Protein AF-A0AAD5UF67-F1 (afdb_monomer)

InterPro domains:
  IPR004888 Glycoside hydrolase family 63 [PTHR10412] (5-374)
  IPR012341 Six-hairpin glycosidase-like superfamily [G3DSA:1.50.10.10] (273-378)
  IPR031335 Glycosyl hydrolase family 63, C-terminal [PF03200] (246-375)
  IPR031631 Glycosyl hydrolase family 63, N-terminal [PF16923] (6-196)
  IPR038518 Glycosyl hydrolase family 63, N-terminal domain superfamily [G3DSA:2.70.98.110] (2-272)

pLDDT: mean 88.48, std 13.33, range [36.81, 98.5]

Foldseek 3Di:
DQKFFQLQWLGWIWGQDPFIKIKFKKKWALQDPPDQRLVPIGTTDAPDPQWPDKFFLFAQLPFWTWMWTRGNPLQKIWIKTKGFADDPQRTKIKIKIWIAGNDPVDWRKMKMKMKIFRQDQFKFKDFPDDDQFKTWIWIAGPNRGIKIKIKGWPPFDAPDPRFKDKAFDADHHPCVVCVSVVLSVQLVVQLVVPPDPPDGSNNSRDGDHPVDDRGRMMMMIGTGIPRTMMMMMMGSDPDPCPCRDDPSVVVVSVVVVVVRLVLLCVLPVCVVVPDDPVVSSVVSRVLSRQSSQWDKDKDWDKDFPPPPPPPPVPDPPDDDDDDDPDPPPPTDIDTDDMDMATAGFPDSHPTSDDDDVVRVVSLVVSCSSDVVSNVVRD

Structure (mmCIF, N/CA/C/O backbone):
data_AF-A0AAD5UF67-F1
#
_entry.id   AF-A0AAD5UF67-F1
#
loop_
_atom_site.group_PDB
_atom_site.id
_atom_site.type_symbol
_atom_site.label_atom_id
_atom_site.label_alt_id
_atom_site.label_comp_id
_atom_site.label_asym_id
_atom_site.label_entity_id
_atom_site.label_seq_id
_atom_site.pdbx_PDB_ins_code
_atom_site.Cartn_x
_atom_site.Cartn_y
_atom_site.Cartn_z
_atom_site.occupancy
_atom_site.B_iso_or_equiv
_atom_site.auth_seq_id
_atom_site.auth_comp_id
_atom_site.auth_asym_id
_atom_site.auth_atom_id
_atom_site.pdbx_PDB_model_num
ATOM 1 N N . MET A 1 1 ? -16.682 2.268 -3.602 1.00 69.38 1 MET A N 1
ATOM 2 C CA . MET A 1 1 ? -15.458 1.427 -3.584 1.00 69.38 1 MET A CA 1
ATOM 3 C C . MET A 1 1 ? -14.674 1.547 -4.894 1.00 69.38 1 MET A C 1
ATOM 5 O O . MET A 1 1 ? -14.621 0.599 -5.667 1.00 69.38 1 MET A O 1
ATOM 9 N N . PHE A 1 2 ? -14.092 2.717 -5.179 1.00 82.44 2 PHE A N 1
ATOM 10 C CA . PHE A 1 2 ? -13.266 2.902 -6.382 1.00 82.44 2 PHE A CA 1
ATOM 11 C C . PHE A 1 2 ? -11.832 2.395 -6.172 1.00 82.44 2 PHE A C 1
ATOM 13 O O . PHE A 1 2 ? -11.324 1.639 -6.994 1.00 82.44 2 PHE A O 1
ATOM 20 N N . TRP A 1 3 ? -11.229 2.742 -5.033 1.00 87.00 3 TRP A N 1
ATOM 21 C CA . TRP A 1 3 ? -9.949 2.202 -4.575 1.00 87.00 3 TRP A CA 1
ATOM 22 C C . TRP A 1 3 ? -10.143 0.966 -3.705 1.00 87.00 3 TRP A C 1
ATOM 24 O O . TRP A 1 3 ? -10.964 0.982 -2.776 1.00 87.00 3 TRP A O 1
ATOM 34 N N . VAL A 1 4 ? -9.352 -0.064 -3.977 1.00 89.44 4 VAL A N 1
ATOM 35 C CA . VAL A 1 4 ? -9.380 -1.365 -3.300 1.00 89.44 4 VAL A CA 1
ATOM 36 C C . VAL A 1 4 ? -7.961 -1.847 -3.013 1.00 89.44 4 VAL A C 1
ATOM 38 O O . VAL A 1 4 ? -7.016 -1.444 -3.694 1.00 89.44 4 VAL A O 1
ATOM 41 N N . ASN A 1 5 ? -7.807 -2.697 -2.002 1.00 91.44 5 ASN A N 1
ATOM 42 C CA . ASN A 1 5 ? -6.508 -3.249 -1.637 1.00 91.44 5 ASN A CA 1
ATOM 43 C C . ASN A 1 5 ? -6.022 -4.265 -2.677 1.00 91.44 5 ASN A C 1
ATOM 45 O O . ASN A 1 5 ? -6.792 -4.834 -3.456 1.00 91.44 5 ASN A O 1
ATOM 49 N N . ARG A 1 6 ? -4.711 -4.498 -2.669 1.00 95.75 6 ARG A N 1
ATOM 50 C CA . ARG A 1 6 ? -4.048 -5.580 -3.397 1.00 95.75 6 ARG A CA 1
ATOM 51 C C . ARG A 1 6 ? -3.632 -6.637 -2.375 1.00 95.75 6 ARG A C 1
ATOM 53 O O . ARG A 1 6 ? -2.570 -6.492 -1.773 1.00 95.75 6 ARG A O 1
ATOM 60 N N . PRO A 1 7 ? -4.463 -7.661 -2.121 1.00 95.38 7 PRO A N 1
ATOM 61 C CA . PRO A 1 7 ? -4.297 -8.521 -0.950 1.00 95.38 7 PRO A CA 1
ATOM 62 C C . PRO A 1 7 ? -3.016 -9.363 -0.977 1.00 95.38 7 PRO A C 1
ATOM 64 O O . PRO A 1 7 ? -2.533 -9.752 0.082 1.00 95.38 7 PRO A O 1
ATOM 67 N N . ASN A 1 8 ? -2.439 -9.591 -2.161 1.00 95.62 8 ASN A N 1
ATOM 68 C CA . ASN A 1 8 ? -1.154 -10.268 -2.331 1.00 95.62 8 ASN A CA 1
ATOM 69 C C . ASN A 1 8 ? 0.057 -9.442 -1.855 1.00 95.62 8 ASN A C 1
ATOM 71 O O . ASN A 1 8 ? 1.152 -9.986 -1.783 1.00 95.62 8 ASN A O 1
ATOM 75 N N . LEU A 1 9 ? -0.101 -8.141 -1.588 1.00 97.06 9 LEU A N 1
ATOM 76 C CA . LEU A 1 9 ? 0.973 -7.256 -1.127 1.00 97.06 9 LEU A CA 1
ATOM 77 C C . LEU A 1 9 ? 0.837 -6.954 0.363 1.00 97.06 9 LEU A C 1
ATOM 79 O O . LEU A 1 9 ? -0.281 -6.893 0.881 1.00 97.06 9 LEU A O 1
ATOM 83 N N . TYR A 1 10 ? 1.954 -6.668 1.042 1.00 96.94 10 TYR A N 1
ATOM 84 C CA . TYR A 1 10 ? 1.917 -6.177 2.427 1.00 96.94 10 TYR A CA 1
ATOM 85 C C . TYR A 1 10 ? 1.107 -4.884 2.536 1.00 96.94 10 TYR A C 1
ATOM 87 O O . TYR A 1 10 ? 0.219 -4.776 3.382 1.00 96.94 10 TYR A O 1
ATOM 95 N N . PHE A 1 11 ? 1.350 -3.938 1.630 1.00 97.75 11 PHE A N 1
ATOM 96 C CA . PHE A 1 11 ? 0.489 -2.782 1.425 1.00 97.75 11 PHE A CA 1
ATOM 97 C C . PHE A 1 11 ? 0.498 -2.370 -0.048 1.00 97.75 11 PHE A C 1
ATOM 99 O O . PHE A 1 11 ? 1.547 -2.279 -0.688 1.00 97.75 11 PHE A O 1
ATOM 106 N N . GLY A 1 12 ? -0.686 -2.107 -0.588 1.00 96.62 12 GLY A N 1
ATOM 107 C CA . GLY A 1 12 ? -0.863 -1.627 -1.948 1.00 96.62 12 GLY A CA 1
ATOM 108 C C . GLY A 1 12 ? -2.335 -1.479 -2.285 1.00 96.62 12 GLY A C 1
ATOM 109 O O . GLY A 1 12 ? -3.184 -2.217 -1.782 1.00 96.62 12 GLY A O 1
ATOM 110 N N . THR A 1 13 ? -2.632 -0.521 -3.151 1.00 95.00 13 THR A N 1
ATOM 111 C CA . THR A 1 13 ? -3.993 -0.228 -3.596 1.00 95.00 13 THR A CA 1
ATOM 112 C C . THR A 1 13 ? -4.055 -0.227 -5.113 1.00 95.00 13 THR A C 1
ATOM 114 O O . THR A 1 13 ? -3.041 -0.086 -5.801 1.00 95.00 13 THR A O 1
ATOM 117 N N . ARG A 1 14 ? -5.257 -0.427 -5.641 1.00 93.94 14 ARG A N 1
ATOM 118 C CA . ARG A 1 14 ? -5.555 -0.289 -7.060 1.00 93.94 14 ARG A CA 1
ATOM 119 C C . ARG A 1 14 ? -6.930 0.312 -7.282 1.00 93.94 14 ARG A C 1
ATOM 121 O O . ARG A 1 14 ? -7.751 0.352 -6.363 1.00 93.94 14 ARG A O 1
ATOM 128 N N . THR A 1 15 ? -7.193 0.738 -8.507 1.00 91.50 15 THR A N 1
ATOM 129 C CA . THR A 1 15 ? -8.526 1.167 -8.925 1.00 91.50 15 THR A CA 1
ATOM 130 C C . THR A 1 15 ? -9.313 -0.056 -9.393 1.00 91.50 15 THR A C 1
ATOM 132 O O . THR A 1 15 ? -8.758 -1.055 -9.866 1.00 91.50 15 THR A O 1
ATOM 135 N N . ARG A 1 16 ? -10.635 -0.025 -9.216 1.00 88.94 16 ARG A N 1
ATOM 136 C CA . ARG A 1 16 ? -11.533 -1.131 -9.575 1.00 88.94 16 ARG A CA 1
ATOM 137 C C . ARG A 1 16 ? -11.878 -1.117 -11.070 1.00 88.94 16 ARG A C 1
ATOM 139 O O . ARG A 1 16 ? -13.049 -1.043 -11.444 1.00 88.94 16 ARG A O 1
ATOM 146 N N . ALA A 1 17 ? -10.848 -1.136 -11.912 1.00 89.25 17 ALA A N 1
ATOM 147 C CA . ALA A 1 17 ? -10.937 -1.064 -13.367 1.00 89.25 17 ALA A CA 1
ATOM 148 C C . ALA A 1 17 ? -9.905 -1.996 -14.048 1.00 89.25 17 ALA A C 1
ATOM 150 O O . ALA A 1 17 ? -8.896 -2.335 -13.423 1.00 89.25 17 ALA A O 1
ATOM 151 N N . PRO A 1 18 ? -10.176 -2.472 -15.286 1.00 89.44 18 PRO A N 1
ATOM 152 C CA . PRO A 1 18 ? -9.230 -3.239 -16.105 1.00 89.44 18 PRO A CA 1
ATOM 153 C C . PRO A 1 18 ? -7.866 -2.575 -16.238 1.00 89.44 18 PRO A C 1
ATOM 155 O O . PRO A 1 18 ? -6.882 -3.102 -15.732 1.00 89.44 18 PRO A O 1
ATOM 158 N N . GLU A 1 19 ? -7.853 -1.396 -16.854 1.00 91.31 19 GLU A N 1
ATOM 159 C CA . GLU A 1 19 ? -6.730 -0.477 -16.807 1.00 91.31 19 GLU A CA 1
ATOM 160 C C . GLU A 1 19 ? -6.782 0.227 -15.461 1.00 91.31 19 GLU A C 1
ATOM 162 O O . GLU A 1 19 ? -7.834 0.723 -15.041 1.00 91.31 19 GLU A O 1
ATOM 167 N N . THR A 1 20 ? -5.672 0.184 -14.740 1.00 92.50 20 THR A N 1
ATOM 168 C CA . THR A 1 20 ? -5.662 0.560 -13.333 1.00 92.50 20 THR A CA 1
ATOM 169 C C . THR A 1 20 ? -4.424 1.352 -12.989 1.00 92.50 20 THR A C 1
ATOM 171 O O . THR A 1 20 ? -3.346 1.139 -13.532 1.00 92.50 20 THR A O 1
ATOM 174 N N . LEU A 1 21 ? -4.562 2.192 -11.973 1.00 94.44 21 LEU A N 1
ATOM 175 C CA . LEU A 1 21 ? -3.407 2.665 -11.237 1.00 94.44 21 LEU A CA 1
ATOM 176 C C . LEU A 1 21 ? -3.050 1.619 -10.182 1.00 94.44 21 LEU A C 1
ATOM 178 O O . LEU A 1 21 ? -3.932 1.178 -9.442 1.00 94.44 21 LEU A O 1
ATOM 182 N N . LEU A 1 22 ? -1.792 1.203 -10.129 1.00 96.19 22 LEU A N 1
ATOM 183 C CA . LEU A 1 22 ? -1.242 0.300 -9.130 1.00 96.19 22 LEU A CA 1
ATOM 184 C C . LEU A 1 22 ? -0.308 1.069 -8.207 1.00 96.19 22 LEU A C 1
ATOM 186 O O . LEU A 1 22 ? 0.650 1.692 -8.655 1.00 96.19 22 LEU A O 1
ATOM 190 N N . ASN A 1 23 ? -0.560 0.939 -6.911 1.00 96.00 23 ASN A N 1
ATOM 191 C CA . ASN A 1 23 ? 0.316 1.433 -5.863 1.00 96.00 23 ASN A CA 1
ATOM 192 C C . ASN A 1 23 ? 0.868 0.258 -5.068 1.00 96.00 23 ASN A C 1
ATOM 194 O O . ASN A 1 23 ? 0.221 -0.798 -4.961 1.00 96.00 23 ASN A O 1
ATOM 198 N N . GLY A 1 24 ? 2.024 0.447 -4.450 1.00 97.88 24 GLY A N 1
ATOM 199 C CA . GLY A 1 24 ? 2.508 -0.510 -3.472 1.00 97.88 24 GLY A CA 1
ATOM 200 C C . GLY A 1 24 ? 3.719 -0.037 -2.699 1.00 97.88 24 GLY A C 1
ATOM 201 O O . GLY A 1 24 ? 4.442 0.867 -3.112 1.00 97.88 24 GLY A O 1
ATOM 202 N N . LEU A 1 25 ? 3.904 -0.702 -1.567 1.00 98.38 25 LEU A N 1
ATOM 203 C CA . LEU A 1 25 ? 5.012 -0.509 -0.655 1.00 98.38 25 LEU A CA 1
ATOM 204 C C . LEU A 1 25 ? 6.013 -1.655 -0.798 1.00 98.38 25 LEU A C 1
ATOM 206 O O . LEU A 1 25 ? 5.625 -2.820 -0.913 1.00 98.38 25 LEU A O 1
ATOM 210 N N . MET A 1 26 ? 7.293 -1.314 -0.741 1.00 97.94 26 MET A N 1
ATOM 211 C CA . MET A 1 26 ? 8.407 -2.237 -0.604 1.00 97.94 26 MET A CA 1
ATOM 212 C C . MET A 1 26 ? 9.383 -1.733 0.454 1.00 97.94 26 MET A C 1
ATOM 214 O O . MET A 1 26 ? 9.476 -0.528 0.685 1.00 97.94 26 MET A O 1
ATOM 218 N N . TRP A 1 27 ? 10.114 -2.640 1.097 1.00 96.31 27 TRP A N 1
ATOM 219 C CA . TRP A 1 27 ? 11.236 -2.253 1.952 1.00 96.31 27 TRP A CA 1
ATOM 220 C C . TRP A 1 27 ? 12.290 -3.349 2.077 1.00 96.31 27 TRP A C 1
ATOM 222 O O . TRP A 1 27 ? 12.011 -4.529 1.855 1.00 96.31 27 TRP A O 1
ATOM 232 N N . PHE A 1 28 ? 13.503 -2.946 2.440 1.00 93.62 28 PHE A N 1
ATOM 233 C CA . PHE A 1 28 ? 14.597 -3.833 2.840 1.00 93.62 28 PHE A CA 1
ATOM 234 C C . PHE A 1 28 ? 15.606 -3.069 3.708 1.00 93.62 28 PHE A C 1
ATOM 236 O O . PHE A 1 28 ? 15.639 -1.841 3.682 1.00 93.62 28 PHE A O 1
ATOM 243 N N . GLY A 1 29 ? 16.422 -3.778 4.487 1.00 90.69 29 GLY A N 1
ATOM 244 C CA . GLY A 1 29 ? 17.469 -3.175 5.318 1.00 90.69 29 GLY A CA 1
ATOM 245 C C . GLY A 1 29 ? 18.678 -2.715 4.505 1.00 90.69 29 GLY A C 1
ATOM 246 O O . GLY A 1 29 ? 19.078 -3.389 3.558 1.00 90.69 29 GLY A O 1
ATOM 247 N N . VAL A 1 30 ? 19.283 -1.590 4.897 1.00 88.06 30 VAL A N 1
ATOM 248 C CA . VAL A 1 30 ? 20.428 -0.992 4.178 1.00 88.06 30 VAL A CA 1
ATOM 249 C C . VAL A 1 30 ? 21.756 -1.096 4.922 1.00 88.06 30 VAL A C 1
ATOM 251 O O . VAL A 1 30 ? 22.764 -0.631 4.411 1.00 88.06 30 VAL A O 1
ATOM 254 N N . ASN A 1 31 ? 21.786 -1.720 6.098 1.00 80.25 31 ASN A N 1
ATOM 255 C CA . ASN A 1 31 ? 22.991 -1.826 6.928 1.00 80.25 31 ASN A CA 1
ATOM 256 C C . ASN A 1 31 ? 23.969 -2.922 6.490 1.00 80.25 31 ASN A C 1
ATOM 258 O O . ASN A 1 31 ? 25.171 -2.823 6.734 1.00 80.25 31 ASN A O 1
ATOM 262 N N . GLU A 1 32 ? 23.465 -3.981 5.861 1.00 68.44 32 GLU A N 1
ATOM 263 C CA . GLU A 1 32 ? 24.250 -5.166 5.532 1.00 68.44 32 GLU A CA 1
ATOM 264 C C . GLU A 1 32 ? 24.549 -5.199 4.030 1.00 68.44 32 GLU A C 1
ATOM 266 O O . GLU A 1 32 ? 23.652 -5.341 3.206 1.00 68.44 32 GLU A O 1
ATOM 271 N N . ILE A 1 33 ? 25.831 -5.089 3.660 1.00 64.25 33 ILE A N 1
ATOM 272 C CA . ILE A 1 33 ? 26.299 -5.323 2.277 1.00 64.25 33 ILE A CA 1
ATOM 273 C C . ILE A 1 33 ? 26.360 -6.843 1.973 1.00 64.25 33 ILE A C 1
ATOM 275 O O . ILE A 1 33 ? 26.415 -7.258 0.815 1.00 64.25 33 ILE A O 1
ATOM 279 N N . GLY A 1 34 ? 26.338 -7.690 3.014 1.00 60.47 34 GLY A N 1
ATOM 280 C CA . GLY A 1 34 ? 26.391 -9.155 2.924 1.00 60.47 34 GLY A CA 1
ATOM 281 C C . GLY A 1 34 ? 25.117 -9.810 2.369 1.00 60.47 34 GLY A C 1
ATOM 282 O O . GLY A 1 34 ? 24.036 -9.237 2.434 1.00 60.47 34 GLY A O 1
ATOM 283 N N . GLU A 1 35 ? 25.287 -11.005 1.781 1.00 54.03 35 GLU A N 1
ATOM 284 C CA . GLU A 1 35 ? 24.262 -11.880 1.169 1.00 54.03 35 GLU A CA 1
ATOM 285 C C . GLU A 1 35 ? 23.096 -11.166 0.472 1.00 54.03 35 GLU A C 1
ATOM 287 O O . GLU A 1 35 ? 21.930 -11.477 0.702 1.00 54.03 35 GLU A O 1
ATOM 292 N N . ARG A 1 36 ? 23.418 -10.240 -0.441 1.00 65.31 36 ARG A N 1
ATOM 293 C CA . ARG A 1 36 ? 22.454 -9.740 -1.427 1.00 65.31 36 ARG A CA 1
ATOM 294 C C . ARG A 1 36 ? 21.192 -9.181 -0.749 1.00 65.31 36 ARG A C 1
ATOM 296 O O . ARG A 1 36 ? 20.092 -9.665 -0.986 1.00 65.31 36 ARG A O 1
ATOM 303 N N . ALA A 1 37 ? 21.327 -8.151 0.094 1.00 66.00 37 ALA A N 1
ATOM 304 C CA . ALA A 1 37 ? 20.206 -7.533 0.824 1.00 66.00 37 ALA A CA 1
ATOM 305 C C . ALA A 1 37 ? 18.967 -7.228 -0.055 1.00 66.00 37 ALA A C 1
ATOM 307 O O . ALA A 1 37 ? 17.833 -7.360 0.407 1.00 66.00 37 ALA A O 1
ATOM 308 N N . TRP A 1 38 ? 19.182 -6.923 -1.341 1.00 70.69 38 TRP A N 1
ATOM 309 C CA . TRP A 1 38 ? 18.150 -6.736 -2.371 1.00 70.69 38 TRP A CA 1
ATOM 310 C C . TRP A 1 38 ? 17.331 -7.997 -2.724 1.00 70.69 38 TRP A C 1
ATOM 312 O O . TRP A 1 38 ? 16.243 -7.880 -3.279 1.00 70.69 38 TRP A O 1
ATOM 322 N N . GLU A 1 39 ? 17.791 -9.209 -2.414 1.00 77.94 39 GLU A N 1
ATOM 323 C CA . GLU A 1 39 ? 17.013 -10.448 -2.593 1.00 77.94 39 GLU A CA 1
ATOM 324 C C . GLU A 1 39 ? 15.880 -10.569 -1.573 1.00 77.94 39 GLU A C 1
ATOM 326 O O . GLU A 1 39 ? 14.854 -11.191 -1.844 1.00 77.94 39 GLU A O 1
ATOM 331 N N . ASN A 1 40 ? 16.028 -9.918 -0.420 1.00 84.94 40 ASN A N 1
ATOM 332 C CA . ASN A 1 40 ? 15.086 -10.002 0.692 1.00 84.94 40 ASN A CA 1
ATOM 333 C C . ASN A 1 40 ? 14.105 -8.815 0.723 1.00 84.94 40 ASN A C 1
ATOM 335 O O . ASN A 1 40 ? 13.499 -8.525 1.753 1.00 84.94 40 ASN A O 1
ATOM 339 N N . VAL A 1 41 ? 13.915 -8.141 -0.420 1.00 92.44 41 VAL A N 1
ATOM 340 C CA . VAL A 1 41 ? 12.938 -7.053 -0.565 1.00 92.44 41 VAL A CA 1
ATOM 341 C C . VAL A 1 41 ? 11.532 -7.560 -0.266 1.00 92.44 41 VAL A C 1
ATOM 343 O O . VAL A 1 41 ? 10.994 -8.436 -0.958 1.00 92.44 41 VAL A O 1
ATOM 346 N N . ARG A 1 42 ? 10.920 -6.953 0.750 1.00 95.31 42 ARG A N 1
ATOM 347 C CA . ARG A 1 42 ? 9.525 -7.162 1.126 1.00 95.31 42 ARG A CA 1
ATOM 348 C C . ARG A 1 42 ? 8.630 -6.460 0.124 1.00 95.31 42 ARG A C 1
ATOM 350 O O . ARG A 1 42 ? 8.837 -5.287 -0.163 1.00 95.31 42 ARG A O 1
ATOM 357 N N . HIS A 1 43 ? 7.643 -7.173 -0.413 1.00 96.50 43 HIS A N 1
ATOM 358 C CA . HIS A 1 43 ? 6.669 -6.626 -1.364 1.00 96.50 43 HIS A CA 1
ATOM 359 C C . HIS A 1 43 ? 5.375 -7.433 -1.315 1.00 96.50 43 HIS A C 1
ATOM 361 O O . HIS A 1 43 ? 4.355 -6.949 -0.816 1.00 96.50 43 HIS A O 1
ATOM 367 N N . THR A 1 44 ? 5.444 -8.680 -1.783 1.00 95.19 44 THR A N 1
ATOM 368 C CA . THR A 1 44 ? 4.385 -9.679 -1.677 1.00 95.19 44 THR A CA 1
ATOM 369 C C . THR A 1 44 ? 4.347 -10.266 -0.275 1.00 95.19 44 THR A C 1
ATOM 371 O O . THR A 1 44 ? 5.372 -10.367 0.399 1.00 95.19 44 THR A O 1
ATOM 374 N N . CYS A 1 45 ? 3.149 -10.619 0.181 1.00 93.12 45 CYS A N 1
ATOM 375 C CA . CYS A 1 45 ? 2.975 -11.365 1.415 1.00 93.12 45 CYS A CA 1
ATOM 376 C C . CYS A 1 45 ? 3.535 -12.777 1.226 1.00 93.12 45 CYS A C 1
ATOM 378 O O . CYS A 1 45 ? 2.926 -13.576 0.530 1.00 93.12 45 CYS A O 1
ATOM 380 N N . GLU A 1 46 ? 4.649 -13.089 1.879 1.00 87.56 46 GLU A N 1
ATOM 381 C CA . GLU A 1 46 ? 5.251 -14.426 1.862 1.00 87.56 46 GLU A CA 1
ATOM 382 C C . GLU A 1 46 ? 5.230 -15.038 3.267 1.00 87.56 46 GLU A C 1
ATOM 384 O O . GLU A 1 46 ? 5.168 -14.319 4.275 1.00 87.56 46 GLU A O 1
ATOM 389 N N . GLN A 1 47 ? 5.288 -16.370 3.349 1.00 82.25 47 GLN A N 1
ATOM 390 C CA . GLN A 1 47 ? 5.538 -17.051 4.617 1.00 82.25 47 GLN A CA 1
ATOM 391 C C . GLN A 1 47 ? 7.036 -16.975 4.926 1.00 82.25 47 GLN A C 1
ATOM 393 O O . GLN A 1 47 ? 7.824 -17.785 4.447 1.00 82.25 47 GLN A O 1
ATOM 398 N N . ASP A 1 48 ? 7.419 -15.984 5.723 1.00 82.88 48 ASP A N 1
ATOM 399 C CA . ASP A 1 48 ? 8.797 -15.786 6.156 1.00 82.88 48 ASP A CA 1
ATOM 400 C C . ASP A 1 48 ? 8.864 -15.769 7.687 1.00 82.88 48 ASP A C 1
ATOM 402 O O . ASP A 1 48 ? 8.220 -14.947 8.339 1.00 82.88 48 ASP A O 1
ATOM 406 N N . GLU A 1 49 ? 9.662 -16.674 8.257 1.00 79.56 49 GLU A N 1
ATOM 407 C CA . GLU A 1 49 ? 9.864 -16.814 9.706 1.00 79.56 49 GLU A CA 1
ATOM 408 C C . GLU A 1 49 ? 10.510 -15.575 10.350 1.00 79.56 49 GLU A C 1
ATOM 410 O O . GLU A 1 49 ? 10.407 -15.362 11.558 1.00 79.56 49 GLU A O 1
ATOM 415 N N . THR A 1 50 ? 11.168 -14.730 9.555 1.00 85.25 50 THR A N 1
ATOM 416 C CA . THR A 1 50 ? 11.791 -13.487 10.024 1.00 85.25 50 THR A CA 1
ATOM 417 C C . THR A 1 50 ? 10.784 -12.350 10.239 1.00 85.25 50 THR A C 1
ATOM 419 O O . THR A 1 50 ? 11.106 -11.370 10.917 1.00 85.25 50 THR A O 1
ATOM 422 N N . LEU A 1 51 ? 9.546 -12.485 9.750 1.00 89.12 51 LEU A N 1
ATOM 423 C CA . LEU A 1 51 ? 8.433 -11.607 10.106 1.00 89.12 51 LEU A CA 1
ATOM 424 C C . LEU A 1 51 ? 7.705 -12.158 11.338 1.00 89.12 51 LEU A C 1
ATOM 426 O O . LEU A 1 51 ? 6.996 -13.157 11.265 1.00 89.12 51 LEU A O 1
ATOM 430 N N . SER A 1 52 ? 7.800 -11.442 12.463 1.00 88.38 52 SER A N 1
ATOM 431 C CA . SER A 1 52 ? 7.045 -11.743 13.697 1.00 88.38 52 SER A CA 1
ATOM 432 C C . SER A 1 52 ? 5.527 -11.725 13.488 1.00 88.38 52 SER A C 1
ATOM 434 O O . SER A 1 52 ? 4.777 -12.277 14.292 1.00 88.38 52 SER A O 1
ATOM 436 N N . GLY A 1 53 ? 5.060 -11.039 12.446 1.00 88.94 53 GLY A N 1
ATOM 437 C CA . GLY A 1 53 ? 3.663 -11.029 12.041 1.00 88.94 53 GLY A CA 1
ATOM 438 C C . GLY A 1 53 ? 3.275 -9.739 11.339 1.00 88.94 53 GLY A C 1
ATOM 439 O O . GLY A 1 53 ? 3.905 -8.693 11.510 1.00 88.94 53 GLY A O 1
ATOM 440 N N . TYR A 1 54 ? 2.203 -9.819 10.562 1.00 94.44 54 TYR A N 1
ATOM 441 C CA . TYR A 1 54 ? 1.536 -8.668 9.978 1.00 94.44 54 TYR A CA 1
ATOM 442 C C . TYR A 1 54 ? 0.030 -8.867 10.051 1.00 94.44 54 TYR A C 1
ATOM 444 O O . TYR A 1 54 ? -0.470 -9.972 9.841 1.00 94.44 54 TYR A O 1
ATOM 452 N N . ALA A 1 55 ? -0.694 -7.803 10.369 1.00 95.12 55 ALA A N 1
ATOM 453 C CA . ALA A 1 55 ? -2.140 -7.862 10.487 1.00 95.12 55 ALA A CA 1
ATOM 454 C C . ALA A 1 55 ? -2.753 -6.492 10.238 1.00 95.12 55 ALA A C 1
ATOM 456 O O . ALA A 1 55 ? -2.222 -5.473 10.678 1.00 95.12 55 ALA A O 1
ATOM 457 N N . TRP A 1 56 ? -3.923 -6.483 9.609 1.00 97.44 56 TRP A N 1
ATOM 458 C CA . TRP A 1 56 ? -4.840 -5.359 9.727 1.00 97.44 56 TRP A CA 1
ATOM 459 C C . TRP A 1 56 ? -5.462 -5.389 11.123 1.00 97.44 56 TRP A C 1
ATOM 461 O O . TRP A 1 56 ? -6.366 -6.176 11.392 1.00 97.44 56 TRP A O 1
ATOM 471 N N . ASN A 1 57 ? -4.959 -4.548 12.026 1.00 97.25 57 ASN A N 1
ATOM 472 C CA . ASN A 1 57 ? -5.506 -4.395 13.374 1.00 97.25 57 ASN A CA 1
ATOM 473 C C . ASN A 1 57 ? -6.930 -3.834 13.331 1.00 97.25 57 ASN A C 1
ATOM 475 O O . ASN A 1 57 ? -7.783 -4.240 14.117 1.00 97.25 57 ASN A O 1
ATOM 479 N N . LYS A 1 58 ? -7.176 -2.912 12.396 1.00 98.00 58 LYS A N 1
ATOM 480 C CA . LYS A 1 58 ? -8.488 -2.333 12.111 1.00 98.00 58 LYS A CA 1
ATOM 481 C C . LYS A 1 58 ? -8.593 -2.113 10.608 1.00 98.00 58 LYS A C 1
ATOM 483 O O . LYS A 1 58 ? -7.673 -1.569 10.008 1.00 98.00 58 LYS A O 1
ATOM 488 N N . HIS A 1 59 ? -9.683 -2.530 9.982 1.00 96.88 59 HIS A N 1
ATOM 489 C CA . HIS A 1 59 ? -9.954 -2.224 8.577 1.00 96.88 59 HIS A CA 1
ATOM 490 C C . HIS A 1 59 ? -11.444 -2.401 8.322 1.00 96.88 59 HIS A C 1
ATOM 492 O O . HIS A 1 59 ? -12.007 -3.418 8.717 1.00 96.88 59 HIS A O 1
ATOM 498 N N . ASN A 1 60 ? -12.086 -1.441 7.658 1.00 94.00 60 ASN A N 1
ATOM 499 C CA . ASN A 1 60 ? -13.537 -1.488 7.435 1.00 94.00 60 ASN A CA 1
ATOM 500 C C . ASN A 1 60 ? -13.939 -1.857 6.001 1.00 94.00 60 ASN A C 1
ATOM 502 O O . ASN A 1 60 ? -15.118 -1.862 5.666 1.00 94.00 60 ASN A O 1
ATOM 506 N N . GLY A 1 61 ? -12.964 -2.133 5.132 1.00 91.19 61 GLY A N 1
ATOM 507 C CA . GLY A 1 61 ? -13.199 -2.496 3.730 1.00 91.19 61 GLY A CA 1
ATOM 508 C C . GLY A 1 61 ? -13.571 -1.308 2.838 1.00 91.19 61 GLY A C 1
ATOM 509 O O . GLY A 1 61 ? -13.574 -1.438 1.614 1.00 91.19 61 GLY A O 1
ATOM 510 N N . LEU A 1 62 ? -13.841 -0.137 3.424 1.00 89.88 62 LEU A N 1
ATOM 511 C CA . LEU A 1 62 ? -14.437 0.994 2.727 1.00 89.88 62 LEU A CA 1
ATOM 512 C C . LEU A 1 62 ? -13.569 2.225 2.678 1.00 89.88 62 LEU A C 1
ATOM 514 O O . LEU A 1 62 ? -13.374 2.697 1.567 1.00 89.88 62 LEU A O 1
ATOM 518 N N . ASP A 1 63 ? -13.104 2.758 3.803 1.00 91.94 63 ASP A N 1
ATOM 519 C CA . ASP A 1 63 ? -12.485 4.086 3.887 1.00 91.94 63 ASP A CA 1
ATOM 520 C C . ASP A 1 63 ? -11.407 4.228 4.976 1.00 91.94 63 ASP A C 1
ATOM 522 O O . ASP A 1 63 ? -10.750 5.264 5.005 1.00 91.94 63 ASP A O 1
ATOM 526 N N . TYR A 1 64 ? -11.161 3.197 5.795 1.00 95.62 64 TYR A N 1
ATOM 527 C CA . TYR A 1 64 ? -10.150 3.210 6.855 1.00 95.62 64 TYR A CA 1
ATOM 528 C C . TYR A 1 64 ? -9.443 1.861 7.014 1.00 95.62 64 TYR A C 1
ATOM 530 O O . TYR A 1 64 ? -10.072 0.797 6.958 1.00 95.62 64 TYR A O 1
ATOM 538 N N . GLY A 1 65 ? -8.135 1.919 7.270 1.00 97.06 65 GLY A N 1
ATOM 539 C CA . GLY A 1 65 ? -7.303 0.772 7.605 1.00 97.06 65 GLY A CA 1
ATOM 540 C C . GLY A 1 65 ? -6.089 1.152 8.450 1.00 97.06 65 GLY A C 1
ATOM 541 O O . GLY A 1 65 ? -5.435 2.152 8.187 1.00 97.06 65 GLY A O 1
ATOM 542 N N . SER A 1 66 ? -5.756 0.319 9.429 1.00 98.12 66 SER A N 1
ATOM 543 C CA . SER A 1 66 ? -4.553 0.397 10.254 1.00 98.12 66 SER A CA 1
ATOM 544 C C . SER A 1 66 ? -3.952 -1.000 10.364 1.00 98.12 66 SER A C 1
ATOM 546 O O . SER A 1 66 ? -4.609 -1.944 10.815 1.00 98.12 66 SER A O 1
ATOM 548 N N . GLN A 1 67 ? -2.718 -1.142 9.892 1.00 97.62 67 GLN A N 1
ATOM 549 C CA . GLN A 1 67 ? -1.976 -2.400 9.875 1.00 97.62 67 GLN A CA 1
ATOM 550 C C . GLN A 1 67 ? -0.610 -2.207 10.515 1.00 97.62 67 GLN A C 1
ATOM 552 O O . GLN A 1 67 ? 0.026 -1.173 10.328 1.00 97.62 67 GLN A O 1
ATOM 557 N N . ILE A 1 68 ? -0.154 -3.231 11.231 1.00 97.69 68 ILE A N 1
ATOM 558 C CA . ILE A 1 68 ? 1.191 -3.307 11.799 1.00 97.69 68 ILE A CA 1
ATOM 559 C C . ILE A 1 68 ? 1.900 -4.513 11.187 1.00 97.69 68 ILE A C 1
ATOM 561 O O . ILE A 1 68 ? 1.335 -5.605 11.130 1.00 97.69 68 ILE A O 1
ATOM 565 N N . ILE A 1 69 ? 3.141 -4.309 10.752 1.00 97.44 69 ILE A N 1
ATOM 566 C CA . ILE A 1 69 ? 4.042 -5.308 10.176 1.00 97.44 69 ILE A CA 1
ATOM 567 C C . ILE A 1 69 ? 5.315 -5.306 11.021 1.00 97.44 69 ILE A C 1
ATOM 569 O O . ILE A 1 69 ? 5.980 -4.280 11.123 1.00 97.44 69 ILE A O 1
ATOM 573 N N . LYS A 1 70 ? 5.660 -6.433 11.644 1.00 96.94 70 LYS A N 1
ATOM 574 C CA . LYS A 1 70 ? 6.860 -6.566 12.483 1.00 96.94 70 LYS A CA 1
ATOM 575 C C . LYS A 1 70 ? 7.907 -7.402 11.758 1.00 96.94 70 LYS A C 1
ATOM 577 O O . LYS A 1 70 ? 7.753 -8.620 11.660 1.00 96.94 70 LYS A O 1
ATOM 582 N N . ASP A 1 71 ? 8.959 -6.756 11.271 1.00 95.50 71 ASP A N 1
ATOM 583 C CA . ASP A 1 71 ? 10.049 -7.397 10.536 1.00 95.50 71 ASP A CA 1
ATOM 584 C C . ASP A 1 71 ? 11.296 -7.482 11.425 1.00 95.50 71 ASP A C 1
ATOM 586 O O . ASP A 1 71 ? 12.028 -6.504 11.602 1.00 95.50 71 ASP A O 1
ATOM 590 N N . ASN A 1 72 ? 11.533 -8.658 12.017 1.00 94.12 72 ASN A N 1
ATOM 591 C CA . ASN A 1 72 ? 12.655 -8.854 12.938 1.00 94.12 72 ASN A CA 1
ATOM 592 C C . ASN A 1 72 ? 13.995 -8.766 12.214 1.00 94.12 72 ASN A C 1
ATOM 594 O O . ASN A 1 72 ? 14.987 -8.381 12.829 1.00 94.12 72 ASN A O 1
ATOM 598 N N . ARG A 1 73 ? 14.030 -9.118 10.920 1.00 91.69 73 ARG A N 1
ATOM 599 C CA . ARG A 1 73 ? 15.259 -9.100 10.120 1.00 91.69 73 ARG A CA 1
ATOM 600 C C . ARG A 1 73 ? 15.866 -7.707 10.066 1.00 91.69 73 ARG A C 1
ATOM 602 O O . ARG A 1 73 ? 17.077 -7.561 10.162 1.00 91.69 73 ARG A O 1
ATOM 609 N N . TYR A 1 74 ? 15.011 -6.704 9.911 1.00 92.00 74 TYR A N 1
ATOM 610 C CA . TYR A 1 74 ? 15.416 -5.308 9.766 1.00 92.00 74 TYR A CA 1
ATOM 611 C C . TYR A 1 74 ? 15.170 -4.481 11.026 1.00 92.00 74 TYR A C 1
ATOM 613 O O . TYR A 1 74 ? 15.290 -3.262 10.981 1.00 92.00 74 TYR A O 1
ATOM 621 N N . ASN A 1 75 ? 14.841 -5.141 12.143 1.00 95.31 75 ASN A N 1
ATOM 622 C CA . ASN A 1 75 ? 14.592 -4.506 13.432 1.00 95.31 75 ASN A CA 1
ATOM 623 C C . ASN A 1 75 ? 13.515 -3.400 13.385 1.00 95.31 75 ASN A C 1
ATOM 625 O O . ASN A 1 75 ? 13.603 -2.431 14.131 1.00 95.31 75 ASN A O 1
ATOM 629 N N . VAL A 1 76 ? 12.484 -3.536 12.541 1.00 96.62 76 VAL A N 1
ATOM 630 C CA . VAL A 1 76 ? 11.494 -2.468 12.320 1.00 96.62 76 VAL A CA 1
ATOM 631 C C . VAL A 1 76 ? 10.052 -2.963 12.446 1.00 96.62 76 VAL A C 1
ATOM 633 O O . VAL A 1 76 ? 9.668 -4.009 11.917 1.00 96.62 76 VAL A O 1
ATOM 636 N N . ALA A 1 77 ? 9.228 -2.186 13.146 1.00 97.88 77 ALA A N 1
ATOM 637 C CA . ALA A 1 77 ? 7.776 -2.271 13.119 1.00 97.88 77 ALA A CA 1
ATOM 638 C C . ALA A 1 77 ? 7.230 -1.174 12.199 1.00 97.88 77 ALA A C 1
ATOM 640 O O . ALA A 1 77 ? 7.321 0.010 12.516 1.00 97.88 77 ALA A O 1
ATOM 641 N N . ILE A 1 78 ? 6.650 -1.567 11.066 1.00 98.44 78 ILE A N 1
ATOM 642 C CA . ILE A 1 78 ? 6.031 -0.654 10.105 1.00 98.44 78 ILE A CA 1
ATOM 643 C C . ILE A 1 78 ? 4.526 -0.619 10.360 1.00 98.44 78 ILE A C 1
ATOM 645 O O . ILE A 1 78 ? 3.837 -1.635 10.245 1.00 98.44 78 ILE A O 1
ATOM 649 N N . LYS A 1 79 ? 4.004 0.562 10.679 1.00 98.50 79 LYS A N 1
ATOM 650 C CA . LYS A 1 79 ? 2.574 0.843 10.783 1.00 98.50 79 LYS A CA 1
ATOM 651 C C . LYS A 1 79 ? 2.104 1.552 9.513 1.00 98.50 79 LYS A C 1
ATOM 653 O O . LYS A 1 79 ? 2.641 2.599 9.163 1.00 98.50 79 LYS A O 1
ATOM 658 N N . THR A 1 80 ? 1.099 0.999 8.835 1.00 98.31 80 THR A N 1
ATOM 659 C CA . THR A 1 80 ? 0.442 1.632 7.679 1.00 98.31 80 THR A CA 1
ATOM 660 C C . THR A 1 80 ? -0.970 2.054 8.055 1.00 98.31 80 THR A C 1
ATOM 662 O O . THR A 1 80 ? -1.811 1.199 8.343 1.00 98.31 80 THR A O 1
ATOM 665 N N . GLU A 1 81 ? -1.240 3.354 8.015 1.00 98.12 81 GLU A N 1
ATOM 666 C CA . GLU A 1 81 ? -2.543 3.939 8.329 1.00 98.12 81 GLU A CA 1
ATOM 667 C C . GLU A 1 81 ? -3.114 4.617 7.093 1.00 98.12 81 GLU A C 1
ATOM 669 O O . GLU A 1 81 ? -2.525 5.556 6.568 1.00 98.12 81 GLU A O 1
ATOM 674 N N . PHE A 1 82 ? -4.246 4.123 6.612 1.00 95.62 82 PHE A N 1
ATOM 675 C CA . PHE A 1 82 ? -4.827 4.462 5.325 1.00 95.62 82 PHE A CA 1
ATOM 676 C C . PHE A 1 82 ? -6.238 5.012 5.495 1.00 95.62 82 PHE A C 1
ATOM 678 O O . PHE A 1 82 ? -7.058 4.410 6.191 1.00 95.62 82 PHE A O 1
ATOM 685 N N . ILE A 1 83 ? -6.530 6.116 4.807 1.00 95.38 83 ILE A N 1
ATOM 686 C CA . ILE A 1 83 ? -7.873 6.692 4.721 1.00 95.38 83 ILE A CA 1
ATOM 687 C C . ILE A 1 83 ? -8.258 7.019 3.286 1.00 95.38 83 ILE A C 1
ATOM 689 O O . ILE A 1 83 ? -7.417 7.400 2.470 1.00 95.38 83 ILE A O 1
ATOM 693 N N . LYS A 1 84 ? -9.557 6.942 3.000 1.00 92.19 84 LYS A N 1
ATOM 694 C CA . LYS A 1 84 ? -10.153 7.447 1.760 1.00 92.19 84 LYS A CA 1
ATOM 695 C C . LYS A 1 84 ? -11.194 8.497 2.092 1.00 92.19 84 LYS A C 1
ATOM 697 O O . LYS A 1 84 ? -12.107 8.249 2.869 1.00 92.19 84 LYS A O 1
ATOM 702 N N . VAL A 1 85 ? -11.079 9.659 1.466 1.00 87.44 85 VAL A N 1
ATOM 703 C CA . VAL A 1 85 ? -12.011 10.769 1.644 1.00 87.44 85 VAL A CA 1
ATOM 704 C C . VAL A 1 85 ? -12.838 10.908 0.378 1.00 87.44 85 VAL A C 1
ATOM 706 O O . VAL A 1 85 ? -12.301 11.103 -0.713 1.00 87.44 85 VAL A O 1
ATOM 709 N N . ALA A 1 86 ? -14.157 10.778 0.523 1.00 78.44 86 ALA A N 1
ATOM 710 C CA . ALA A 1 86 ? -15.089 10.866 -0.594 1.00 78.44 86 ALA A CA 1
ATOM 711 C C . ALA A 1 86 ? -14.903 12.170 -1.390 1.00 78.44 86 ALA A C 1
ATOM 713 O O . ALA A 1 86 ? -14.674 13.238 -0.825 1.00 78.44 86 ALA A O 1
ATOM 714 N N . GLY A 1 87 ? -15.015 12.064 -2.713 1.00 65.44 87 GLY A N 1
ATOM 715 C CA . GLY A 1 87 ? -14.708 13.150 -3.632 1.00 65.44 87 GLY A CA 1
ATOM 716 C C . GLY A 1 87 ? -15.142 12.856 -5.062 1.00 65.44 87 GLY A C 1
ATOM 717 O O . GLY A 1 87 ? -15.360 11.697 -5.431 1.00 65.44 87 GLY A O 1
ATOM 718 N N . ALA A 1 88 ? -15.252 13.903 -5.882 1.00 55.03 88 ALA A N 1
ATOM 719 C CA . ALA A 1 88 ? -15.457 13.743 -7.320 1.00 55.03 88 ALA A CA 1
ATOM 720 C C . ALA A 1 88 ? -14.236 13.048 -7.955 1.00 55.03 88 ALA A C 1
ATOM 722 O O . ALA A 1 88 ? -13.109 13.418 -7.658 1.00 55.03 88 ALA A O 1
ATOM 723 N N . GLY A 1 89 ? -14.450 12.061 -8.836 1.00 54.88 89 GLY A N 1
ATOM 724 C CA . GLY A 1 89 ? -13.358 11.422 -9.594 1.00 54.88 89 GLY A CA 1
ATOM 725 C C . GLY A 1 89 ? -12.729 10.161 -8.986 1.00 54.88 89 GLY A C 1
ATOM 726 O O . GLY A 1 89 ? -11.761 9.664 -9.546 1.00 54.88 89 GLY A O 1
ATOM 727 N N . GLY A 1 90 ? -13.285 9.593 -7.910 1.00 63.41 90 GLY A N 1
ATOM 728 C CA . GLY A 1 90 ? -12.817 8.303 -7.373 1.00 63.41 90 GLY A CA 1
ATOM 729 C C . GLY A 1 90 ? -12.450 8.293 -5.890 1.00 63.41 90 GLY A C 1
ATOM 730 O O . GLY A 1 90 ? -12.068 7.237 -5.393 1.00 63.41 90 GLY A O 1
ATOM 731 N N . ALA A 1 91 ? -12.662 9.408 -5.183 1.00 81.12 91 ALA A N 1
ATOM 732 C CA . ALA A 1 91 ? -12.240 9.658 -3.802 1.00 81.12 91 ALA A CA 1
ATOM 733 C C . ALA A 1 91 ? -10.718 9.812 -3.665 1.00 81.12 91 ALA A C 1
ATOM 735 O O . ALA A 1 91 ? -9.941 9.017 -4.193 1.00 81.12 91 ALA A O 1
ATOM 736 N N . ASP A 1 92 ? -10.309 10.843 -2.937 1.00 91.75 92 ASP A N 1
ATOM 737 C CA . ASP A 1 92 ? -8.911 11.072 -2.589 1.00 91.75 92 ASP A CA 1
ATOM 738 C C . ASP A 1 92 ? -8.508 10.080 -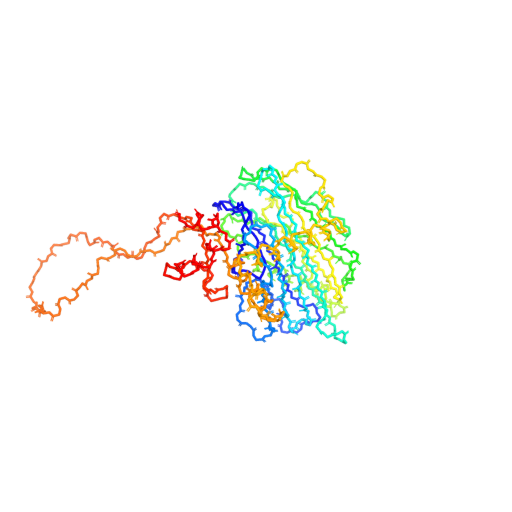1.496 1.00 91.75 92 ASP A C 1
ATOM 740 O O . ASP A 1 92 ? -9.356 9.569 -0.754 1.00 91.75 92 ASP A O 1
ATOM 744 N N . TRP A 1 93 ? -7.219 9.800 -1.366 1.00 94.12 93 TRP A N 1
ATOM 745 C CA . TRP A 1 93 ? -6.736 8.935 -0.297 1.00 94.12 93 TRP A CA 1
ATOM 746 C C . TRP A 1 93 ? -5.376 9.358 0.216 1.00 94.12 93 TRP A C 1
ATOM 748 O O . TRP A 1 93 ? -4.595 9.988 -0.492 1.00 94.12 93 TRP A O 1
ATOM 758 N N . ALA A 1 94 ? -5.105 8.985 1.460 1.00 96.44 94 ALA A N 1
ATOM 759 C CA . ALA A 1 94 ? -3.834 9.226 2.114 1.00 96.44 94 ALA A CA 1
ATOM 760 C C . ALA A 1 94 ? -3.389 7.979 2.872 1.00 96.44 94 ALA A C 1
ATOM 762 O O . ALA A 1 94 ? -4.218 7.235 3.402 1.00 96.44 94 ALA A O 1
ATOM 763 N N . VAL A 1 95 ? -2.080 7.758 2.924 1.00 97.69 95 VAL A N 1
ATOM 764 C CA . VAL A 1 95 ? -1.458 6.762 3.790 1.00 97.69 95 VAL A CA 1
ATOM 765 C C . VAL A 1 95 ? -0.303 7.390 4.557 1.00 97.69 95 VAL A C 1
ATOM 767 O O . VAL A 1 95 ? 0.564 8.039 3.973 1.00 97.69 95 VAL A O 1
ATOM 770 N N . ARG A 1 96 ? -0.282 7.163 5.868 1.00 98.31 96 ARG A N 1
ATOM 771 C CA . ARG A 1 96 ? 0.872 7.416 6.729 1.00 98.31 96 ARG A CA 1
ATOM 772 C C . ARG A 1 96 ? 1.594 6.102 6.980 1.00 98.31 96 ARG A C 1
ATOM 774 O O . ARG A 1 96 ? 0.968 5.105 7.343 1.00 98.31 96 ARG A O 1
ATOM 781 N N . ILE A 1 97 ? 2.904 6.117 6.782 1.00 98.50 97 ILE A N 1
ATOM 782 C CA . ILE A 1 97 ? 3.794 4.997 7.052 1.00 98.50 97 ILE A CA 1
ATOM 783 C C . ILE A 1 97 ? 4.733 5.422 8.170 1.00 98.50 97 ILE A C 1
ATOM 785 O O . ILE A 1 97 ? 5.563 6.309 7.982 1.00 98.50 97 ILE A O 1
ATOM 789 N N . THR A 1 98 ? 4.588 4.787 9.326 1.00 98.50 98 THR A N 1
ATOM 790 C CA . THR A 1 98 ? 5.430 5.025 10.500 1.00 98.50 98 THR A CA 1
ATOM 791 C C . THR A 1 98 ? 6.311 3.809 10.724 1.00 98.50 98 THR A C 1
ATOM 793 O O . THR A 1 98 ? 5.804 2.688 10.738 1.00 98.50 98 THR A O 1
ATOM 796 N N . GLY A 1 99 ? 7.612 4.013 10.895 1.00 98.06 99 GLY A N 1
ATOM 797 C CA . GLY A 1 99 ? 8.548 2.964 11.284 1.00 98.06 99 GLY A CA 1
ATOM 798 C C . GLY A 1 99 ? 9.088 3.223 12.676 1.00 98.06 99 GLY A C 1
ATOM 799 O O . GLY A 1 99 ? 9.566 4.319 12.942 1.00 98.06 99 GLY A O 1
ATOM 800 N N . GLU A 1 100 ? 9.039 2.215 13.537 1.00 97.69 100 GLU A N 1
ATOM 801 C CA . GLU A 1 100 ? 9.611 2.241 14.886 1.00 97.69 100 GLU A CA 1
ATOM 802 C C . GLU A 1 100 ? 10.598 1.077 15.040 1.00 97.69 100 GLU A C 1
ATOM 804 O O . GLU A 1 100 ? 10.312 -0.019 14.540 1.00 97.69 100 GLU A O 1
ATOM 809 N N . PRO A 1 101 ? 11.743 1.257 15.720 1.00 97.31 101 PRO A N 1
ATOM 810 C CA . PRO A 1 101 ? 12.655 0.150 15.974 1.00 97.31 101 PRO A CA 1
ATOM 811 C C . PRO A 1 101 ? 12.002 -0.883 16.909 1.00 97.31 101 PRO A C 1
ATOM 813 O O . PRO A 1 101 ? 11.371 -0.526 17.905 1.00 97.31 101 PRO A O 1
ATOM 816 N N . LEU A 1 102 ? 12.159 -2.177 16.613 1.00 96.19 102 LEU A N 1
ATOM 817 C CA . LEU A 1 102 ? 11.707 -3.257 17.508 1.00 96.19 102 LEU A CA 1
ATOM 818 C C . LEU A 1 102 ? 12.574 -3.333 18.774 1.00 96.19 102 LEU A C 1
ATOM 820 O O . LEU A 1 102 ? 12.073 -3.618 19.861 1.00 96.19 102 LEU A O 1
ATOM 824 N N . ASP A 1 103 ? 13.869 -3.072 18.615 1.00 95.31 103 ASP A N 1
ATOM 825 C CA . ASP A 1 103 ? 14.886 -3.004 19.657 1.00 95.31 103 ASP A CA 1
ATOM 826 C C . ASP A 1 103 ? 15.677 -1.702 19.473 1.00 95.31 103 ASP A C 1
ATOM 828 O O . ASP A 1 103 ? 16.408 -1.549 18.493 1.00 95.31 103 ASP A O 1
ATOM 832 N N . ALA A 1 104 ? 15.502 -0.750 20.393 1.00 93.38 104 ALA A N 1
ATOM 833 C CA . ALA A 1 104 ? 16.074 0.596 20.291 1.00 93.38 104 ALA A CA 1
ATOM 834 C C . ALA A 1 104 ? 17.615 0.621 20.327 1.00 93.38 104 ALA A C 1
ATOM 836 O O . ALA A 1 104 ? 18.218 1.611 19.922 1.00 93.38 104 ALA A O 1
ATOM 837 N N . GLU A 1 105 ? 18.253 -0.460 20.784 1.00 92.25 105 GLU A N 1
ATOM 838 C CA . GLU A 1 105 ? 19.714 -0.571 20.873 1.00 92.25 105 GLU A CA 1
ATOM 839 C C . GLU A 1 105 ? 20.358 -1.080 19.571 1.00 92.25 105 GLU A C 1
ATOM 841 O O . GLU A 1 105 ? 21.584 -1.112 19.443 1.00 92.25 105 GLU A O 1
ATOM 846 N N . LYS A 1 106 ? 19.553 -1.505 18.589 1.00 91.44 106 LYS A N 1
ATOM 847 C CA . LYS A 1 106 ? 20.025 -2.022 17.298 1.00 91.44 106 LYS A CA 1
ATOM 848 C C . LYS A 1 106 ? 19.714 -1.040 16.178 1.00 91.44 106 LYS A C 1
ATOM 850 O O . LYS A 1 106 ? 18.657 -0.415 16.160 1.00 91.44 106 LYS A O 1
ATOM 855 N N . SER A 1 107 ? 20.613 -0.951 15.198 1.00 89.00 107 SER A N 1
ATOM 856 C CA . SER A 1 107 ? 20.356 -0.136 14.007 1.00 89.00 107 SER A CA 1
ATOM 857 C C . SER A 1 107 ? 19.126 -0.656 13.253 1.00 89.00 107 SER A C 1
ATOM 859 O O . SER A 1 107 ? 18.926 -1.865 13.119 1.00 89.00 107 SER A O 1
ATOM 861 N N . SER A 1 108 ? 18.304 0.275 12.776 1.00 93.25 108 SER A N 1
ATOM 862 C CA . SER A 1 108 ? 17.057 0.026 12.054 1.00 93.25 108 SER A CA 1
ATOM 863 C C . SER A 1 108 ? 16.994 0.952 10.839 1.00 93.25 108 SER A C 1
ATOM 865 O O . SER A 1 108 ? 16.089 1.784 10.714 1.00 93.25 108 SER A O 1
ATOM 867 N N . ASP A 1 109 ? 17.985 0.811 9.958 1.00 93.25 109 ASP A N 1
ATOM 868 C CA . ASP A 1 109 ? 18.060 1.571 8.715 1.00 93.25 109 ASP A CA 1
ATOM 869 C C . ASP A 1 109 ? 17.466 0.747 7.575 1.00 93.25 109 ASP A C 1
ATOM 871 O O . ASP A 1 109 ? 17.895 -0.383 7.298 1.00 93.25 109 ASP A O 1
ATOM 875 N N . ILE A 1 110 ? 16.489 1.328 6.885 1.00 94.06 110 ILE A N 1
ATOM 876 C CA . ILE A 1 110 ? 15.787 0.690 5.775 1.00 94.06 110 ILE A CA 1
ATOM 877 C C . ILE A 1 110 ? 15.749 1.583 4.539 1.00 94.06 110 ILE A C 1
ATOM 879 O O . ILE A 1 110 ? 15.763 2.810 4.615 1.00 94.06 110 ILE A O 1
ATOM 883 N N . SER A 1 111 ? 15.625 0.945 3.383 1.00 94.69 111 SER A N 1
ATOM 884 C CA . SER A 1 111 ? 15.164 1.577 2.160 1.00 94.69 111 SER A CA 1
ATOM 885 C C . SER A 1 111 ? 13.661 1.352 2.051 1.00 94.69 111 SER A C 1
ATOM 887 O O . SER A 1 111 ? 13.223 0.222 1.840 1.00 94.69 111 SER A O 1
ATOM 889 N N . LEU A 1 112 ? 12.871 2.407 2.235 1.00 97.06 112 LEU A N 1
ATOM 890 C CA . LEU A 1 112 ? 11.422 2.395 2.060 1.00 97.06 112 LEU A CA 1
ATOM 891 C C . LEU A 1 112 ? 11.102 2.835 0.632 1.00 97.06 112 LEU A C 1
ATOM 893 O O . LEU A 1 112 ? 11.469 3.931 0.218 1.00 97.06 112 LEU A O 1
ATOM 897 N N . ILE A 1 113 ? 10.413 1.994 -0.126 1.00 97.88 113 ILE A N 1
ATOM 898 C CA . ILE A 1 113 ? 10.127 2.237 -1.537 1.00 97.88 113 ILE A CA 1
ATOM 899 C C . ILE A 1 113 ? 8.620 2.255 -1.752 1.00 97.88 113 ILE A C 1
ATOM 901 O O . ILE A 1 113 ? 7.928 1.281 -1.462 1.00 97.88 113 ILE A O 1
ATOM 905 N N . TYR A 1 114 ? 8.112 3.342 -2.317 1.00 98.44 114 TYR A N 1
ATOM 906 C CA . TYR A 1 114 ? 6.722 3.465 -2.727 1.00 98.44 114 TYR A CA 1
ATOM 907 C C . TYR A 1 114 ? 6.654 3.691 -4.232 1.00 98.44 114 TYR A C 1
ATOM 909 O O . TYR A 1 114 ? 7.398 4.502 -4.779 1.00 98.44 114 TYR A O 1
ATOM 917 N N . TYR A 1 115 ? 5.768 2.979 -4.921 1.00 98.25 115 TYR A N 1
ATOM 918 C CA . TYR A 1 115 ? 5.624 3.121 -6.368 1.00 98.25 115 TYR A CA 1
ATOM 919 C C . TYR A 1 115 ? 4.188 3.405 -6.783 1.00 98.25 115 TYR A C 1
ATOM 921 O O . TYR A 1 115 ? 3.231 3.022 -6.108 1.00 98.25 115 TYR A O 1
ATOM 929 N N . LEU A 1 116 ? 4.087 4.055 -7.936 1.00 97.25 116 LEU A N 1
ATOM 930 C CA . LEU A 1 116 ? 2.867 4.438 -8.624 1.00 97.25 116 LEU A CA 1
ATOM 931 C C . LEU A 1 116 ? 3.015 4.024 -10.089 1.00 97.25 116 LEU A C 1
ATOM 933 O O . LEU A 1 116 ? 3.914 4.519 -10.769 1.00 97.25 116 LEU A O 1
ATOM 937 N N . GLY A 1 117 ? 2.159 3.130 -10.579 1.00 97.00 117 GLY A N 1
ATOM 938 C CA . GLY A 1 117 ? 2.218 2.640 -11.955 1.00 97.00 117 GLY A CA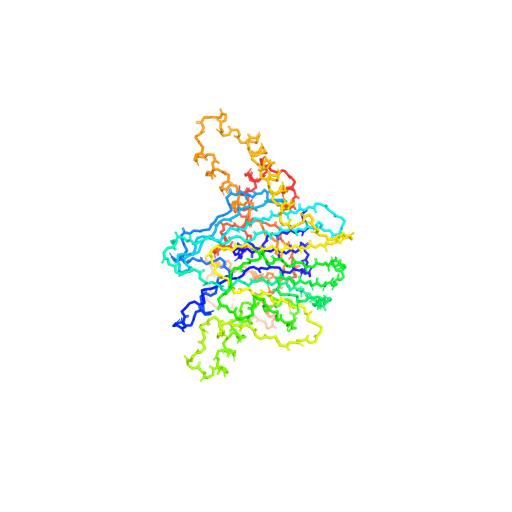 1
ATOM 939 C C . GLY A 1 117 ? 0.861 2.629 -12.647 1.00 97.00 117 GLY A C 1
ATOM 940 O O . GLY A 1 117 ? -0.091 2.053 -12.128 1.00 97.00 117 GLY A O 1
ATOM 941 N N . LEU A 1 118 ? 0.769 3.248 -13.821 1.00 96.31 118 LEU A N 1
ATOM 942 C CA . LEU A 1 118 ? -0.375 3.154 -14.725 1.00 96.31 118 LEU A CA 1
ATOM 943 C C . LEU A 1 118 ? -0.260 1.844 -15.516 1.00 96.31 118 LEU A C 1
ATOM 945 O O . LEU A 1 118 ? 0.532 1.730 -16.453 1.00 96.31 118 LEU A O 1
ATOM 949 N N . ASP A 1 119 ? -1.047 0.853 -15.107 1.00 93.81 119 ASP A N 1
ATOM 950 C CA . ASP A 1 119 ? -1.105 -0.487 -15.692 1.00 93.81 119 ASP A CA 1
ATOM 951 C C . ASP A 1 119 ? -2.198 -0.538 -16.766 1.00 93.81 119 ASP A C 1
ATOM 953 O O . ASP A 1 119 ? -3.254 -1.156 -16.624 1.00 93.81 119 ASP A O 1
ATOM 957 N N . GLY A 1 120 ? -1.959 0.225 -17.824 1.00 88.75 120 GLY A N 1
ATOM 958 C CA . GLY A 1 120 ? -2.793 0.348 -19.011 1.00 88.75 120 GLY A CA 1
ATOM 959 C C . GLY A 1 120 ? -1.936 0.819 -20.182 1.00 88.75 120 GLY A C 1
ATOM 960 O O . GLY A 1 120 ? -0.750 1.106 -20.016 1.00 88.75 120 GLY A O 1
ATOM 961 N N . ASN A 1 121 ? -2.528 0.891 -21.372 1.00 82.88 121 ASN A N 1
ATOM 962 C CA . ASN A 1 121 ? -1.811 1.347 -22.569 1.00 82.88 121 ASN A CA 1
ATOM 963 C C . ASN A 1 121 ? -1.873 2.870 -22.763 1.00 82.88 121 ASN A C 1
ATOM 965 O O . ASN A 1 121 ? -1.205 3.403 -23.648 1.00 82.88 121 ASN A O 1
ATOM 969 N N . ASP A 1 122 ? -2.672 3.553 -21.945 1.00 85.25 122 ASP A N 1
ATOM 970 C CA . ASP A 1 122 ? -2.908 4.990 -21.988 1.00 85.25 122 ASP A CA 1
ATOM 971 C C . ASP A 1 122 ? -2.492 5.662 -20.669 1.00 85.25 122 ASP A C 1
ATOM 973 O O . ASP A 1 122 ? -2.555 5.065 -19.589 1.00 85.25 122 ASP A O 1
ATOM 977 N N . GLY A 1 123 ? -2.092 6.926 -20.780 1.00 89.50 123 GLY A N 1
ATOM 978 C CA . GLY A 1 123 ? -1.690 7.780 -19.672 1.00 89.50 123 GLY A CA 1
ATOM 979 C C . GLY A 1 123 ? -0.183 7.924 -19.462 1.00 89.50 123 GLY A C 1
ATOM 980 O O . GLY A 1 123 ? 0.650 7.168 -19.975 1.00 89.50 123 GLY A O 1
ATOM 981 N N . GLU A 1 124 ? 0.164 8.938 -18.678 1.00 93.56 124 GLU A N 1
ATOM 982 C CA . GLU A 1 124 ? 1.538 9.275 -18.325 1.00 93.56 124 GLU A CA 1
ATOM 983 C C . GLU A 1 124 ? 1.643 9.791 -16.891 1.00 93.56 124 GLU A C 1
ATOM 985 O O . GLU A 1 124 ? 0.698 10.337 -16.317 1.00 93.56 124 GLU A O 1
ATOM 990 N N . LEU A 1 125 ? 2.833 9.625 -16.321 1.00 96.75 125 LEU A N 1
ATOM 991 C CA . LEU A 1 125 ? 3.224 10.205 -15.050 1.00 96.75 125 LEU A CA 1
ATOM 992 C C . LEU A 1 125 ? 4.326 11.236 -15.284 1.00 96.75 125 LEU A C 1
ATOM 994 O O . LEU A 1 125 ? 5.244 11.040 -16.078 1.00 96.75 125 LEU A O 1
ATOM 998 N N . ARG A 1 126 ? 4.276 12.337 -14.541 1.00 96.50 126 ARG A N 1
ATOM 999 C CA . ARG A 1 126 ? 5.268 13.406 -14.616 1.00 96.50 126 ARG A CA 1
ATOM 1000 C C . ARG A 1 126 ? 5.650 13.883 -13.228 1.00 96.50 126 ARG A C 1
ATOM 1002 O O . ARG A 1 126 ? 4.811 14.378 -12.482 1.00 96.50 126 ARG A O 1
ATOM 1009 N N . VAL A 1 127 ? 6.939 13.821 -12.913 1.00 97.00 127 VAL A N 1
ATOM 1010 C CA . VAL A 1 127 ? 7.490 14.486 -11.726 1.00 97.00 127 VAL A CA 1
ATOM 1011 C C . VAL A 1 127 ? 7.415 15.998 -11.959 1.00 97.00 127 VAL A C 1
ATOM 1013 O O . VAL A 1 127 ? 8.026 16.527 -12.887 1.00 97.00 127 VAL A O 1
ATOM 1016 N N . ALA A 1 128 ? 6.595 16.691 -11.175 1.00 96.12 128 ALA A N 1
ATOM 1017 C CA . ALA A 1 128 ? 6.410 18.136 -11.251 1.00 96.12 128 ALA A CA 1
ATOM 1018 C C . ALA A 1 128 ? 7.328 18.897 -10.289 1.00 96.12 128 ALA A C 1
ATOM 1020 O O . ALA A 1 128 ? 7.768 19.988 -10.641 1.00 96.12 128 ALA A O 1
ATOM 1021 N N . SER A 1 129 ? 7.627 18.327 -9.120 1.00 95.81 129 SER A N 1
ATOM 1022 C CA . SER A 1 129 ? 8.704 18.782 -8.236 1.00 95.81 129 SER A CA 1
ATOM 1023 C C . SER A 1 129 ? 9.328 17.595 -7.504 1.00 95.81 129 SER A C 1
ATOM 1025 O O . SER A 1 129 ? 8.666 16.581 -7.268 1.00 95.81 129 SER A O 1
ATOM 1027 N N . ASN A 1 130 ? 10.615 17.724 -7.199 1.00 93.94 130 ASN A N 1
ATOM 1028 C CA . ASN A 1 130 ? 11.396 16.788 -6.400 1.00 93.94 130 ASN A CA 1
ATOM 1029 C C . ASN A 1 130 ? 12.289 17.632 -5.488 1.00 93.94 130 ASN A C 1
ATOM 1031 O O . ASN A 1 130 ? 13.415 17.977 -5.851 1.00 93.94 130 ASN A O 1
ATOM 1035 N N . ASP A 1 131 ? 11.701 18.069 -4.384 1.00 90.88 131 ASP A N 1
ATOM 1036 C CA . ASP A 1 131 ? 12.348 18.877 -3.359 1.00 90.88 131 ASP A CA 1
ATOM 1037 C C . ASP A 1 131 ? 12.981 17.949 -2.307 1.00 90.88 131 ASP A C 1
ATOM 1039 O O . ASP A 1 131 ? 12.759 16.741 -2.317 1.00 90.88 131 ASP A O 1
ATOM 1043 N N . GLU A 1 132 ? 13.769 18.501 -1.385 1.00 86.44 132 GLU A N 1
ATOM 1044 C CA . GLU A 1 132 ? 14.567 17.704 -0.440 1.00 86.44 132 GLU A CA 1
ATOM 1045 C C . GLU A 1 132 ? 13.728 16.732 0.415 1.00 86.44 132 GLU A C 1
ATOM 1047 O O . GLU A 1 132 ? 14.136 15.590 0.615 1.00 86.44 132 GLU A O 1
ATOM 1052 N N . ASP A 1 133 ? 12.546 17.175 0.855 1.00 90.44 133 ASP A N 1
ATOM 1053 C CA . ASP A 1 133 ? 11.644 16.427 1.741 1.00 90.44 133 ASP A CA 1
ATOM 1054 C C . ASP A 1 133 ? 10.264 16.156 1.098 1.00 90.44 133 ASP A C 1
ATOM 1056 O O . ASP A 1 133 ? 9.332 15.697 1.761 1.00 90.44 133 ASP A O 1
ATOM 1060 N N . SER A 1 134 ? 10.077 16.469 -0.192 1.00 94.50 134 SER A N 1
ATOM 1061 C CA . SER A 1 134 ? 8.770 16.298 -0.838 1.00 94.50 134 SER A CA 1
ATOM 1062 C C . SER A 1 134 ? 8.850 16.035 -2.334 1.00 94.50 134 SER A C 1
ATOM 1064 O O . SER A 1 134 ? 9.645 16.644 -3.046 1.00 94.50 134 SER A O 1
ATOM 1066 N N . VAL A 1 135 ? 7.953 15.185 -2.834 1.00 96.81 135 VAL A N 1
ATOM 1067 C CA . VAL A 1 135 ? 7.833 14.881 -4.265 1.00 96.81 135 VAL A CA 1
ATOM 1068 C C . VAL A 1 135 ? 6.403 15.121 -4.713 1.00 96.81 135 VAL A C 1
ATOM 1070 O O . VAL A 1 135 ? 5.449 14.667 -4.080 1.00 96.81 135 VAL A O 1
ATOM 1073 N N . LYS A 1 136 ? 6.246 15.801 -5.848 1.00 97.31 136 LYS A N 1
ATOM 1074 C CA . LYS A 1 136 ? 4.957 15.979 -6.512 1.00 97.31 136 LYS A CA 1
ATOM 1075 C C . LYS A 1 136 ? 4.977 15.301 -7.865 1.00 97.31 136 LYS A C 1
ATOM 1077 O O . LYS A 1 136 ? 5.720 15.699 -8.759 1.00 97.31 136 LYS A O 1
ATOM 1082 N N . ILE A 1 137 ? 4.094 14.331 -8.040 1.00 97.75 137 ILE A N 1
ATOM 1083 C CA . ILE A 1 137 ? 3.861 13.628 -9.297 1.00 97.75 137 ILE A CA 1
ATOM 1084 C C . ILE A 1 137 ? 2.477 14.018 -9.810 1.00 97.75 137 ILE A C 1
ATOM 1086 O O . ILE A 1 137 ? 1.506 14.066 -9.058 1.00 97.75 137 ILE A O 1
ATOM 1090 N N . LEU A 1 138 ? 2.381 14.326 -11.094 1.00 96.50 138 LEU A N 1
ATOM 1091 C CA . LEU A 1 138 ? 1.118 14.503 -11.796 1.00 96.50 138 LEU A CA 1
ATOM 1092 C C . LEU A 1 138 ? 0.893 13.287 -12.675 1.00 96.50 138 LEU A C 1
ATOM 1094 O O . LEU A 1 138 ? 1.833 12.818 -13.313 1.00 96.50 138 LEU A O 1
ATOM 1098 N N . GLY A 1 139 ? -0.333 12.793 -12.702 1.00 95.00 139 GLY A N 1
ATOM 1099 C CA . GLY A 1 139 ? -0.728 11.738 -13.615 1.00 95.00 139 GLY A CA 1
ATOM 1100 C C . GLY A 1 139 ? -1.950 12.153 -14.408 1.00 95.00 139 GLY A C 1
ATOM 1101 O O . GLY A 1 139 ? -2.816 12.863 -13.894 1.00 95.00 139 GLY A O 1
ATOM 1102 N N . ASP A 1 140 ? -2.010 11.693 -15.647 1.00 91.69 140 ASP A N 1
ATOM 1103 C CA . ASP A 1 140 ? -3.212 11.731 -16.467 1.00 91.69 140 ASP A CA 1
ATOM 1104 C C . ASP A 1 140 ? -3.408 10.351 -17.086 1.00 91.69 140 ASP A C 1
ATOM 1106 O O . ASP A 1 140 ? -2.458 9.730 -17.560 1.00 91.69 140 ASP A O 1
ATOM 1110 N N . ALA A 1 141 ? -4.634 9.849 -17.015 1.00 89.12 141 ALA A N 1
ATOM 1111 C CA . ALA A 1 141 ? -5.049 8.631 -17.691 1.00 89.12 141 ALA A CA 1
ATOM 1112 C C . ALA A 1 141 ? -6.545 8.718 -17.975 1.00 89.12 141 ALA A C 1
ATOM 1114 O O . ALA A 1 141 ? -7.303 9.167 -17.114 1.00 89.12 141 ALA A O 1
ATOM 1115 N N . SER A 1 142 ? -7.014 8.245 -19.129 1.00 86.69 142 SER A N 1
ATOM 1116 C CA . SER A 1 142 ? -8.432 8.356 -19.516 1.00 86.69 142 SER A CA 1
ATOM 1117 C C . SER A 1 142 ? -9.425 7.828 -18.466 1.00 86.69 142 SER A C 1
ATOM 1119 O O . SER A 1 142 ? -10.497 8.411 -18.280 1.00 86.69 142 SER A O 1
ATOM 1121 N N . TYR A 1 143 ? -9.063 6.774 -17.728 1.00 82.06 143 TYR A N 1
ATOM 1122 C CA . TYR A 1 143 ? -9.901 6.151 -16.697 1.00 82.06 143 TYR A CA 1
ATOM 1123 C C . TYR A 1 143 ? -9.833 6.825 -15.313 1.00 82.06 143 TYR A C 1
ATOM 1125 O O . TYR A 1 143 ? -10.724 6.595 -14.492 1.00 82.06 143 TYR A O 1
ATOM 1133 N N . LEU A 1 144 ? -8.817 7.656 -15.043 1.00 82.69 144 LEU A N 1
ATOM 1134 C CA . LEU A 1 144 ? -8.649 8.389 -13.775 1.00 82.69 144 LEU A CA 1
ATOM 1135 C C . LEU A 1 144 ? -8.757 9.911 -13.913 1.00 82.69 144 LEU A C 1
ATOM 1137 O O . LEU A 1 144 ? -8.930 10.601 -12.910 1.00 82.69 144 LEU A O 1
ATOM 1141 N N . LYS A 1 145 ? -8.701 10.423 -15.147 1.00 87.44 145 LYS A N 1
ATOM 1142 C CA . LYS A 1 145 ? -8.450 11.830 -15.480 1.00 87.44 145 LYS A CA 1
ATOM 1143 C C . LYS A 1 145 ? -7.140 12.314 -14.839 1.00 87.44 145 LYS A C 1
ATOM 1145 O O . LYS A 1 145 ? -6.277 11.515 -14.481 1.00 87.44 145 LYS A O 1
ATOM 1150 N N . ASN A 1 146 ? -7.001 13.628 -14.704 1.00 91.44 146 ASN A N 1
ATOM 1151 C CA . ASN A 1 146 ? -5.876 14.250 -14.021 1.00 91.44 146 ASN A CA 1
ATOM 1152 C C . ASN A 1 146 ? -5.918 13.974 -12.514 1.00 91.44 146 ASN A C 1
ATOM 1154 O O . ASN A 1 146 ? -6.942 14.196 -11.866 1.00 91.44 146 ASN A O 1
ATOM 1158 N N . PHE A 1 147 ? -4.778 13.593 -11.946 1.00 92.94 147 PHE A N 1
ATOM 1159 C CA . PHE A 1 147 ? -4.592 13.445 -10.508 1.00 92.94 147 PHE A CA 1
ATOM 1160 C C . PHE A 1 147 ? -3.201 13.919 -10.070 1.00 92.94 147 PHE A C 1
ATOM 1162 O O . PHE A 1 147 ? -2.273 14.074 -10.868 1.00 92.94 147 PHE A O 1
ATOM 1169 N N . LYS A 1 148 ? -3.061 14.174 -8.769 1.00 95.12 148 LYS A N 1
ATOM 1170 C CA . LYS A 1 148 ? -1.811 14.581 -8.118 1.00 95.12 148 LYS A CA 1
ATOM 1171 C C . LYS A 1 148 ? -1.443 13.505 -7.105 1.00 95.12 148 LYS A C 1
ATOM 1173 O O . LYS A 1 148 ? -2.292 13.091 -6.324 1.00 95.12 148 LYS A O 1
ATOM 1178 N N . PHE A 1 149 ? -0.191 13.085 -7.092 1.00 96.69 149 PHE A N 1
ATOM 1179 C CA . PHE A 1 149 ? 0.375 12.249 -6.047 1.00 96.69 149 PHE A CA 1
ATOM 1180 C C . PHE A 1 149 ? 1.446 13.049 -5.312 1.00 96.69 149 PHE A C 1
ATOM 1182 O O . PHE A 1 149 ? 2.365 13.591 -5.929 1.00 96.69 149 PHE A O 1
ATOM 1189 N N . LEU A 1 150 ? 1.269 13.186 -4.006 1.00 97.12 150 LEU A N 1
ATOM 1190 C CA . LEU A 1 150 ? 2.074 14.025 -3.134 1.00 97.12 150 LEU A CA 1
ATOM 1191 C C . LEU A 1 150 ? 2.777 13.142 -2.106 1.00 97.12 150 LEU A C 1
ATOM 1193 O O . LEU A 1 150 ? 2.136 12.307 -1.469 1.00 97.12 150 LEU A O 1
ATOM 1197 N N . VAL A 1 151 ? 4.078 13.354 -1.948 1.00 97.25 151 VAL A N 1
ATOM 1198 C CA . VAL A 1 151 ? 4.939 12.672 -0.979 1.00 97.25 151 VAL A CA 1
ATOM 1199 C C . VAL A 1 151 ? 5.481 13.705 -0.008 1.00 97.25 151 VAL A C 1
ATOM 1201 O O . VAL A 1 151 ? 5.973 14.745 -0.445 1.00 97.25 151 VAL A O 1
ATOM 1204 N N . ASN A 1 152 ? 5.405 13.408 1.286 1.00 95.94 152 ASN A N 1
ATOM 1205 C CA . ASN A 1 152 ? 5.934 14.242 2.355 1.00 95.94 152 ASN A CA 1
ATOM 1206 C C . ASN A 1 152 ? 6.780 13.393 3.308 1.00 95.94 152 ASN A C 1
ATOM 1208 O O . ASN A 1 152 ? 6.273 12.492 3.983 1.00 95.94 152 ASN A O 1
ATOM 1212 N N . ASP A 1 153 ? 8.067 13.701 3.360 1.00 92.62 153 ASP A N 1
ATOM 1213 C CA . ASP A 1 153 ? 9.046 13.100 4.253 1.00 92.62 153 ASP A CA 1
ATOM 1214 C C . ASP A 1 153 ? 9.158 13.978 5.513 1.00 92.62 153 ASP A C 1
ATOM 1216 O O . ASP A 1 153 ? 9.643 15.107 5.450 1.00 92.62 153 ASP A O 1
ATOM 1220 N N . ARG A 1 154 ? 8.620 13.539 6.664 1.00 84.06 154 ARG A N 1
ATOM 1221 C CA . ARG A 1 154 ? 8.456 14.406 7.852 1.00 84.06 154 ARG A CA 1
ATOM 1222 C C . ARG A 1 154 ? 9.768 14.654 8.613 1.00 84.06 154 ARG A C 1
ATOM 1224 O O . ARG A 1 154 ? 9.881 14.256 9.769 1.00 84.06 154 ARG A O 1
ATOM 1231 N N . ALA A 1 155 ? 10.713 15.376 8.009 1.00 82.38 155 ALA A N 1
ATOM 1232 C CA . ALA A 1 155 ? 12.003 15.737 8.610 1.00 82.38 155 ALA A CA 1
ATOM 1233 C C . ALA A 1 155 ? 12.692 14.531 9.285 1.00 82.38 155 ALA A C 1
ATOM 1235 O O . ALA A 1 155 ? 13.145 14.617 10.429 1.00 82.38 155 ALA A O 1
ATOM 1236 N N . ASN A 1 156 ? 12.704 13.390 8.588 1.00 92.31 156 ASN A N 1
ATOM 1237 C CA . ASN A 1 156 ? 13.246 12.141 9.106 1.00 92.31 156 ASN A CA 1
ATOM 1238 C C . ASN A 1 156 ? 14.784 12.155 9.148 1.00 92.31 156 ASN A C 1
ATOM 1240 O O . ASN A 1 156 ? 15.457 13.047 8.624 1.00 92.31 156 ASN A O 1
ATOM 1244 N N . THR A 1 157 ? 15.349 11.134 9.795 1.00 90.44 157 THR A N 1
ATOM 1245 C CA . THR A 1 157 ? 16.795 10.880 9.775 1.00 90.44 157 THR A CA 1
ATOM 1246 C C . THR A 1 157 ? 17.136 9.965 8.601 1.00 90.44 157 THR A C 1
ATOM 1248 O O . THR A 1 157 ? 16.494 8.930 8.416 1.00 90.44 157 THR A O 1
ATOM 1251 N N . HIS A 1 158 ? 18.163 10.332 7.831 1.00 89.75 158 HIS A N 1
ATOM 1252 C CA . HIS A 1 158 ? 18.575 9.617 6.622 1.00 89.75 158 HIS A CA 1
ATOM 1253 C C . HIS A 1 158 ? 20.032 9.137 6.738 1.00 89.75 158 HIS A C 1
ATOM 1255 O O . HIS A 1 158 ? 20.911 9.957 7.021 1.00 89.75 158 HIS A O 1
ATOM 1261 N N . PRO A 1 159 ? 20.323 7.845 6.487 1.00 85.44 159 PRO A N 1
ATOM 1262 C CA . PRO A 1 159 ? 21.683 7.305 6.499 1.00 85.44 159 PRO A CA 1
ATOM 1263 C C . PRO A 1 159 ? 22.460 7.582 5.194 1.00 85.44 159 PRO A C 1
ATOM 1265 O O . PRO A 1 159 ? 23.642 7.244 5.095 1.00 85.44 159 PRO A O 1
ATOM 1268 N N . SER A 1 160 ? 21.818 8.181 4.183 1.00 81.75 160 SER A N 1
ATOM 1269 C CA . SER A 1 160 ? 22.413 8.571 2.896 1.00 81.75 160 SER A CA 1
ATOM 1270 C C . SER A 1 160 ? 22.382 10.082 2.671 1.00 81.75 160 SER A C 1
ATOM 1272 O O . SER A 1 160 ? 21.597 10.812 3.271 1.00 81.75 160 SER A O 1
ATOM 1274 N N . SER A 1 161 ? 23.227 10.545 1.751 1.00 77.56 161 SER A N 1
ATOM 1275 C CA . SER A 1 161 ? 23.324 11.949 1.340 1.00 77.56 161 SER A CA 1
ATOM 1276 C C . SER A 1 161 ? 22.080 12.453 0.600 1.00 77.56 161 SER A C 1
ATOM 1278 O O . SER A 1 161 ? 21.668 13.595 0.791 1.00 77.56 161 SER A O 1
ATOM 1280 N N . ALA A 1 162 ? 21.466 11.605 -0.228 1.00 76.31 162 ALA A N 1
ATOM 1281 C CA . ALA A 1 162 ? 20.180 11.874 -0.861 1.00 76.31 162 ALA A CA 1
ATOM 1282 C C . ALA A 1 162 ? 19.054 11.274 -0.011 1.00 76.31 162 ALA A C 1
ATOM 1284 O O . ALA A 1 162 ? 19.024 10.056 0.179 1.00 76.31 162 ALA A O 1
ATOM 1285 N N . LYS A 1 163 ? 18.139 12.121 0.479 1.00 85.81 163 LYS A N 1
ATOM 1286 C CA . LYS A 1 163 ? 16.986 11.698 1.291 1.00 85.81 163 LYS A CA 1
ATOM 1287 C C . LYS A 1 163 ? 15.968 10.905 0.474 1.00 85.81 163 LYS A C 1
ATOM 1289 O O . LYS A 1 163 ? 15.559 9.816 0.877 1.00 85.81 163 LYS A O 1
ATOM 1294 N N . ILE A 1 164 ? 15.625 11.440 -0.701 1.00 92.69 164 ILE A N 1
ATOM 1295 C CA . ILE A 1 164 ? 14.633 10.886 -1.622 1.00 92.69 164 ILE A C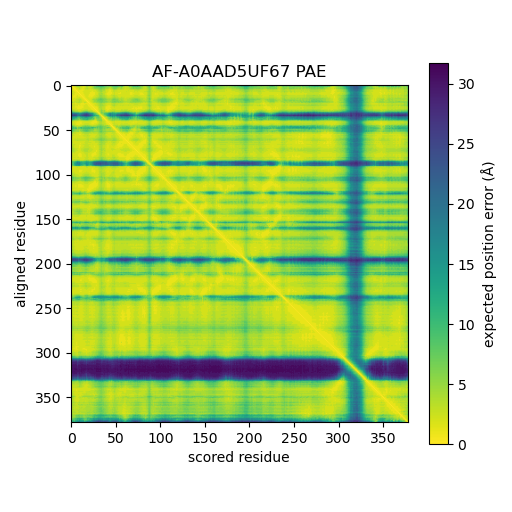A 1
ATOM 1296 C C . ILE A 1 164 ? 15.270 10.677 -2.997 1.00 92.69 164 ILE A C 1
ATOM 1298 O O . ILE A 1 164 ? 15.849 11.596 -3.578 1.00 92.69 164 ILE A O 1
ATOM 1302 N N . ASN A 1 165 ? 15.141 9.467 -3.538 1.00 94.50 165 ASN A N 1
ATOM 1303 C CA . ASN A 1 165 ? 15.511 9.143 -4.914 1.00 94.50 165 ASN A CA 1
ATOM 1304 C C . ASN A 1 165 ? 14.245 8.808 -5.705 1.00 94.50 165 ASN A C 1
ATOM 1306 O O . ASN A 1 165 ? 13.383 8.069 -5.231 1.00 94.50 165 ASN A O 1
ATOM 1310 N N . VAL A 1 166 ? 14.131 9.344 -6.918 1.00 96.44 166 VAL A N 1
ATOM 1311 C CA . VAL A 1 166 ? 12.990 9.102 -7.807 1.00 96.44 166 VAL A CA 1
ATOM 1312 C C . VAL A 1 166 ? 13.507 8.445 -9.075 1.00 96.44 166 VAL A C 1
ATOM 1314 O O . VAL A 1 166 ? 14.435 8.959 -9.687 1.00 96.44 166 VAL A O 1
ATOM 1317 N N . ALA A 1 167 ? 12.903 7.328 -9.471 1.00 96.88 167 ALA A N 1
ATOM 1318 C CA . ALA A 1 167 ? 13.240 6.629 -10.704 1.00 96.88 167 ALA A CA 1
ATOM 1319 C C . ALA A 1 167 ? 12.013 6.499 -11.608 1.00 96.88 167 ALA A C 1
ATOM 1321 O O . ALA A 1 167 ? 10.938 6.068 -11.174 1.00 96.88 167 ALA A O 1
ATOM 1322 N N . ARG A 1 168 ? 12.187 6.876 -12.876 1.00 97.44 168 ARG A N 1
ATOM 1323 C CA . ARG A 1 168 ? 11.144 6.918 -13.904 1.00 97.44 168 ARG A CA 1
ATOM 1324 C C . ARG A 1 168 ? 11.339 5.782 -14.900 1.00 97.44 168 ARG A C 1
ATOM 1326 O O . ARG A 1 168 ? 12.375 5.690 -15.555 1.00 97.44 168 ARG A O 1
ATOM 1333 N N . TYR A 1 169 ? 10.310 4.955 -15.056 1.00 96.50 169 TYR A N 1
ATOM 1334 C CA . TYR A 1 169 ? 10.322 3.799 -15.947 1.00 96.50 169 TYR A CA 1
ATOM 1335 C C . TYR A 1 169 ? 9.179 3.855 -16.959 1.00 96.50 169 TYR A C 1
ATOM 1337 O O . TYR A 1 169 ? 8.086 4.361 -16.681 1.00 96.50 169 TYR A O 1
ATOM 1345 N N . LYS A 1 170 ? 9.434 3.263 -18.127 1.00 95.38 170 LYS A N 1
ATOM 1346 C CA . LYS A 1 170 ? 8.412 2.908 -19.108 1.00 95.38 170 LYS A CA 1
ATOM 1347 C C . LYS A 1 170 ? 8.287 1.392 -19.154 1.00 95.38 170 LYS A C 1
ATOM 1349 O O . LYS A 1 170 ? 9.286 0.707 -19.350 1.00 95.38 170 LYS A O 1
ATOM 1354 N N . ILE A 1 171 ? 7.075 0.892 -18.954 1.00 93.94 171 ILE A N 1
ATOM 1355 C CA . ILE A 1 171 ? 6.742 -0.533 -18.941 1.00 93.94 171 ILE A CA 1
ATOM 1356 C C . ILE A 1 171 ? 5.484 -0.731 -19.781 1.00 93.94 171 ILE A C 1
ATOM 1358 O O . ILE A 1 171 ? 4.590 0.114 -19.759 1.00 93.94 171 ILE A O 1
ATOM 1362 N N . ASP A 1 172 ? 5.397 -1.842 -20.501 1.00 92.88 172 ASP A N 1
ATOM 1363 C CA . ASP A 1 172 ? 4.180 -2.197 -21.229 1.00 92.88 172 ASP A CA 1
ATOM 1364 C C . ASP A 1 172 ? 3.008 -2.460 -20.268 1.00 92.88 172 ASP A C 1
ATOM 1366 O O . ASP A 1 172 ? 3.184 -2.999 -19.170 1.00 92.88 172 ASP A O 1
ATOM 1370 N N . GLY A 1 173 ? 1.794 -2.086 -20.680 1.00 90.44 173 GLY A N 1
ATOM 1371 C CA . GLY A 1 173 ? 0.587 -2.321 -19.888 1.00 90.44 173 GLY A CA 1
ATOM 1372 C C . GLY A 1 173 ? 0.399 -3.807 -19.565 1.00 90.44 173 GLY A C 1
ATOM 1373 O O . GLY A 1 173 ? 0.622 -4.674 -20.408 1.00 90.44 173 GLY A O 1
ATOM 1374 N N . GLY A 1 174 ? -0.001 -4.108 -18.331 1.00 91.38 174 GLY A N 1
ATOM 1375 C CA . GLY A 1 174 ? -0.131 -5.468 -17.807 1.00 91.38 174 GLY A CA 1
ATOM 1376 C C . GLY A 1 174 ? 1.137 -6.011 -17.141 1.00 91.38 174 GLY A C 1
ATOM 1377 O O . GLY A 1 174 ? 1.082 -7.092 -16.556 1.00 91.38 174 GLY A O 1
ATOM 1378 N N . ASN A 1 175 ? 2.264 -5.287 -17.185 1.00 94.69 175 ASN A N 1
ATOM 1379 C CA . ASN A 1 175 ? 3.544 -5.728 -16.614 1.00 94.69 175 ASN A CA 1
ATOM 1380 C C . ASN A 1 175 ? 4.008 -4.903 -15.402 1.00 94.69 175 ASN A C 1
ATOM 1382 O O . ASN A 1 175 ? 5.065 -5.180 -14.836 1.00 94.69 175 ASN A O 1
ATOM 1386 N N . VAL A 1 176 ? 3.218 -3.932 -14.924 1.00 95.62 176 VAL A N 1
ATOM 1387 C CA . VAL A 1 176 ? 3.586 -3.109 -13.750 1.00 95.62 176 VAL A CA 1
ATOM 1388 C C . VAL A 1 176 ? 3.775 -3.955 -12.478 1.00 95.62 176 VAL A C 1
ATOM 1390 O O . VAL A 1 176 ? 4.513 -3.574 -11.568 1.00 95.62 176 VAL A O 1
ATOM 1393 N N . TRP A 1 177 ? 3.159 -5.139 -12.400 1.00 94.25 177 TRP A N 1
ATOM 1394 C CA . TRP A 1 177 ? 3.337 -6.066 -11.276 1.00 94.25 177 TRP A CA 1
ATOM 1395 C C . TRP A 1 177 ? 4.787 -6.558 -11.096 1.00 94.25 177 TRP A C 1
ATOM 1397 O O . TRP A 1 177 ? 5.142 -6.940 -9.983 1.00 94.25 177 TRP A O 1
ATOM 1407 N N . GLN A 1 178 ? 5.630 -6.470 -12.132 1.00 95.56 178 GLN A N 1
ATOM 1408 C CA . GLN A 1 178 ? 7.050 -6.858 -12.122 1.00 95.56 178 GLN A CA 1
ATOM 1409 C C . GLN A 1 178 ? 7.977 -5.792 -11.507 1.00 95.56 178 GLN A C 1
ATOM 1411 O O . GLN A 1 178 ? 9.200 -5.907 -11.558 1.00 95.56 178 GLN A O 1
ATOM 1416 N N . VAL A 1 179 ? 7.421 -4.732 -10.909 1.00 96.44 179 VAL A N 1
ATOM 1417 C CA . VAL A 1 179 ? 8.184 -3.608 -10.337 1.00 96.44 179 VAL A CA 1
ATOM 1418 C C . VAL A 1 179 ? 9.281 -4.025 -9.350 1.00 96.44 179 VAL A C 1
ATOM 1420 O O . VAL A 1 179 ? 10.321 -3.371 -9.302 1.00 96.44 179 VAL A O 1
ATOM 1423 N N . LYS A 1 180 ? 9.092 -5.116 -8.593 1.00 95.50 180 LYS A N 1
ATOM 1424 C CA . LYS A 1 180 ? 10.116 -5.629 -7.670 1.00 95.50 180 LYS A CA 1
ATOM 1425 C C . LYS A 1 180 ? 11.400 -5.993 -8.418 1.00 95.50 180 LYS A C 1
ATOM 1427 O O . LYS A 1 180 ? 12.476 -5.570 -8.005 1.00 95.50 180 LYS A O 1
ATOM 1432 N N . ASP A 1 181 ? 11.287 -6.705 -9.535 1.00 94.56 181 ASP A N 1
ATOM 1433 C CA . ASP A 1 181 ? 12.442 -7.149 -10.320 1.00 94.56 181 ASP A CA 1
ATOM 1434 C C . ASP A 1 181 ? 13.184 -5.960 -10.939 1.00 94.56 181 ASP A C 1
ATOM 1436 O O . ASP A 1 181 ? 14.415 -5.931 -10.964 1.00 94.56 181 ASP A O 1
ATOM 1440 N N . LEU A 1 182 ? 12.445 -4.930 -11.365 1.00 94.56 182 LEU A N 1
ATOM 1441 C CA . LEU A 1 182 ? 13.024 -3.686 -11.877 1.00 94.56 182 LEU A CA 1
ATOM 1442 C C . LEU A 1 182 ? 13.800 -2.923 -10.802 1.00 94.56 182 LEU A C 1
ATOM 1444 O O . LEU A 1 182 ? 14.921 -2.483 -11.055 1.00 94.56 182 LEU A O 1
ATOM 1448 N N . VAL A 1 183 ? 13.228 -2.796 -9.602 1.00 94.38 183 VAL A N 1
ATOM 1449 C CA . VAL A 1 183 ? 13.890 -2.154 -8.457 1.00 94.38 183 VAL A CA 1
ATOM 1450 C C . VAL A 1 183 ? 15.164 -2.904 -8.079 1.00 94.38 183 VAL A C 1
ATOM 1452 O O . VAL A 1 183 ? 16.222 -2.288 -7.958 1.00 94.38 183 VAL A O 1
ATOM 1455 N N . VAL A 1 184 ? 15.091 -4.232 -7.959 1.00 93.00 184 VAL A N 1
ATOM 1456 C CA . VAL A 1 184 ? 16.252 -5.069 -7.634 1.00 93.00 184 VAL A CA 1
ATOM 1457 C C . VAL A 1 184 ? 17.330 -4.949 -8.710 1.00 93.00 184 VAL A C 1
ATOM 1459 O O . VAL A 1 184 ? 18.495 -4.720 -8.386 1.00 93.00 184 VAL A O 1
ATOM 1462 N N . SER A 1 185 ? 16.957 -5.034 -9.989 1.00 92.75 185 SER A N 1
ATOM 1463 C CA . SER A 1 185 ? 17.900 -4.874 -11.099 1.00 92.75 185 SER A CA 1
ATOM 1464 C C . SER A 1 185 ? 18.580 -3.502 -11.079 1.00 92.75 185 SER A C 1
ATOM 1466 O O . SER A 1 185 ? 19.786 -3.423 -11.311 1.00 92.75 185 SER A O 1
ATOM 1468 N N . ASN A 1 186 ? 17.841 -2.426 -10.794 1.00 93.25 186 ASN A N 1
ATOM 1469 C CA . ASN A 1 186 ? 18.403 -1.076 -10.715 1.00 93.25 186 ASN A CA 1
ATOM 1470 C C . ASN A 1 186 ? 19.454 -0.974 -9.597 1.00 93.25 186 ASN A C 1
ATOM 1472 O O . ASN A 1 186 ? 20.592 -0.585 -9.858 1.00 93.25 186 ASN A O 1
ATOM 1476 N N . ILE A 1 187 ? 19.106 -1.422 -8.387 1.00 89.88 187 ILE A N 1
ATOM 1477 C CA . ILE A 1 187 ? 20.003 -1.410 -7.222 1.00 89.88 187 ILE A CA 1
ATOM 1478 C C . ILE A 1 187 ? 21.280 -2.213 -7.501 1.00 89.88 187 ILE A C 1
ATOM 1480 O O . ILE A 1 187 ? 22.387 -1.741 -7.241 1.00 89.88 187 ILE A O 1
ATOM 1484 N N . VAL A 1 188 ? 21.154 -3.405 -8.091 1.00 88.88 188 VAL A N 1
ATOM 1485 C CA . VAL A 1 188 ? 22.311 -4.242 -8.448 1.00 88.88 188 VAL A CA 1
ATOM 1486 C C . VAL A 1 188 ? 23.227 -3.534 -9.451 1.00 88.88 188 VAL A C 1
ATOM 1488 O O . VAL A 1 188 ? 24.448 -3.573 -9.298 1.00 88.88 188 VAL A O 1
ATOM 1491 N N . GLN A 1 189 ? 22.669 -2.851 -10.455 1.00 88.94 189 GLN A N 1
ATOM 1492 C CA . GLN A 1 189 ? 23.455 -2.101 -11.442 1.00 88.94 189 GLN A CA 1
ATOM 1493 C C . GLN A 1 189 ? 24.173 -0.884 -10.838 1.00 88.94 189 GLN A C 1
ATOM 1495 O O . GLN A 1 189 ? 25.264 -0.525 -11.292 1.00 88.94 189 GLN A O 1
ATOM 1500 N N . VAL A 1 190 ? 23.585 -0.222 -9.837 1.00 86.06 190 VAL A N 1
ATOM 1501 C CA . VAL A 1 190 ? 24.245 0.862 -9.088 1.00 86.06 190 VAL A CA 1
ATOM 1502 C C . VAL A 1 190 ? 25.397 0.300 -8.258 1.00 86.06 190 VAL A C 1
ATOM 1504 O O . VAL A 1 190 ? 26.537 0.744 -8.417 1.00 86.06 190 VAL A O 1
ATOM 1507 N N . ALA A 1 191 ? 25.140 -0.744 -7.469 1.00 82.94 191 ALA A N 1
ATOM 1508 C CA . ALA A 1 191 ? 26.150 -1.391 -6.636 1.00 82.94 191 ALA A CA 1
ATOM 1509 C C . ALA A 1 191 ? 27.349 -1.908 -7.454 1.00 82.94 191 ALA A C 1
ATOM 1511 O O . ALA A 1 191 ? 28.493 -1.744 -7.042 1.00 82.94 191 ALA A O 1
ATOM 1512 N N . GLN A 1 192 ? 27.117 -2.470 -8.648 1.00 83.44 192 GLN A N 1
ATOM 1513 C CA . GLN A 1 192 ? 28.184 -2.936 -9.547 1.00 83.44 192 GLN A CA 1
ATOM 1514 C C . GLN A 1 192 ? 29.059 -1.805 -10.113 1.00 83.44 192 GLN A C 1
ATOM 1516 O O . GLN A 1 192 ? 30.229 -2.035 -10.422 1.00 83.44 192 GLN A O 1
ATOM 1521 N N . ARG A 1 193 ? 28.516 -0.591 -10.275 1.00 83.06 193 ARG A N 1
ATOM 1522 C CA . ARG A 1 193 ? 29.273 0.572 -10.773 1.00 83.06 193 ARG A CA 1
ATOM 1523 C C . ARG A 1 193 ? 30.126 1.221 -9.690 1.00 83.06 193 ARG A C 1
ATOM 1525 O O . ARG A 1 193 ? 31.191 1.762 -9.995 1.00 83.06 193 ARG A O 1
ATOM 1532 N N . ILE A 1 194 ? 29.676 1.182 -8.438 1.00 75.31 194 ILE A N 1
ATOM 1533 C CA . ILE A 1 194 ? 30.401 1.773 -7.316 1.00 75.31 194 ILE A CA 1
ATOM 1534 C C . ILE A 1 194 ? 31.513 0.808 -6.880 1.00 75.31 194 ILE A C 1
ATOM 1536 O O . ILE A 1 194 ? 31.344 -0.040 -6.015 1.00 75.31 194 ILE A O 1
ATOM 1540 N N . ASN A 1 195 ? 32.695 0.964 -7.477 1.00 62.16 195 ASN A N 1
ATOM 1541 C CA . ASN A 1 195 ? 33.874 0.130 -7.204 1.00 62.16 195 ASN A CA 1
ATOM 1542 C C . ASN A 1 195 ? 34.704 0.611 -5.986 1.00 62.16 195 ASN A C 1
ATOM 1544 O O . ASN A 1 195 ? 35.903 0.347 -5.902 1.00 62.16 195 ASN A O 1
ATOM 1548 N N . ASN A 1 196 ? 34.108 1.393 -5.077 1.00 65.75 196 ASN A N 1
ATOM 1549 C CA . ASN A 1 196 ? 34.814 2.019 -3.956 1.00 65.75 196 ASN A CA 1
ATOM 1550 C C . ASN A 1 196 ? 34.416 1.381 -2.617 1.00 65.75 196 ASN A C 1
ATOM 1552 O O . ASN A 1 196 ? 33.281 1.517 -2.171 1.00 65.75 196 ASN A O 1
ATOM 1556 N N . LEU A 1 197 ? 35.383 0.746 -1.950 1.00 59.25 197 LEU A N 1
ATOM 1557 C CA . LEU A 1 197 ? 35.202 0.045 -0.670 1.00 59.25 197 LEU A CA 1
ATOM 1558 C C . LEU A 1 197 ? 34.885 0.974 0.520 1.00 59.25 197 LEU A C 1
ATOM 1560 O O . LEU A 1 197 ? 34.519 0.483 1.582 1.00 59.25 197 LEU A O 1
ATOM 1564 N N . ASN A 1 198 ? 35.025 2.295 0.357 1.00 66.81 198 ASN A N 1
ATOM 1565 C CA . ASN A 1 198 ? 34.760 3.284 1.411 1.00 66.81 198 ASN A CA 1
ATOM 1566 C C . ASN A 1 198 ? 33.365 3.933 1.323 1.00 66.81 198 ASN A C 1
ATOM 1568 O O . ASN A 1 198 ? 33.076 4.855 2.085 1.00 66.81 198 ASN A O 1
ATOM 1572 N N . THR A 1 199 ? 32.519 3.508 0.383 1.00 73.81 199 THR A N 1
ATOM 1573 C CA . THR A 1 199 ? 31.148 4.018 0.253 1.00 73.81 199 THR A CA 1
ATOM 1574 C C . THR A 1 199 ? 30.246 3.367 1.305 1.00 73.81 199 THR A C 1
ATOM 1576 O O . THR A 1 199 ? 30.352 2.165 1.549 1.00 73.81 199 THR A O 1
ATOM 1579 N N . SER A 1 200 ? 29.371 4.145 1.952 1.00 79.12 200 SER A N 1
ATOM 1580 C CA . SER A 1 200 ? 28.443 3.585 2.941 1.00 79.12 200 SER A CA 1
ATOM 1581 C C . SER A 1 200 ? 27.480 2.583 2.280 1.00 79.12 200 SER A C 1
ATOM 1583 O O . SER A 1 200 ? 27.114 2.767 1.116 1.00 79.12 200 SER A O 1
ATOM 1585 N N . PRO A 1 201 ? 27.031 1.540 3.004 1.00 81.56 201 PRO A N 1
ATOM 1586 C CA . PRO A 1 201 ? 26.049 0.582 2.494 1.00 81.56 201 PRO A CA 1
ATOM 1587 C C . PRO A 1 201 ? 24.811 1.241 1.858 1.00 81.56 201 PRO A C 1
ATOM 1589 O O . PRO A 1 201 ? 24.401 0.869 0.762 1.00 81.56 201 PRO A O 1
ATOM 1592 N N . ALA A 1 202 ? 24.271 2.288 2.490 1.00 83.12 202 ALA A N 1
ATOM 1593 C CA . ALA A 1 202 ? 23.104 3.015 1.995 1.00 83.12 202 ALA A CA 1
ATOM 1594 C C . ALA A 1 202 ? 23.330 3.662 0.614 1.00 83.12 202 ALA A C 1
ATOM 1596 O O . ALA A 1 202 ? 22.434 3.654 -0.223 1.00 83.12 202 ALA A O 1
ATOM 1597 N N . GLU A 1 203 ? 24.530 4.167 0.325 1.00 85.06 203 GLU A N 1
ATOM 1598 C CA . GLU A 1 203 ? 24.842 4.760 -0.983 1.00 85.06 203 GLU A CA 1
ATOM 1599 C C . GLU A 1 203 ? 24.949 3.703 -2.099 1.00 85.06 203 GLU A C 1
ATOM 1601 O O . GLU A 1 203 ? 24.674 4.006 -3.257 1.00 85.06 203 GLU A O 1
ATOM 1606 N N . LEU A 1 204 ? 25.286 2.448 -1.770 1.00 84.69 204 LEU A N 1
ATOM 1607 C CA . LEU A 1 204 ? 25.278 1.336 -2.736 1.00 84.69 204 LEU A CA 1
ATOM 1608 C C . LEU A 1 204 ? 23.862 0.893 -3.115 1.00 84.69 204 LEU A C 1
ATOM 1610 O O . LEU A 1 204 ? 23.652 0.365 -4.205 1.00 84.69 204 LEU A O 1
ATOM 1614 N N . PHE A 1 205 ? 22.906 1.089 -2.207 1.00 87.38 205 PHE A N 1
ATOM 1615 C CA . PHE A 1 205 ? 21.510 0.691 -2.381 1.00 87.38 205 PHE A CA 1
ATOM 1616 C C . PHE A 1 205 ? 20.618 1.802 -2.930 1.00 87.38 205 PHE A C 1
ATOM 1618 O O . PHE A 1 205 ? 19.406 1.613 -3.063 1.00 87.38 205 PHE A O 1
ATOM 1625 N N . LYS A 1 206 ? 21.197 2.955 -3.262 1.00 89.44 206 LYS A N 1
ATOM 1626 C CA . LYS A 1 206 ? 20.492 4.027 -3.952 1.00 89.44 206 LYS A CA 1
ATOM 1627 C C . LYS A 1 206 ? 20.034 3.562 -5.336 1.00 89.44 206 LYS A C 1
ATOM 1629 O O . LYS A 1 206 ? 20.762 2.883 -6.053 1.00 89.44 206 LYS A O 1
ATOM 1634 N N . MET A 1 207 ? 18.832 3.976 -5.715 1.00 91.19 207 MET A N 1
ATOM 1635 C CA . MET A 1 207 ? 18.331 3.836 -7.072 1.00 91.19 207 MET A CA 1
ATOM 1636 C C . MET A 1 207 ? 18.799 4.990 -7.958 1.00 91.19 207 MET A C 1
ATOM 1638 O O . MET A 1 207 ? 18.730 6.160 -7.571 1.00 91.19 207 MET A O 1
ATOM 1642 N N . ASP A 1 208 ? 19.203 4.645 -9.176 1.00 92.31 208 ASP A N 1
ATOM 1643 C CA . ASP A 1 208 ? 19.411 5.608 -10.253 1.00 92.31 208 ASP A CA 1
ATOM 1644 C C . ASP A 1 208 ? 18.113 5.827 -11.029 1.00 92.31 208 ASP A C 1
ATOM 1646 O O . ASP A 1 208 ? 17.268 4.934 -11.129 1.00 92.31 208 ASP A O 1
ATOM 1650 N N . ASP A 1 209 ? 17.977 7.011 -11.619 1.00 94.75 209 ASP A N 1
ATOM 1651 C CA . ASP A 1 209 ? 16.849 7.347 -12.476 1.00 94.75 209 ASP A CA 1
ATOM 1652 C C . ASP A 1 209 ? 17.160 7.006 -13.944 1.00 94.75 209 ASP A C 1
ATOM 1654 O O . ASP A 1 209 ? 18.059 7.618 -14.524 1.00 94.75 209 ASP A O 1
ATOM 1658 N N . PRO A 1 210 ? 16.432 6.065 -14.578 1.00 92.06 210 PRO A N 1
ATOM 1659 C CA . PRO A 1 210 ? 16.583 5.789 -16.006 1.00 92.06 210 PRO A CA 1
ATOM 1660 C C . PRO A 1 210 ? 16.110 6.934 -16.912 1.00 92.06 210 PRO A C 1
ATOM 1662 O O . PRO A 1 210 ? 16.369 6.895 -18.112 1.00 92.06 210 PRO A O 1
ATOM 1665 N N . GLU A 1 211 ? 15.375 7.910 -16.366 1.00 90.88 211 GLU A N 1
ATOM 1666 C CA . GLU A 1 211 ? 14.814 9.057 -17.087 1.00 90.88 211 GLU A CA 1
ATOM 1667 C C . GLU A 1 211 ? 13.964 8.671 -18.309 1.00 90.88 211 GLU A C 1
ATOM 1669 O O . GLU A 1 211 ? 14.005 9.327 -19.353 1.00 90.88 211 GLU A O 1
ATOM 1674 N N . ALA A 1 212 ? 13.180 7.594 -18.195 1.00 92.19 212 ALA A N 1
ATOM 1675 C CA . ALA A 1 212 ? 12.376 7.106 -19.308 1.00 92.19 212 ALA A CA 1
ATOM 1676 C C . ALA A 1 212 ? 11.450 8.199 -19.877 1.00 92.19 212 ALA A C 1
ATOM 1678 O O . ALA A 1 212 ? 10.776 8.919 -19.135 1.00 92.19 212 ALA A O 1
ATOM 1679 N N . ALA A 1 213 ? 11.381 8.293 -21.209 1.00 90.25 213 ALA A N 1
ATOM 1680 C CA . ALA A 1 213 ? 10.439 9.177 -21.887 1.00 90.25 213 ALA A CA 1
ATOM 1681 C C . ALA A 1 213 ? 8.992 8.694 -21.664 1.00 90.25 213 ALA A C 1
ATOM 1683 O O . ALA A 1 213 ? 8.701 7.507 -21.819 1.00 90.25 213 ALA A O 1
ATOM 1684 N N . ASN A 1 214 ? 8.087 9.622 -21.332 1.00 91.50 214 ASN A N 1
ATOM 1685 C CA . ASN A 1 214 ? 6.663 9.373 -21.051 1.00 91.50 214 ASN A CA 1
ATOM 1686 C C . ASN A 1 214 ? 6.432 8.212 -20.061 1.00 91.50 214 ASN A C 1
ATOM 1688 O O . ASN A 1 214 ? 5.775 7.220 -20.418 1.00 91.50 214 ASN A O 1
ATOM 1692 N N . PRO A 1 215 ? 7.009 8.288 -18.845 1.00 96.06 215 PRO A N 1
ATOM 1693 C CA . PRO A 1 215 ? 7.017 7.171 -17.916 1.00 96.06 215 PRO A CA 1
ATOM 1694 C C . PRO A 1 215 ? 5.598 6.868 -17.435 1.00 96.06 215 PRO A C 1
ATOM 1696 O O . PRO A 1 215 ? 4.799 7.768 -17.187 1.00 96.06 215 PRO A O 1
ATOM 1699 N N . ASN A 1 216 ? 5.288 5.585 -17.289 1.00 96.12 216 ASN A N 1
ATOM 1700 C CA . ASN A 1 216 ? 4.034 5.115 -16.700 1.00 96.12 216 ASN A CA 1
ATOM 1701 C C . ASN A 1 216 ? 4.250 4.438 -15.344 1.00 96.12 216 ASN A C 1
ATOM 1703 O O . ASN A 1 216 ? 3.274 4.086 -14.695 1.00 96.12 216 ASN A O 1
ATOM 1707 N N . LEU A 1 217 ? 5.498 4.288 -14.895 1.00 97.75 217 LEU A N 1
ATOM 1708 C CA . LEU A 1 217 ? 5.848 3.871 -13.544 1.00 97.75 217 LEU A CA 1
ATOM 1709 C C . LEU A 1 217 ? 6.824 4.884 -12.944 1.00 97.75 217 LEU A C 1
ATOM 1711 O O . LEU A 1 217 ? 7.861 5.192 -13.536 1.00 97.75 217 LEU A O 1
ATOM 1715 N N . ILE A 1 218 ? 6.515 5.357 -11.739 1.00 98.12 218 ILE A N 1
ATOM 1716 C CA . ILE A 1 218 ? 7.444 6.120 -10.909 1.00 98.12 218 ILE A CA 1
ATOM 1717 C C . ILE A 1 218 ? 7.644 5.385 -9.592 1.00 98.12 218 ILE A C 1
ATOM 1719 O O . ILE A 1 218 ? 6.685 4.971 -8.938 1.00 98.12 218 ILE A O 1
ATOM 1723 N N . VAL A 1 219 ? 8.908 5.240 -9.213 1.00 98.19 219 VAL A N 1
ATOM 1724 C CA . VAL A 1 219 ? 9.334 4.653 -7.947 1.00 98.19 219 VAL A CA 1
ATOM 1725 C C . VAL A 1 219 ? 10.003 5.742 -7.117 1.00 98.19 219 VAL A C 1
ATOM 1727 O O . VAL A 1 219 ? 10.895 6.429 -7.610 1.00 98.19 219 VAL A O 1
ATOM 1730 N N . VAL A 1 220 ? 9.566 5.897 -5.872 1.00 97.94 220 VAL A N 1
ATOM 1731 C CA . VAL A 1 220 ? 10.117 6.830 -4.888 1.00 97.94 220 VAL A CA 1
ATOM 1732 C C . VAL A 1 220 ? 10.774 6.011 -3.784 1.00 97.94 220 VAL A C 1
ATOM 1734 O O . VAL A 1 220 ? 10.125 5.176 -3.157 1.00 97.94 220 VAL A O 1
ATOM 1737 N N . GLN A 1 221 ? 12.065 6.225 -3.569 1.00 96.75 221 GLN A N 1
ATOM 1738 C CA . GLN A 1 221 ? 12.873 5.545 -2.566 1.00 96.75 221 GLN A CA 1
ATOM 1739 C C . GLN A 1 221 ? 13.300 6.543 -1.491 1.00 96.75 221 GLN A C 1
ATOM 1741 O O . GLN A 1 221 ? 13.944 7.544 -1.798 1.00 96.75 221 GLN A O 1
ATOM 1746 N N . HIS A 1 222 ? 13.009 6.216 -0.238 1.00 95.69 222 HIS A N 1
ATOM 1747 C CA . HIS A 1 222 ? 13.494 6.908 0.948 1.00 95.69 222 HIS A CA 1
ATOM 1748 C C . HIS A 1 222 ? 14.508 6.016 1.663 1.00 95.69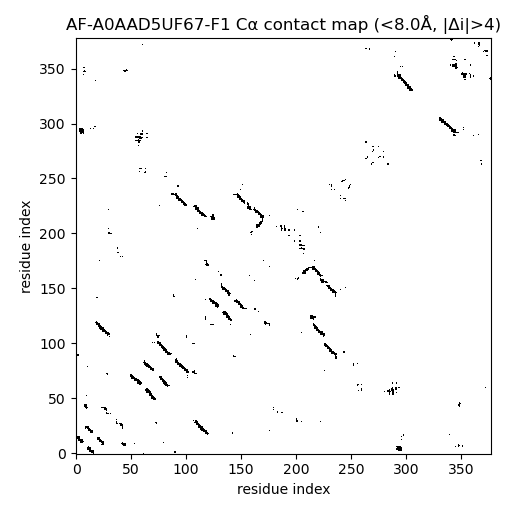 222 HIS A C 1
ATOM 1750 O O . HIS A 1 222 ? 14.247 4.834 1.888 1.00 95.69 222 HIS A O 1
ATOM 1756 N N . MET A 1 223 ? 15.649 6.573 2.052 1.00 93.06 223 MET A N 1
ATOM 1757 C CA . MET A 1 223 ? 16.591 5.893 2.947 1.00 93.06 223 MET A CA 1
ATOM 1758 C C . MET A 1 223 ? 16.359 6.421 4.353 1.00 93.06 223 MET A C 1
ATOM 1760 O O . MET A 1 223 ? 16.584 7.601 4.584 1.00 93.06 223 MET A O 1
ATOM 1764 N N . LEU A 1 224 ? 15.879 5.593 5.275 1.00 95.44 224 LEU A N 1
ATOM 1765 C CA . LEU A 1 224 ? 15.357 6.049 6.564 1.00 95.44 224 LEU A CA 1
ATOM 1766 C C . LEU A 1 224 ? 16.005 5.288 7.714 1.00 95.44 224 LEU A C 1
ATOM 1768 O O . LEU A 1 224 ? 16.123 4.066 7.658 1.00 95.44 224 LEU A O 1
ATOM 1772 N N . THR A 1 225 ? 16.341 6.011 8.775 1.00 95.25 225 THR A N 1
ATOM 1773 C CA . THR A 1 225 ? 16.667 5.450 10.090 1.00 95.25 225 THR A CA 1
ATOM 1774 C C . THR A 1 225 ? 15.426 5.539 10.970 1.00 95.25 225 THR A C 1
ATOM 1776 O O . THR A 1 225 ? 14.872 6.626 11.132 1.00 95.25 225 THR A O 1
ATOM 1779 N N . ALA A 1 226 ? 14.965 4.418 11.532 1.00 95.50 226 ALA A N 1
ATOM 1780 C CA . ALA A 1 226 ? 13.846 4.442 12.474 1.00 95.50 226 ALA A CA 1
ATOM 1781 C C . ALA A 1 226 ? 14.244 5.146 13.795 1.00 95.50 226 ALA A C 1
ATOM 1783 O O . ALA A 1 226 ? 15.359 4.934 14.277 1.00 95.50 226 ALA A O 1
ATOM 1784 N N . PRO A 1 227 ? 13.348 5.941 14.414 1.00 97.06 227 PRO A N 1
ATOM 1785 C CA . PRO A 1 227 ? 11.952 6.150 14.032 1.00 97.06 227 PRO A CA 1
ATOM 1786 C C . PRO A 1 227 ? 11.763 7.126 12.860 1.00 97.06 227 PRO A C 1
ATOM 1788 O O . PRO A 1 227 ? 12.482 8.117 12.742 1.00 97.06 227 PRO A O 1
ATOM 1791 N N . PHE A 1 228 ? 10.761 6.867 12.015 1.00 97.44 228 PHE A N 1
ATOM 1792 C CA . PHE A 1 228 ? 10.432 7.717 10.864 1.00 97.44 228 PHE A CA 1
ATOM 1793 C C . PHE A 1 228 ? 8.926 7.796 10.589 1.00 97.44 228 PHE A C 1
ATOM 1795 O O . PHE A 1 228 ? 8.168 6.885 10.928 1.00 97.44 228 PHE A O 1
ATOM 1802 N N . VAL A 1 229 ? 8.497 8.856 9.893 1.00 97.88 229 VAL A N 1
ATOM 1803 C CA . VAL A 1 229 ? 7.131 9.015 9.367 1.00 97.88 229 VAL A CA 1
ATOM 1804 C C . VAL A 1 229 ? 7.167 9.549 7.935 1.00 97.88 229 VAL A C 1
ATOM 1806 O O . VAL A 1 229 ? 7.648 10.655 7.694 1.00 97.88 229 VAL A O 1
ATOM 1809 N N . VAL A 1 230 ? 6.601 8.801 6.987 1.00 98.12 230 VAL A N 1
ATOM 1810 C CA . VAL A 1 230 ? 6.419 9.238 5.592 1.00 98.12 230 VAL A CA 1
ATOM 1811 C C . VAL A 1 230 ? 4.937 9.222 5.239 1.00 98.12 230 VAL A C 1
ATOM 1813 O O . VAL A 1 230 ? 4.213 8.285 5.578 1.00 98.12 230 VAL A O 1
ATOM 1816 N N . GLU A 1 231 ? 4.470 10.265 4.566 1.00 98.00 231 GLU A N 1
ATOM 1817 C CA . GLU A 1 231 ? 3.067 10.439 4.199 1.00 98.00 231 GLU A CA 1
ATOM 1818 C C . GLU A 1 231 ? 2.924 10.525 2.679 1.00 98.00 231 GLU A C 1
ATOM 1820 O O . GLU A 1 231 ? 3.658 11.250 2.008 1.00 98.00 231 GLU A O 1
ATOM 1825 N N . TYR A 1 232 ? 1.948 9.798 2.142 1.00 97.81 232 TYR A N 1
ATOM 1826 C CA . TYR A 1 232 ? 1.622 9.786 0.720 1.00 97.81 232 TYR A CA 1
ATOM 1827 C C . TYR A 1 232 ? 0.146 10.111 0.544 1.00 97.81 232 TYR A C 1
ATOM 1829 O O . TYR A 1 232 ? -0.696 9.556 1.251 1.00 97.81 232 TYR A O 1
ATOM 1837 N N . ALA A 1 233 ? -0.186 10.958 -0.425 1.00 96.56 233 ALA A N 1
ATOM 1838 C CA . ALA A 1 233 ? -1.567 11.284 -0.751 1.00 96.56 233 ALA A CA 1
ATOM 1839 C C . ALA A 1 233 ? -1.798 11.279 -2.259 1.00 96.56 233 ALA A C 1
ATOM 1841 O O . ALA A 1 233 ? -0.999 11.821 -3.022 1.00 96.56 233 ALA A O 1
ATOM 1842 N N . LEU A 1 234 ? -2.925 10.714 -2.683 1.00 94.88 234 LEU A N 1
ATOM 1843 C CA . LEU A 1 234 ? -3.413 10.804 -4.051 1.00 94.88 234 LEU A CA 1
ATOM 1844 C C . LEU A 1 234 ? -4.692 11.628 -4.083 1.00 94.88 234 LEU A C 1
ATOM 1846 O O . LEU A 1 234 ? -5.666 11.337 -3.388 1.00 94.88 234 LEU A O 1
ATOM 1850 N N . ILE A 1 235 ? -4.678 12.642 -4.938 1.00 93.00 235 ILE A N 1
ATOM 1851 C CA . ILE A 1 235 ? -5.705 13.666 -5.028 1.00 93.00 235 ILE A CA 1
ATOM 1852 C C . ILE A 1 235 ? -6.249 13.684 -6.452 1.00 93.00 235 ILE A C 1
ATOM 1854 O O . ILE A 1 235 ? -5.545 14.016 -7.406 1.00 93.00 235 ILE A O 1
ATOM 1858 N N . THR A 1 236 ? -7.520 13.334 -6.571 1.00 89.06 236 THR A N 1
ATOM 1859 C CA . THR A 1 236 ? -8.325 13.367 -7.798 1.00 89.06 236 THR A CA 1
ATOM 1860 C C . THR A 1 236 ? -9.135 14.658 -7.922 1.00 89.06 236 THR A C 1
ATOM 1862 O O . THR A 1 236 ? -9.526 15.055 -9.018 1.00 89.06 236 THR A O 1
ATOM 1865 N N . GLN A 1 237 ? -9.376 15.339 -6.801 1.00 79.81 237 GLN A N 1
ATOM 1866 C CA . GLN A 1 237 ? -10.115 16.596 -6.755 1.00 79.81 237 GLN A CA 1
ATOM 1867 C C . GLN A 1 237 ? -9.209 17.811 -6.977 1.00 79.81 237 GLN A C 1
ATOM 1869 O O . GLN A 1 237 ? -7.999 17.778 -6.744 1.00 79.81 237 GLN A O 1
ATOM 1874 N N . ASP A 1 238 ? -9.799 18.941 -7.367 1.00 80.69 238 ASP A N 1
ATOM 1875 C CA . ASP A 1 238 ? -9.049 20.194 -7.446 1.00 80.69 238 ASP A CA 1
ATOM 1876 C C . ASP A 1 238 ? -8.902 20.849 -6.063 1.00 80.69 238 ASP A C 1
ATOM 1878 O O . ASP A 1 238 ? -9.528 21.857 -5.744 1.00 80.69 238 ASP A O 1
ATOM 1882 N N . ASN A 1 239 ? -8.102 20.219 -5.201 1.00 81.25 239 ASN A N 1
ATOM 1883 C CA . ASN A 1 239 ? -7.713 20.748 -3.896 1.00 81.25 239 ASN A CA 1
ATOM 1884 C C . ASN A 1 239 ? -6.178 20.765 -3.735 1.00 81.25 239 ASN A C 1
ATOM 1886 O O . ASN A 1 239 ? -5.436 20.251 -4.587 1.00 81.25 239 ASN A O 1
ATOM 1890 N N . SER A 1 240 ? -5.702 21.431 -2.675 1.00 80.62 240 SER A N 1
ATOM 1891 C CA . SER A 1 240 ? -4.272 21.566 -2.361 1.00 80.62 240 SER A CA 1
ATOM 1892 C C . SER A 1 240 ? -3.658 20.291 -1.786 1.00 80.62 240 SER A C 1
ATOM 1894 O O . SER A 1 240 ? -2.456 20.087 -1.920 1.00 80.62 240 SER A O 1
ATOM 1896 N N . GLY A 1 241 ? -4.469 19.434 -1.164 1.00 84.81 241 GLY A N 1
ATOM 1897 C CA . GLY A 1 241 ? -4.010 18.237 -0.471 1.00 84.81 241 GLY A CA 1
ATOM 1898 C C . GLY A 1 241 ? -3.553 18.437 0.969 1.00 84.81 241 GLY A C 1
ATOM 1899 O O . GLY A 1 241 ? -3.211 17.462 1.622 1.00 84.81 241 GLY A O 1
ATOM 1900 N N . GLU A 1 242 ? -3.565 19.665 1.490 1.00 86.38 242 GLU A N 1
ATOM 1901 C CA . GLU A 1 242 ? -3.009 19.993 2.816 1.00 86.38 242 GLU A CA 1
ATOM 1902 C C . GLU A 1 242 ? -3.650 19.207 3.969 1.00 86.38 242 GLU A C 1
ATOM 1904 O O . GLU A 1 242 ? -3.005 18.931 4.978 1.00 86.38 242 GLU A O 1
ATOM 1909 N N . ILE A 1 243 ? -4.916 18.807 3.820 1.00 89.06 243 ILE A N 1
ATOM 1910 C CA . ILE A 1 243 ? -5.626 18.020 4.835 1.00 89.06 243 ILE A CA 1
ATOM 1911 C C . ILE A 1 243 ? -5.073 16.595 4.989 1.00 89.06 243 ILE A C 1
ATOM 1913 O O . ILE A 1 243 ? -5.341 15.952 6.000 1.00 89.06 243 ILE A O 1
ATOM 1917 N N . TYR A 1 244 ? -4.310 16.110 4.005 1.00 93.56 244 TYR A N 1
ATOM 1918 C CA . TYR A 1 244 ? -3.774 14.750 3.948 1.00 93.56 244 TYR A CA 1
ATOM 1919 C C . TYR A 1 244 ? -2.378 14.616 4.563 1.00 93.56 244 TYR A C 1
ATOM 1921 O O . TYR A 1 244 ? -1.757 13.571 4.409 1.00 93.56 244 TYR A O 1
ATOM 1929 N N . PHE A 1 245 ? -1.893 15.638 5.274 1.00 94.81 245 PHE A N 1
ATOM 1930 C CA . PHE A 1 245 ? -0.558 15.644 5.872 1.00 94.81 245 PHE A CA 1
ATOM 1931 C C . PHE A 1 245 ? -0.568 16.141 7.322 1.00 94.81 245 PHE A C 1
ATOM 1933 O O . PHE A 1 245 ? -1.473 16.862 7.757 1.00 94.81 245 PHE A O 1
ATOM 1940 N N . GLY A 1 246 ? 0.460 15.751 8.079 1.00 94.19 246 GLY A N 1
ATOM 1941 C CA . GLY A 1 246 ? 0.747 16.259 9.420 1.00 94.19 246 GLY A CA 1
ATOM 1942 C C . GLY A 1 246 ? -0.426 16.157 10.404 1.00 94.19 246 GLY A C 1
ATOM 1943 O O . GLY A 1 246 ? -1.118 15.142 10.486 1.00 94.19 246 GLY A O 1
ATOM 1944 N N . GLU A 1 247 ? -0.655 17.219 11.177 1.00 95.12 247 GLU A N 1
ATOM 1945 C CA . GLU A 1 247 ? -1.703 17.257 12.210 1.00 95.12 247 GLU A CA 1
ATOM 1946 C C . GLU A 1 247 ? -3.123 17.115 11.647 1.00 95.12 247 GLU A C 1
ATOM 1948 O O . GLU A 1 247 ? -4.003 16.563 12.308 1.00 95.12 247 GLU A O 1
ATOM 1953 N N . SER A 1 248 ? -3.359 17.589 10.421 1.00 95.06 248 SER A N 1
ATOM 1954 C CA . SER A 1 248 ? -4.655 17.436 9.757 1.00 95.06 248 SER A CA 1
ATOM 1955 C C . SER A 1 248 ? -4.953 15.963 9.483 1.00 95.06 248 SER A C 1
ATOM 1957 O O . SER A 1 248 ? -6.044 15.492 9.811 1.00 95.06 248 SER A O 1
ATOM 1959 N N . LEU A 1 249 ? -3.962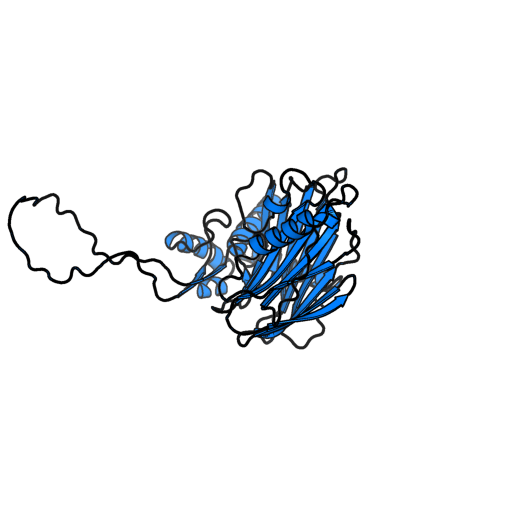 15.219 8.977 1.00 95.38 249 LEU A N 1
ATOM 1960 C CA . LEU A 1 249 ? -4.092 13.778 8.772 1.00 95.38 249 LEU A CA 1
ATOM 1961 C C . LEU A 1 249 ? -4.265 13.031 10.100 1.00 95.38 249 LEU A C 1
ATOM 1963 O O . LEU A 1 249 ? -5.091 12.127 10.167 1.00 95.38 249 LEU A O 1
ATOM 1967 N N . SER A 1 250 ? -3.551 13.425 11.162 1.00 96.38 250 SER A N 1
ATOM 1968 C CA . SER A 1 250 ? -3.704 12.809 12.492 1.00 96.38 250 SER A CA 1
ATOM 1969 C C . SER A 1 250 ? -5.148 12.901 12.995 1.00 96.38 250 SER A C 1
ATOM 1971 O O . SER A 1 250 ? -5.732 11.891 13.376 1.00 96.38 250 SER A O 1
ATOM 1973 N N . LYS A 1 251 ? -5.765 14.085 12.901 1.00 96.56 251 LYS A N 1
ATOM 1974 C CA . LYS A 1 251 ? -7.171 14.284 13.290 1.00 96.56 251 LYS A CA 1
ATOM 1975 C C . LYS A 1 251 ? -8.132 13.461 12.440 1.00 96.56 251 LYS A C 1
ATOM 1977 O O . LYS A 1 251 ? -9.104 12.925 12.962 1.00 96.56 251 LYS A O 1
ATOM 1982 N N . LEU A 1 252 ? -7.886 13.366 11.130 1.00 95.69 252 LEU A N 1
ATOM 1983 C CA . LEU A 1 252 ? -8.701 12.519 10.261 1.00 95.69 252 LEU A CA 1
ATOM 1984 C C . LEU A 1 252 ? -8.586 11.050 10.680 1.00 95.69 252 LEU A C 1
ATOM 1986 O O . LEU A 1 252 ? -9.610 10.401 10.860 1.00 95.69 252 LEU A O 1
ATOM 1990 N N . LEU A 1 253 ? -7.374 10.543 10.898 1.00 96.94 253 LEU A N 1
ATOM 1991 C CA . LEU A 1 253 ? -7.151 9.165 11.336 1.00 96.94 253 LEU A CA 1
ATOM 1992 C C . LEU A 1 253 ? -7.905 8.838 12.631 1.00 96.94 253 LEU A C 1
ATOM 1994 O O . LEU A 1 253 ? -8.607 7.831 12.667 1.00 96.94 253 LEU A O 1
ATOM 1998 N N . GLU A 1 254 ? -7.858 9.716 13.635 1.00 97.44 254 GLU A N 1
ATOM 1999 C CA . GLU A 1 254 ? -8.598 9.549 14.896 1.00 97.44 254 GLU A CA 1
ATOM 2000 C C . GLU A 1 254 ? -10.121 9.476 14.690 1.00 97.44 254 GLU A C 1
ATOM 2002 O O . GLU A 1 254 ? -10.805 8.660 15.316 1.00 97.44 254 GLU A O 1
ATOM 2007 N N . ILE A 1 255 ? -10.668 10.305 13.792 1.00 96.50 255 ILE A N 1
ATOM 2008 C CA . ILE A 1 255 ? -12.100 10.305 13.461 1.00 96.50 255 ILE A CA 1
ATOM 2009 C C . ILE A 1 255 ? -12.504 8.972 12.822 1.00 96.50 255 ILE A C 1
ATOM 2011 O O . ILE A 1 255 ? -13.500 8.372 13.231 1.00 96.50 255 ILE A O 1
ATOM 2015 N N . TYR A 1 256 ? -11.749 8.502 11.826 1.00 96.75 256 TYR A N 1
ATOM 2016 C CA . TYR A 1 256 ? -12.054 7.254 11.121 1.00 96.75 256 TYR A CA 1
ATOM 2017 C C . TYR A 1 256 ? -11.839 6.019 12.008 1.00 96.75 256 TYR A C 1
ATOM 2019 O O . TYR A 1 256 ? -12.637 5.083 11.955 1.00 96.75 256 TYR A O 1
ATOM 2027 N N . GLU A 1 257 ? -10.825 6.036 12.873 1.00 97.56 257 GLU A N 1
ATOM 2028 C CA . GLU A 1 257 ? -10.601 4.994 13.874 1.00 97.56 257 GLU A CA 1
ATOM 2029 C C . GLU A 1 257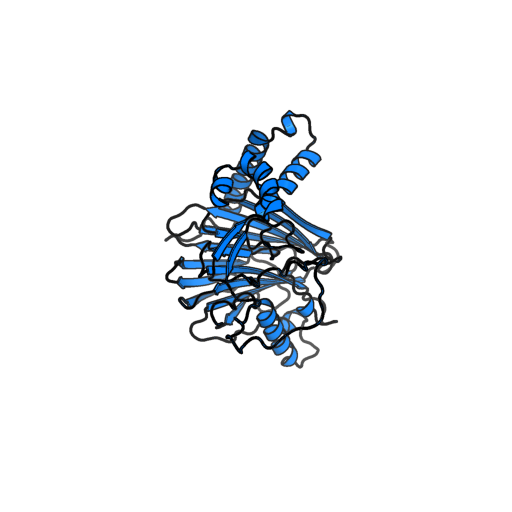 ? -11.769 4.906 14.862 1.00 97.56 257 GLU A C 1
ATOM 2031 O O . GLU A 1 257 ? -12.317 3.825 15.085 1.00 97.56 257 GLU A O 1
ATOM 2036 N N . SER A 1 258 ? -12.207 6.052 15.391 1.00 97.75 258 SER A N 1
ATOM 2037 C CA . SER A 1 258 ? -13.353 6.128 16.303 1.00 97.75 258 SER A CA 1
ATOM 2038 C C . SER A 1 258 ? -14.648 5.680 15.624 1.00 97.75 258 SER A C 1
ATOM 2040 O O . SER A 1 258 ? -15.471 4.997 16.233 1.00 97.75 258 SER A O 1
ATOM 2042 N N . LYS A 1 259 ? -14.839 6.039 14.347 1.00 96.81 259 LYS A N 1
ATOM 2043 C CA . LYS A 1 259 ? -15.972 5.576 13.536 1.00 96.81 259 LYS A CA 1
ATOM 2044 C C . LYS A 1 259 ? -15.970 4.050 13.421 1.00 96.81 259 LYS A C 1
ATOM 2046 O O . LYS A 1 259 ? -16.992 3.439 13.719 1.00 96.81 259 LYS A O 1
ATOM 2051 N N . PHE A 1 260 ? -14.834 3.443 13.067 1.00 97.38 260 PHE A N 1
ATOM 2052 C CA . PHE A 1 260 ? -14.702 1.986 13.002 1.00 97.38 260 PHE A CA 1
ATOM 2053 C C . PHE A 1 260 ? -14.999 1.321 14.349 1.00 97.38 260 PHE A C 1
ATOM 2055 O O . PHE A 1 260 ? -15.752 0.353 14.396 1.00 97.38 260 PHE A O 1
ATOM 2062 N N . ASP A 1 261 ? -14.436 1.839 15.442 1.00 97.62 261 ASP A N 1
ATOM 2063 C CA . ASP A 1 261 ? -14.627 1.255 16.770 1.00 97.62 261 ASP A CA 1
ATOM 2064 C C . ASP A 1 261 ? -16.101 1.282 17.203 1.00 97.62 261 ASP A C 1
ATOM 2066 O O . ASP A 1 261 ? -16.599 0.290 17.738 1.00 97.62 261 ASP A O 1
ATOM 2070 N N . ASN A 1 262 ? -16.806 2.380 16.915 1.00 97.38 262 ASN A N 1
ATOM 2071 C CA . ASN A 1 262 ? -18.236 2.509 17.183 1.00 97.38 262 ASN A CA 1
ATOM 2072 C C . ASN A 1 262 ? -19.075 1.579 16.295 1.00 97.38 262 ASN A C 1
ATOM 2074 O O . ASN A 1 262 ? -19.977 0.913 16.793 1.00 97.38 262 ASN A O 1
ATOM 2078 N N . GLU A 1 263 ? -18.793 1.512 14.991 1.00 96.12 263 GLU A N 1
ATOM 2079 C CA . GLU A 1 263 ? -19.493 0.613 14.061 1.00 96.12 263 GLU A CA 1
ATOM 2080 C C . GLU A 1 263 ? -19.309 -0.856 14.456 1.00 96.12 263 GLU A C 1
ATOM 2082 O O . GLU A 1 263 ? -20.283 -1.604 14.519 1.00 96.12 263 GLU A O 1
ATOM 2087 N N . PHE A 1 264 ? -18.081 -1.257 14.794 1.00 97.25 264 PHE A N 1
ATOM 2088 C CA . PHE A 1 264 ? -17.771 -2.612 15.238 1.00 97.25 264 PHE A CA 1
ATOM 2089 C C . PHE A 1 264 ? -18.563 -2.998 16.491 1.00 97.25 264 PHE A C 1
ATOM 2091 O O . PHE A 1 264 ? -19.191 -4.056 16.519 1.00 97.25 264 PHE A O 1
ATOM 2098 N N . GLU A 1 265 ? -18.562 -2.146 17.519 1.00 97.44 265 GLU A N 1
ATOM 2099 C CA . GLU A 1 265 ? -19.290 -2.446 18.755 1.00 97.44 265 GLU A CA 1
ATOM 2100 C C . GLU A 1 265 ? -20.809 -2.399 18.550 1.00 97.44 265 GLU A C 1
ATOM 2102 O O . GLU A 1 265 ? -21.513 -3.226 19.117 1.00 97.44 265 GLU A O 1
ATOM 2107 N N . ASN A 1 266 ? -21.327 -1.516 17.692 1.00 97.06 266 ASN A N 1
ATOM 2108 C CA . ASN A 1 266 ? -22.757 -1.472 17.373 1.00 97.06 266 ASN A CA 1
ATOM 2109 C C . ASN A 1 266 ? -23.253 -2.750 16.678 1.00 97.06 266 ASN A C 1
ATOM 2111 O O . ASN A 1 266 ? -24.399 -3.146 16.882 1.00 97.06 266 ASN A O 1
ATOM 2115 N N . VAL A 1 267 ? -22.415 -3.381 15.850 1.00 96.62 267 VAL A N 1
ATOM 2116 C CA . VAL A 1 267 ? -22.765 -4.619 15.136 1.00 96.62 267 VAL A CA 1
ATOM 2117 C C . VAL A 1 267 ? -22.578 -5.842 16.031 1.00 96.62 267 VAL A C 1
ATOM 2119 O O . VAL A 1 267 ? -23.478 -6.670 16.165 1.00 96.62 267 VAL A O 1
ATOM 2122 N N . PHE A 1 268 ? -21.400 -5.984 16.645 1.00 96.88 268 PHE A N 1
ATOM 2123 C CA . PHE A 1 268 ? -21.032 -7.224 17.328 1.00 96.88 268 PHE A CA 1
ATOM 2124 C C . PHE A 1 268 ? -21.307 -7.206 18.829 1.00 96.88 268 PHE A C 1
ATOM 2126 O O . PHE A 1 268 ? -21.436 -8.283 19.418 1.00 96.88 268 PHE A O 1
ATOM 2133 N N . GLU A 1 269 ? -21.428 -6.027 19.442 1.00 97.62 269 GLU A N 1
ATOM 2134 C CA . GLU A 1 269 ? -21.715 -5.827 20.866 1.00 97.62 269 GLU A CA 1
ATOM 2135 C C . GLU A 1 269 ? -20.808 -6.668 21.788 1.00 97.62 269 GLU A C 1
ATOM 2137 O O . GLU A 1 269 ? -21.275 -7.247 22.773 1.00 97.62 269 GLU A O 1
ATOM 2142 N N . LEU A 1 270 ? -19.524 -6.839 21.442 1.00 97.56 270 LEU A N 1
ATOM 2143 C CA . LEU A 1 270 ? -18.642 -7.765 22.160 1.00 97.56 270 LEU A CA 1
ATOM 2144 C C . LEU A 1 270 ? -18.357 -7.271 23.581 1.00 97.56 270 LEU A C 1
ATOM 2146 O O . LEU A 1 270 ? -18.452 -8.053 24.529 1.00 97.56 270 LEU A O 1
ATOM 2150 N N . ALA A 1 271 ? -18.081 -5.979 23.763 1.00 96.06 271 ALA A N 1
ATOM 2151 C CA . ALA A 1 271 ? -17.868 -5.439 25.103 1.00 96.06 271 ALA A CA 1
ATOM 2152 C C . ALA A 1 271 ? -19.147 -5.565 25.948 1.00 96.06 271 ALA A C 1
ATOM 2154 O O . ALA A 1 271 ? -19.106 -6.012 27.096 1.00 96.06 271 ALA A O 1
ATOM 2155 N N . LYS A 1 272 ? -20.314 -5.269 25.359 1.00 96.19 272 LYS A N 1
ATOM 2156 C CA . LYS A 1 272 ? -21.621 -5.428 26.023 1.00 96.19 272 LYS A CA 1
ATOM 2157 C C . LYS A 1 272 ? -21.950 -6.886 26.375 1.00 96.19 272 LYS A C 1
ATOM 2159 O O . LYS A 1 272 ? -22.612 -7.135 27.382 1.00 96.19 272 LYS A O 1
ATOM 2164 N N . LYS A 1 273 ? -21.475 -7.851 25.582 1.00 97.94 273 LYS A N 1
ATOM 2165 C CA . LYS A 1 273 ? -21.579 -9.298 25.857 1.00 97.94 273 LYS A CA 1
ATOM 2166 C C . LYS A 1 273 ? -20.611 -9.783 26.946 1.00 97.94 273 LYS A C 1
ATOM 2168 O O . LYS A 1 273 ? -20.707 -10.940 27.348 1.00 97.94 273 LYS A O 1
ATOM 2173 N N . GLY A 1 274 ? -19.727 -8.919 27.449 1.00 97.69 274 GLY A N 1
ATOM 2174 C CA . GLY A 1 274 ? -18.813 -9.216 28.553 1.00 97.69 274 GLY A CA 1
ATOM 2175 C C . GLY A 1 274 ? -17.450 -9.768 28.131 1.00 97.69 274 GLY A C 1
ATOM 2176 O O . GLY A 1 274 ? -16.743 -10.299 28.985 1.00 97.69 274 GLY A O 1
ATOM 2177 N N . TYR A 1 275 ? -17.079 -9.661 26.850 1.00 98.19 275 TYR A N 1
ATOM 2178 C CA . TYR A 1 275 ? -15.715 -9.960 26.403 1.00 98.19 275 TYR A CA 1
ATOM 2179 C C . TYR A 1 275 ? -14.741 -8.885 26.902 1.00 98.19 275 TYR A C 1
ATOM 2181 O O . TYR A 1 275 ? -15.086 -7.703 26.963 1.00 98.19 275 TYR A O 1
ATOM 2189 N N . ASP A 1 276 ? -13.522 -9.293 27.255 1.00 97.88 276 ASP A N 1
ATOM 2190 C CA . ASP A 1 276 ? -12.487 -8.360 27.701 1.00 97.88 276 ASP A CA 1
ATOM 2191 C C . ASP A 1 276 ? -11.875 -7.562 26.535 1.00 97.88 276 ASP A C 1
ATOM 2193 O O . ASP A 1 276 ? -12.078 -7.865 25.357 1.00 97.88 276 ASP A O 1
ATOM 2197 N N . GLU A 1 277 ? -11.097 -6.528 26.858 1.00 97.25 277 GLU A N 1
ATOM 2198 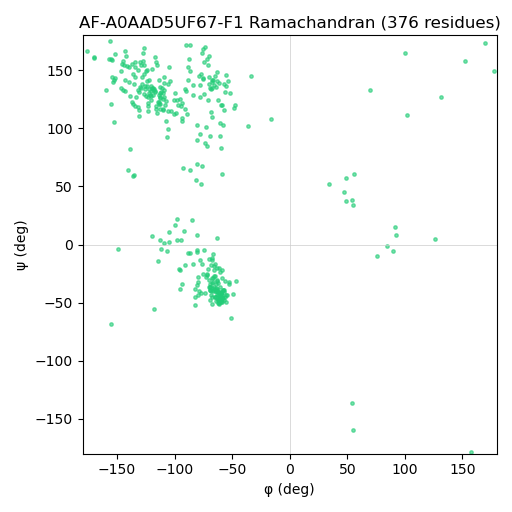C CA . GLU A 1 277 ? -10.492 -5.652 25.852 1.00 97.25 277 GLU A CA 1
ATOM 2199 C C . GLU A 1 277 ? -9.601 -6.416 24.861 1.00 97.25 277 GLU A C 1
ATOM 2201 O O . GLU A 1 277 ? -9.659 -6.153 23.661 1.00 97.25 277 GLU A O 1
ATOM 2206 N N . SER A 1 278 ? -8.827 -7.402 25.321 1.00 97.56 278 SER A N 1
ATOM 2207 C CA . SER A 1 278 ? -7.944 -8.183 24.449 1.00 97.56 278 SER A CA 1
ATOM 2208 C C . SER A 1 278 ? -8.735 -9.024 23.445 1.00 97.56 278 SER A C 1
ATOM 2210 O O . SER A 1 278 ? -8.376 -9.092 22.269 1.00 97.56 278 SER A O 1
ATOM 2212 N N . GLN A 1 279 ? -9.862 -9.591 23.881 1.00 98.12 279 GLN A N 1
ATOM 2213 C CA . GLN A 1 279 ? -10.779 -10.359 23.044 1.00 98.12 279 GLN A CA 1
ATOM 2214 C C . GLN A 1 279 ? -11.503 -9.464 22.032 1.00 98.12 279 GLN A C 1
ATOM 2216 O O . GLN A 1 279 ? -11.650 -9.843 20.869 1.00 98.12 279 GLN A O 1
ATOM 2221 N N . VAL A 1 280 ? -11.903 -8.254 22.435 1.00 98.19 280 VAL A N 1
ATOM 2222 C CA . VAL A 1 280 ? -12.504 -7.264 21.529 1.00 98.19 280 VAL A CA 1
ATOM 2223 C C . VAL A 1 280 ? -11.495 -6.821 20.464 1.00 98.19 280 VAL A C 1
ATOM 2225 O O . VAL A 1 280 ? -11.830 -6.798 19.279 1.00 98.19 280 VAL A O 1
ATOM 2228 N N . GLN A 1 281 ? -10.249 -6.520 20.848 1.00 97.50 281 GLN A N 1
ATOM 2229 C CA . GLN A 1 281 ? -9.190 -6.167 19.892 1.00 97.50 281 GLN A CA 1
ATOM 2230 C C . GLN A 1 281 ? -8.864 -7.328 18.948 1.00 97.50 281 GLN A C 1
ATOM 2232 O O . GLN A 1 281 ? -8.673 -7.115 17.751 1.00 97.50 281 GLN A O 1
ATOM 2237 N N . PHE A 1 282 ? -8.866 -8.563 19.454 1.00 97.62 282 PHE A N 1
ATOM 2238 C CA . PHE A 1 282 ? -8.719 -9.751 18.622 1.00 97.62 282 PHE A CA 1
ATOM 2239 C C . PHE A 1 282 ? -9.854 -9.865 17.592 1.00 97.62 282 PHE A C 1
ATOM 2241 O O . PHE A 1 282 ? -9.584 -10.077 16.412 1.00 97.62 282 PHE A O 1
ATOM 2248 N N . GLY A 1 283 ? -11.108 -9.628 17.992 1.00 97.69 283 GLY A N 1
ATOM 2249 C CA . GLY A 1 283 ? -12.254 -9.590 17.077 1.00 97.69 283 GLY A CA 1
ATOM 2250 C C . GLY A 1 283 ? -12.127 -8.517 15.987 1.00 97.69 283 GLY A C 1
ATOM 2251 O O . GLY A 1 283 ? -12.349 -8.807 14.809 1.00 97.69 283 GLY A O 1
ATOM 2252 N N . LYS A 1 284 ? -11.697 -7.302 16.353 1.00 97.94 284 LYS A N 1
ATOM 2253 C CA . LYS A 1 284 ? -11.420 -6.210 15.400 1.00 97.94 284 LYS A CA 1
ATOM 2254 C C . LYS A 1 284 ? -10.337 -6.592 14.396 1.00 97.94 284 LYS A C 1
ATOM 2256 O O . LYS A 1 284 ? -10.499 -6.341 13.204 1.00 97.94 284 LYS A O 1
ATOM 2261 N N . MET A 1 285 ? -9.277 -7.250 14.861 1.00 97.50 285 MET A N 1
ATOM 2262 C CA . MET A 1 285 ? -8.190 -7.734 14.014 1.00 97.50 285 MET A CA 1
ATOM 2263 C C . MET A 1 285 ? -8.647 -8.853 13.065 1.00 97.50 285 MET A C 1
ATOM 2265 O O . MET A 1 285 ? -8.246 -8.860 11.902 1.00 97.50 285 MET A O 1
ATOM 2269 N N . LEU A 1 286 ? -9.491 -9.791 13.511 1.00 96.25 286 LEU A N 1
ATOM 2270 C CA . LEU A 1 286 ? -10.040 -10.844 12.644 1.00 96.25 286 LEU A CA 1
ATOM 2271 C C . LEU A 1 286 ? -10.870 -10.248 11.502 1.00 96.25 286 LEU A C 1
ATOM 2273 O O . LEU A 1 286 ? -10.616 -10.537 10.331 1.00 96.25 286 LEU A O 1
ATOM 2277 N N . LEU A 1 287 ? -11.808 -9.357 11.838 1.00 96.56 287 LEU A N 1
ATOM 2278 C CA . LEU A 1 287 ? -12.607 -8.638 10.848 1.00 96.56 287 LEU A CA 1
ATOM 2279 C C . LEU A 1 287 ? -11.722 -7.790 9.925 1.00 96.56 287 LEU A C 1
ATOM 2281 O O . LEU A 1 287 ? -11.894 -7.809 8.707 1.00 96.56 287 LEU A O 1
ATOM 2285 N N . GLY A 1 288 ? -10.755 -7.075 10.504 1.00 96.44 288 GLY A N 1
ATOM 2286 C CA . GLY A 1 288 ? -9.823 -6.221 9.782 1.00 96.44 288 GLY A CA 1
ATOM 2287 C C . GLY A 1 288 ? -9.014 -6.994 8.744 1.00 96.44 288 GLY A C 1
ATOM 2288 O O . GLY A 1 288 ? -8.890 -6.544 7.609 1.00 96.44 288 GLY A O 1
ATOM 2289 N N . ASN A 1 289 ? -8.510 -8.183 9.079 1.00 95.75 289 ASN A N 1
ATOM 2290 C CA . ASN A 1 289 ? -7.778 -9.011 8.120 1.00 95.75 289 ASN A CA 1
ATOM 2291 C C . ASN A 1 289 ? -8.675 -9.562 7.011 1.00 95.75 289 ASN A C 1
ATOM 2293 O O . ASN A 1 289 ? -8.262 -9.538 5.852 1.00 95.75 289 ASN A O 1
ATOM 2297 N N . MET A 1 290 ? -9.900 -9.988 7.334 1.00 94.62 290 MET A N 1
ATOM 2298 C CA . MET A 1 290 ? -10.862 -10.447 6.328 1.00 94.62 290 MET A CA 1
ATOM 2299 C C . MET A 1 290 ? -11.210 -9.318 5.343 1.00 94.62 290 MET A C 1
ATOM 2301 O O . MET A 1 290 ? -11.069 -9.476 4.131 1.00 94.62 290 MET A O 1
ATOM 2305 N N . LEU A 1 291 ? -11.584 -8.136 5.848 1.00 95.31 291 LEU A N 1
ATOM 2306 C CA . LEU A 1 291 ? -11.928 -6.977 5.015 1.00 95.31 291 LEU A CA 1
ATOM 2307 C C . LEU A 1 291 ? -10.711 -6.366 4.309 1.00 95.31 291 LEU A C 1
ATOM 2309 O O . LEU A 1 291 ? -10.833 -5.811 3.218 1.00 95.31 291 LEU A O 1
ATOM 2313 N N . GLY A 1 292 ? -9.531 -6.452 4.917 1.00 94.12 292 GLY A N 1
ATOM 2314 C CA . GLY A 1 292 ? -8.264 -6.045 4.316 1.00 94.12 292 GLY A CA 1
ATOM 2315 C C . GLY A 1 292 ? -7.801 -6.985 3.199 1.00 94.12 292 GLY A C 1
ATOM 2316 O O . GLY A 1 292 ? -7.028 -6.561 2.339 1.00 94.12 292 GLY A O 1
ATOM 2317 N N . GLY A 1 293 ? -8.299 -8.227 3.190 1.00 94.38 293 GLY A N 1
ATOM 2318 C CA . GLY A 1 293 ? -8.093 -9.236 2.150 1.00 94.38 293 GLY A CA 1
ATOM 2319 C C . GLY A 1 293 ? -8.986 -9.075 0.914 1.00 94.38 293 GLY A C 1
ATOM 2320 O O . GLY A 1 293 ? -8.784 -9.781 -0.071 1.00 94.38 293 GLY A O 1
ATOM 2321 N N . LEU A 1 294 ? -9.944 -8.142 0.926 1.00 94.56 294 LEU A N 1
ATOM 2322 C CA . LEU A 1 294 ? -10.764 -7.838 -0.247 1.00 94.56 294 LEU A CA 1
ATOM 2323 C C . LEU A 1 294 ? -9.897 -7.311 -1.394 1.00 94.56 294 LEU A C 1
ATOM 2325 O O . LEU A 1 294 ? -9.190 -6.310 -1.252 1.00 94.56 294 LEU A O 1
ATOM 2329 N N . GLY A 1 295 ? -9.990 -7.963 -2.550 1.00 94.50 295 GLY A N 1
ATOM 2330 C CA . GLY A 1 295 ? -9.226 -7.631 -3.744 1.00 94.50 295 GLY A CA 1
ATOM 2331 C C . GLY A 1 295 ? -10.097 -7.499 -4.984 1.00 94.50 295 GLY A C 1
ATOM 2332 O O . GLY A 1 295 ? -11.186 -8.064 -5.072 1.00 94.50 295 GLY A O 1
ATOM 2333 N N . TYR A 1 296 ? -9.589 -6.754 -5.965 1.00 94.81 296 TYR A N 1
ATOM 2334 C CA . TYR A 1 296 ? -10.121 -6.733 -7.325 1.00 94.81 296 TYR A CA 1
ATOM 2335 C C . TYR A 1 296 ? -9.125 -7.367 -8.293 1.00 94.81 296 TYR A C 1
ATOM 2337 O O . TYR A 1 296 ? -7.945 -7.003 -8.327 1.00 94.81 296 TYR A O 1
ATOM 2345 N N . PHE A 1 297 ? -9.641 -8.269 -9.113 1.00 94.81 297 PHE A N 1
ATOM 2346 C CA . PHE A 1 297 ? -8.907 -9.061 -10.081 1.00 94.81 297 PHE A CA 1
ATOM 2347 C C . PHE A 1 297 ? -9.483 -8.816 -11.471 1.00 94.81 297 PHE A C 1
ATOM 2349 O O . PHE A 1 297 ? -10.696 -8.682 -11.647 1.00 94.81 297 PHE A O 1
ATOM 2356 N N . TYR A 1 298 ? -8.598 -8.754 -12.458 1.00 94.31 298 TYR A N 1
ATOM 2357 C CA . TYR A 1 298 ? -8.955 -8.660 -13.863 1.00 94.31 298 TYR A CA 1
ATOM 2358 C C . TYR A 1 298 ? -7.938 -9.444 -14.683 1.00 94.31 298 TYR A C 1
ATOM 2360 O O . TYR A 1 298 ? -6.738 -9.295 -14.458 1.00 94.31 298 TYR A O 1
ATOM 2368 N N . GLY A 1 299 ? -8.416 -10.267 -15.609 1.00 94.50 299 GLY A N 1
ATOM 2369 C CA . GLY A 1 299 ? -7.569 -11.080 -16.474 1.00 94.50 299 GLY A CA 1
ATOM 2370 C C . GLY A 1 299 ? -8.317 -12.283 -17.032 1.00 94.50 299 GLY A C 1
ATOM 2371 O O . GLY A 1 299 ? -9.509 -12.456 -16.771 1.00 94.50 299 GLY A O 1
ATOM 2372 N N . SER A 1 300 ? -7.612 -13.096 -17.811 1.00 95.44 300 SER A N 1
ATOM 2373 C CA . SER A 1 300 ? -8.125 -14.354 -18.356 1.00 95.44 300 SER A CA 1
ATOM 2374 C C . SER A 1 300 ? -7.876 -15.512 -17.393 1.00 95.44 300 SER A C 1
ATOM 2376 O O . SER A 1 300 ? -6.820 -15.592 -16.767 1.00 95.44 300 SER A O 1
ATOM 2378 N N . GLY A 1 301 ? -8.845 -16.420 -17.303 1.00 94.19 301 GLY A N 1
ATOM 2379 C CA . GLY A 1 301 ? -8.660 -17.731 -16.691 1.00 94.19 301 GLY A CA 1
ATOM 2380 C C . GLY A 1 301 ? -8.132 -18.734 -17.712 1.00 94.19 301 GLY A C 1
ATOM 2381 O O . GLY A 1 301 ? -8.085 -18.446 -18.908 1.00 94.19 301 GLY A O 1
ATOM 2382 N N . ILE A 1 302 ? -7.762 -19.921 -17.239 1.00 95.06 302 ILE A N 1
ATOM 2383 C CA . ILE A 1 302 ? -7.442 -21.075 -18.083 1.00 95.06 302 ILE A CA 1
ATOM 2384 C C . ILE A 1 302 ? -8.516 -22.123 -17.809 1.00 95.06 302 ILE A C 1
ATOM 2386 O O . ILE A 1 302 ? -8.708 -22.505 -16.656 1.00 95.06 302 ILE A O 1
ATOM 2390 N N . VAL A 1 303 ? -9.227 -22.549 -18.851 1.00 93.31 303 VAL A N 1
ATOM 2391 C CA . VAL A 1 303 ? -10.287 -23.558 -18.764 1.00 93.31 303 VAL A CA 1
ATOM 2392 C C . VAL A 1 303 ? -10.023 -24.623 -19.812 1.00 93.31 303 VAL A C 1
ATOM 2394 O O . VAL A 1 303 ? -9.718 -24.309 -20.961 1.00 93.31 303 VAL A O 1
ATOM 2397 N N . ASP A 1 304 ? -10.145 -25.876 -19.398 1.00 90.44 304 ASP A N 1
ATOM 2398 C CA . ASP A 1 304 ? -10.170 -27.012 -20.300 1.00 90.44 304 ASP A CA 1
ATOM 2399 C C . ASP A 1 304 ? -11.622 -27.481 -20.430 1.00 90.44 304 ASP A C 1
ATOM 2401 O O . ASP A 1 304 ? -12.237 -27.871 -19.441 1.00 90.44 304 ASP A O 1
ATOM 2405 N N . ASN A 1 305 ? -12.179 -27.365 -21.635 1.00 85.19 305 ASN A N 1
ATOM 2406 C CA . ASN A 1 305 ? -13.535 -27.822 -21.949 1.00 85.19 305 ASN A CA 1
ATOM 2407 C C . ASN A 1 305 ? -13.520 -29.191 -22.646 1.00 85.19 305 ASN A C 1
ATOM 2409 O O . ASN A 1 305 ? -14.504 -29.546 -23.297 1.00 85.19 305 ASN A O 1
ATOM 2413 N N . SER A 1 306 ? -12.405 -29.929 -22.568 1.00 84.25 306 SER A N 1
ATOM 2414 C CA . SER A 1 306 ? -12.362 -31.323 -23.004 1.00 84.25 306 SER A CA 1
ATOM 2415 C C . SER A 1 306 ? -13.500 -32.086 -22.328 1.00 84.25 306 SER A C 1
ATOM 2417 O O . SER A 1 306 ? -13.655 -31.962 -21.110 1.00 84.25 306 SER A O 1
ATOM 2419 N N . PRO A 1 307 ? -14.305 -32.858 -23.076 1.00 79.38 307 PRO A N 1
ATOM 2420 C CA . PRO A 1 307 ? -15.289 -33.725 -22.451 1.00 79.38 307 PRO A CA 1
ATOM 2421 C C . PRO A 1 307 ? -14.562 -34.654 -21.475 1.00 79.38 307 PRO A C 1
ATOM 2423 O O . PRO A 1 307 ? -13.538 -35.245 -21.830 1.00 79.38 307 PRO A O 1
ATOM 2426 N N . GLU A 1 308 ? -15.065 -34.758 -20.244 1.00 69.94 308 GLU A N 1
ATOM 2427 C CA . GLU A 1 308 ? -14.601 -35.788 -19.322 1.00 69.94 308 GLU A CA 1
ATOM 2428 C C . GLU A 1 308 ? -14.832 -37.132 -20.015 1.00 69.94 308 GLU A C 1
ATOM 2430 O O . GLU A 1 308 ? -15.963 -37.488 -20.348 1.00 69.94 308 GLU A O 1
ATOM 2435 N N . ILE A 1 309 ? -13.747 -37.851 -20.308 1.00 64.06 309 ILE A N 1
ATOM 2436 C CA . ILE A 1 309 ? -13.854 -39.249 -20.704 1.00 64.06 309 ILE A CA 1
ATOM 2437 C C . ILE A 1 309 ? -14.288 -39.961 -19.427 1.00 64.06 309 ILE A C 1
ATOM 2439 O O . ILE A 1 309 ? -13.453 -40.294 -18.586 1.00 64.06 309 ILE A O 1
ATOM 2443 N N . GLU A 1 310 ? -15.596 -40.133 -19.245 1.00 55.22 310 GLU A N 1
ATOM 2444 C CA . GLU A 1 310 ? -16.095 -41.168 -18.354 1.00 55.22 310 GLU A CA 1
ATOM 2445 C C . GLU A 1 310 ? -15.527 -42.474 -18.912 1.00 55.22 310 GLU A C 1
ATOM 2447 O O . GLU A 1 310 ? -15.940 -42.956 -19.967 1.00 55.22 310 GLU A O 1
ATOM 2452 N N . GLU A 1 311 ? -14.480 -42.993 -18.270 1.00 49.66 311 GLU A N 1
ATOM 2453 C CA . GLU A 1 311 ? -14.053 -44.362 -18.502 1.00 49.66 311 GLU A CA 1
ATOM 2454 C C . GLU A 1 311 ? -15.237 -45.246 -18.101 1.00 49.66 311 GLU A C 1
ATOM 2456 O O . GLU A 1 311 ? -15.399 -45.602 -16.933 1.00 49.66 311 GLU A O 1
ATOM 2461 N N . ASP A 1 312 ? -16.080 -45.589 -19.076 1.00 46.97 312 ASP A N 1
ATOM 2462 C CA . ASP A 1 312 ? -16.964 -46.743 -19.007 1.00 46.97 312 ASP A CA 1
ATOM 2463 C C . ASP A 1 312 ? -16.061 -47.976 -18.846 1.00 46.97 312 ASP A C 1
ATOM 2465 O O . ASP A 1 312 ? -15.718 -48.682 -19.797 1.00 46.97 312 ASP A O 1
ATOM 2469 N N . LEU A 1 313 ? -15.651 -48.245 -17.603 1.00 49.81 313 LEU A N 1
ATOM 2470 C CA . LEU A 1 313 ? -14.861 -49.407 -17.186 1.00 49.81 313 LEU A CA 1
ATOM 2471 C C . LEU A 1 313 ? -15.600 -50.742 -17.417 1.00 49.81 313 LEU A C 1
ATOM 2473 O O . LEU A 1 313 ? -15.094 -51.795 -17.030 1.00 49.81 313 LEU A O 1
ATOM 2477 N N . GLU A 1 314 ? -16.775 -50.728 -18.054 1.00 46.69 314 GLU A N 1
ATOM 2478 C CA . GLU A 1 314 ? -17.596 -51.910 -18.319 1.00 46.69 314 GLU A CA 1
ATOM 2479 C C . GLU A 1 314 ? -17.606 -52.376 -19.785 1.00 46.69 314 GLU A C 1
ATOM 2481 O O . GLU A 1 314 ? -18.115 -53.461 -20.044 1.00 46.69 314 GLU A O 1
ATOM 2486 N N . ASN A 1 315 ? -16.997 -51.653 -20.735 1.00 44.56 315 ASN A N 1
ATOM 2487 C CA . ASN A 1 315 ? -16.926 -52.105 -22.135 1.00 44.56 315 ASN A CA 1
ATOM 2488 C C . ASN A 1 315 ? -15.566 -51.813 -22.787 1.00 44.56 315 ASN A C 1
ATOM 2490 O O . ASN A 1 315 ? -15.455 -51.076 -23.763 1.00 44.56 315 ASN A O 1
ATOM 2494 N N . SER A 1 316 ? -14.508 -52.446 -22.273 1.00 40.50 316 SER A N 1
ATOM 2495 C CA . SER A 1 316 ? -13.250 -52.561 -23.023 1.00 40.50 316 SER A CA 1
ATOM 2496 C C . SER A 1 316 ? -13.266 -53.790 -23.937 1.00 40.50 316 SER A C 1
ATOM 2498 O O . SER A 1 316 ? -12.454 -54.703 -23.790 1.00 40.50 316 SER A O 1
ATOM 2500 N N . ASP A 1 317 ? -14.168 -53.799 -24.923 1.00 40.84 317 ASP A N 1
ATOM 2501 C CA . ASP A 1 317 ? -13.949 -54.613 -26.121 1.00 40.84 317 ASP A CA 1
ATOM 2502 C C . ASP A 1 317 ? -12.825 -53.947 -26.927 1.00 40.84 317 ASP A C 1
ATOM 2504 O O . ASP A 1 317 ? -13.005 -53.108 -27.807 1.00 40.84 317 ASP A O 1
ATOM 2508 N N . TYR A 1 318 ? -11.605 -54.306 -26.527 1.00 45.72 318 TYR A N 1
ATOM 2509 C CA . TYR A 1 318 ? -10.417 -54.251 -27.358 1.00 45.72 318 TYR A CA 1
ATOM 2510 C C . TYR A 1 318 ? -10.762 -54.887 -28.715 1.00 45.72 318 TYR A C 1
ATOM 2512 O O . TYR A 1 318 ? -11.049 -56.079 -28.752 1.00 45.72 318 TYR A O 1
ATOM 2520 N N . PHE A 1 319 ? -10.634 -54.105 -29.792 1.00 43.62 319 PHE A N 1
ATOM 2521 C CA . PHE A 1 319 ? -10.726 -54.450 -31.224 1.00 43.62 319 PHE A CA 1
ATOM 2522 C C . PHE A 1 319 ? -12.040 -54.104 -31.945 1.00 43.62 319 PHE A C 1
ATOM 2524 O O . PHE A 1 319 ? -13.040 -54.786 -31.783 1.00 43.62 319 PHE A O 1
ATOM 2531 N N . GLU A 1 320 ? -11.912 -53.121 -32.853 1.00 38.50 320 GLU A N 1
ATOM 2532 C CA . GLU A 1 320 ? -12.592 -52.894 -34.153 1.00 38.50 320 GLU A CA 1
ATOM 2533 C C . GLU A 1 320 ? -13.111 -51.452 -34.228 1.00 38.50 320 GLU A C 1
ATOM 2535 O O . GLU A 1 320 ? -13.801 -50.988 -33.336 1.00 38.50 320 GLU A O 1
ATOM 2540 N N . GLY A 1 321 ? -12.836 -50.626 -35.227 1.00 36.81 321 GLY A N 1
ATOM 2541 C CA . GLY A 1 321 ? -12.112 -50.706 -36.487 1.00 36.81 321 GLY A CA 1
ATOM 2542 C C . GLY A 1 321 ? -12.146 -49.286 -37.081 1.00 36.81 321 GLY A C 1
ATOM 2543 O O . GLY A 1 321 ? -12.868 -48.433 -36.571 1.00 36.81 321 GLY A O 1
ATOM 2544 N N . ASP A 1 322 ? -11.324 -49.035 -38.098 1.00 47.84 322 ASP A N 1
ATOM 2545 C CA . ASP A 1 322 ? -11.179 -47.782 -38.858 1.00 47.84 322 ASP A CA 1
ATOM 2546 C C . ASP A 1 322 ? -12.329 -46.763 -38.712 1.00 47.84 322 ASP A C 1
ATOM 2548 O O . ASP A 1 322 ? -13.415 -46.937 -39.269 1.00 47.84 322 ASP A O 1
ATOM 2552 N N . VAL A 1 323 ? -12.059 -45.663 -38.001 1.00 42.78 323 VAL A N 1
ATOM 2553 C CA . VAL A 1 323 ? -12.915 -44.472 -37.995 1.00 42.78 323 VAL A CA 1
ATOM 2554 C C . VAL A 1 323 ? -12.122 -43.349 -38.648 1.00 42.78 323 VAL A C 1
ATOM 2556 O O . VAL A 1 323 ? -11.020 -43.035 -38.200 1.00 42.78 323 VAL A O 1
ATOM 2559 N N . ASP A 1 324 ? -12.688 -42.824 -39.736 1.00 41.53 324 ASP A N 1
ATOM 2560 C CA . ASP A 1 324 ? -12.219 -41.696 -40.543 1.00 41.53 324 ASP A CA 1
ATOM 2561 C C . ASP A 1 324 ? -11.511 -40.606 -39.725 1.00 41.53 324 ASP A C 1
ATOM 2563 O O . ASP A 1 324 ? -11.943 -40.273 -38.619 1.00 41.53 324 ASP A O 1
ATOM 2567 N N . ASP A 1 325 ? -10.494 -39.989 -40.341 1.00 43.47 325 ASP A N 1
ATOM 2568 C CA . ASP A 1 325 ? -9.862 -38.716 -39.964 1.00 43.47 325 ASP A CA 1
ATOM 2569 C C . ASP A 1 325 ? -10.889 -37.557 -39.964 1.00 43.47 325 ASP A C 1
ATOM 2571 O O . ASP A 1 325 ? -10.781 -36.583 -40.711 1.00 43.47 325 ASP A O 1
ATOM 2575 N N . GLN A 1 326 ? -11.931 -37.648 -39.138 1.00 45.00 326 GLN A N 1
ATOM 2576 C CA . GLN A 1 326 ? -12.706 -36.490 -38.733 1.00 45.00 326 GLN A CA 1
ATOM 2577 C C . GLN A 1 326 ? -11.815 -35.686 -37.799 1.00 45.00 326 GLN A C 1
ATOM 2579 O O . GLN A 1 326 ? -11.270 -36.235 -36.840 1.00 45.00 326 GLN A O 1
ATOM 2584 N N . GLU A 1 327 ? -11.621 -34.411 -38.140 1.00 46.53 327 GLU A N 1
ATOM 2585 C CA . GLU A 1 327 ? -10.889 -33.417 -37.361 1.00 46.53 327 GLU A CA 1
ATOM 2586 C C . GLU A 1 327 ? -11.134 -33.654 -35.869 1.00 46.53 327 GLU A C 1
ATOM 2588 O O . GLU A 1 327 ? -12.202 -33.336 -35.348 1.00 46.53 327 GLU A O 1
ATOM 2593 N N . LYS A 1 328 ? -10.164 -34.267 -35.177 1.00 50.31 328 LYS A N 1
ATOM 2594 C CA . LYS A 1 328 ? -10.200 -34.332 -33.721 1.00 50.31 328 LYS A CA 1
ATOM 2595 C C . LYS A 1 328 ? -10.180 -32.883 -33.272 1.00 50.31 328 LYS A C 1
ATOM 2597 O O . LYS A 1 328 ? -9.136 -32.238 -33.387 1.00 50.31 328 LYS A O 1
ATOM 2602 N N . GLU A 1 329 ? -11.329 -32.363 -32.841 1.00 59.16 329 GLU A N 1
ATOM 2603 C CA . GLU A 1 329 ? -11.391 -31.067 -32.179 1.00 59.16 329 GLU A CA 1
ATOM 2604 C C . GLU A 1 329 ? -10.297 -31.085 -31.112 1.00 59.16 329 GLU A C 1
ATOM 2606 O O . GLU A 1 329 ? -10.250 -31.970 -30.254 1.00 59.16 329 GLU A O 1
ATOM 2611 N N . VAL A 1 330 ? -9.320 -30.188 -31.258 1.00 59.25 330 VAL A N 1
ATOM 2612 C CA . VAL A 1 330 ? -8.188 -30.117 -30.340 1.00 59.25 330 VAL A CA 1
ATOM 2613 C C . VAL A 1 330 ? -8.725 -29.505 -29.057 1.00 59.25 330 VAL A C 1
ATOM 2615 O O . VAL A 1 330 ? -8.722 -28.287 -28.887 1.00 59.25 330 VAL A O 1
ATOM 2618 N N . TYR A 1 331 ? -9.245 -30.355 -28.179 1.00 73.81 331 TYR A N 1
ATOM 2619 C CA . TYR A 1 331 ? -9.573 -29.963 -26.824 1.00 73.81 331 TYR A CA 1
ATOM 2620 C C . TYR A 1 331 ? -8.284 -29.834 -26.004 1.00 73.81 331 TYR A C 1
ATOM 2622 O O . TYR A 1 331 ? -7.314 -30.572 -26.201 1.00 73.81 331 TYR A O 1
ATOM 2630 N N . GLY A 1 332 ? -8.254 -28.843 -25.120 1.00 81.56 332 GLY A N 1
ATOM 2631 C CA . GLY A 1 332 ? -7.139 -28.596 -24.222 1.00 81.56 332 GLY A CA 1
ATOM 2632 C C . GLY A 1 332 ? -7.275 -27.257 -23.497 1.00 81.56 332 GLY A C 1
ATOM 2633 O O . GLY A 1 332 ? -8.175 -26.467 -23.808 1.00 81.56 332 GLY A O 1
ATOM 2634 N N . PRO A 1 333 ? -6.374 -26.969 -22.543 1.00 91.62 333 PRO A N 1
ATOM 2635 C CA . PRO A 1 333 ? -6.423 -25.748 -21.752 1.00 91.62 333 PRO A CA 1
ATOM 2636 C C . PRO A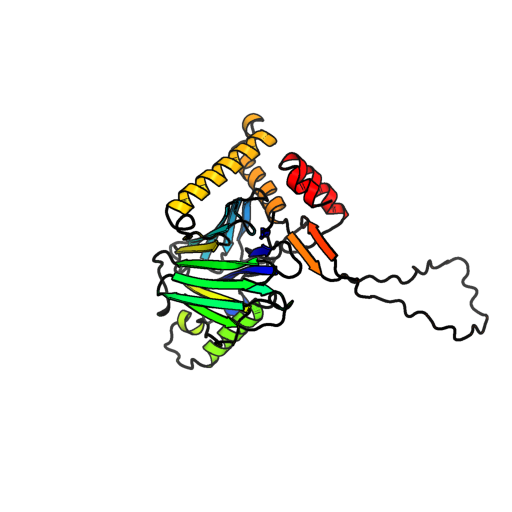 1 333 ? -6.347 -24.503 -22.640 1.00 91.62 333 PRO A C 1
ATOM 2638 O O . PRO A 1 333 ? -5.357 -24.279 -23.338 1.00 91.62 333 PRO A O 1
ATOM 2641 N N . ALA A 1 334 ? -7.380 -23.666 -22.583 1.00 92.31 334 ALA A N 1
ATOM 2642 C CA . ALA A 1 334 ? -7.472 -22.434 -23.351 1.00 92.31 334 ALA A CA 1
ATOM 2643 C C . ALA A 1 334 ? -7.716 -21.232 -22.436 1.00 92.31 334 ALA A C 1
ATOM 2645 O O . ALA A 1 334 ? -8.350 -21.332 -21.382 1.00 92.31 334 ALA A O 1
ATOM 2646 N N . LEU A 1 335 ? -7.215 -20.068 -22.854 1.00 95.56 335 LEU A N 1
ATOM 2647 C CA . LEU A 1 335 ? -7.516 -18.817 -22.169 1.00 95.56 335 LEU A CA 1
ATOM 2648 C C . LEU A 1 335 ? -8.979 -18.437 -22.388 1.00 95.56 335 LEU A C 1
ATOM 2650 O O . LEU A 1 335 ? -9.478 -18.435 -23.514 1.00 95.56 335 LEU A O 1
ATOM 2654 N N . THR A 1 336 ? -9.650 -18.043 -21.314 1.00 94.62 336 THR A N 1
ATOM 2655 C CA . THR A 1 336 ? -10.981 -17.446 -21.403 1.00 94.62 336 THR A CA 1
ATOM 2656 C C . THR A 1 336 ? -10.891 -15.997 -21.880 1.00 94.62 336 THR A C 1
ATOM 2658 O O . THR A 1 336 ? -9.848 -15.339 -21.781 1.00 94.62 336 THR A O 1
ATOM 2661 N N . ALA A 1 337 ? -12.029 -15.437 -22.295 1.00 95.38 337 ALA A N 1
ATOM 2662 C CA . ALA A 1 337 ? -12.179 -13.986 -22.311 1.00 95.38 337 ALA A CA 1
ATOM 2663 C C . ALA A 1 337 ? -11.888 -13.414 -20.905 1.00 95.38 337 ALA A C 1
ATOM 2665 O O . ALA A 1 337 ? -12.177 -14.085 -19.903 1.00 95.38 337 ALA A O 1
ATOM 2666 N N . PRO A 1 338 ? -11.308 -12.207 -20.805 1.00 94.56 338 PRO A N 1
ATOM 2667 C CA . PRO A 1 338 ? -10.981 -11.626 -19.517 1.00 94.56 338 PRO A CA 1
ATOM 2668 C C . PRO A 1 338 ? -12.251 -11.272 -18.741 1.00 94.56 338 PRO A C 1
ATOM 2670 O O . PRO A 1 338 ? -13.211 -10.733 -19.295 1.00 94.56 338 PRO A O 1
ATOM 2673 N N . TYR A 1 339 ? -12.241 -11.531 -17.439 1.00 94.56 339 TYR A N 1
ATOM 2674 C CA . TYR A 1 339 ? -13.339 -11.206 -16.533 1.00 94.56 339 TYR A CA 1
ATOM 2675 C C . TYR A 1 339 ? -12.835 -10.415 -15.329 1.00 94.56 339 TYR A C 1
ATOM 2677 O O . TYR A 1 339 ? -11.636 -10.297 -15.078 1.00 94.56 339 TYR A O 1
ATOM 2685 N N . LYS A 1 340 ? -13.779 -9.809 -14.611 1.00 93.69 340 LYS A N 1
ATOM 2686 C CA . LYS A 1 340 ? -13.536 -9.007 -13.411 1.00 93.69 340 LYS A CA 1
ATOM 2687 C C . LYS A 1 340 ? -14.062 -9.775 -12.213 1.00 93.69 340 LYS A C 1
ATOM 2689 O O . LYS A 1 340 ? -15.158 -10.321 -12.291 1.00 93.69 340 LYS A O 1
ATOM 2694 N N . LEU A 1 341 ? -13.329 -9.762 -11.110 1.00 93.75 341 LEU A N 1
ATOM 2695 C CA . LEU A 1 341 ? -13.773 -10.366 -9.860 1.00 93.75 341 LEU A CA 1
ATOM 2696 C C . LEU A 1 341 ? -13.412 -9.452 -8.695 1.00 93.75 341 LEU A C 1
ATOM 2698 O O . LEU A 1 341 ? -12.259 -9.050 -8.559 1.00 93.75 341 LEU A O 1
ATOM 2702 N N . PHE A 1 342 ? -14.389 -9.122 -7.856 1.00 93.38 342 PHE A N 1
ATOM 2703 C CA . PHE A 1 342 ? -14.158 -8.478 -6.567 1.00 93.38 342 PHE A CA 1
ATOM 2704 C C . PHE A 1 342 ? -14.539 -9.465 -5.470 1.00 93.38 342 PHE A C 1
ATOM 2706 O O . PHE A 1 342 ? -15.686 -9.894 -5.411 1.00 93.38 342 PHE A O 1
ATOM 2713 N N . THR A 1 343 ? -13.568 -9.876 -4.659 1.00 93.88 343 THR A N 1
ATOM 2714 C CA . THR A 1 343 ? -13.753 -10.976 -3.706 1.00 93.88 343 THR A CA 1
ATOM 2715 C C . THR A 1 343 ? -12.786 -10.884 -2.531 1.00 93.88 343 THR A C 1
ATOM 2717 O O . THR A 1 343 ? -11.735 -10.246 -2.627 1.00 93.88 343 THR A O 1
ATOM 2720 N N . GLY A 1 344 ? -13.133 -11.554 -1.434 1.00 93.06 344 GLY A N 1
ATOM 2721 C CA . GLY A 1 344 ? -12.205 -11.927 -0.375 1.00 93.06 344 GLY A CA 1
ATOM 2722 C C . GLY A 1 344 ? -11.240 -13.006 -0.853 1.00 93.06 344 GLY A C 1
ATOM 2723 O O . GLY A 1 344 ? -11.464 -13.651 -1.885 1.00 93.06 344 GLY A O 1
ATOM 2724 N N . VAL A 1 345 ? -10.147 -13.158 -0.113 1.00 94.75 345 VAL A N 1
ATOM 2725 C CA . VAL A 1 345 ? -9.145 -14.194 -0.352 1.00 94.75 345 VAL A CA 1
ATOM 2726 C C . VAL A 1 345 ? -8.979 -15.024 0.921 1.00 94.75 345 VAL A C 1
ATOM 2728 O O . VAL A 1 345 ? -8.864 -14.425 1.994 1.00 94.75 345 VAL A O 1
ATOM 2731 N N . PRO A 1 346 ? -8.898 -16.365 0.839 1.00 93.88 346 PRO A N 1
ATOM 2732 C CA . PRO A 1 346 ? -8.745 -17.198 2.036 1.00 93.88 346 PRO A CA 1
ATOM 2733 C C . PRO A 1 346 ? -7.447 -16.906 2.795 1.00 93.88 346 PRO A C 1
ATOM 2735 O O . PRO A 1 346 ? -7.367 -17.019 4.016 1.00 93.88 346 PRO A O 1
ATOM 2738 N N . SER A 1 347 ? -6.392 -16.544 2.060 1.00 93.06 347 SER A N 1
ATOM 2739 C CA . SER A 1 347 ? -5.077 -16.288 2.629 1.00 93.06 347 SER A CA 1
ATOM 2740 C C . SER A 1 347 ? -4.276 -15.349 1.736 1.00 93.06 347 SER A C 1
ATOM 2742 O O . SER A 1 347 ? -3.989 -15.678 0.589 1.00 93.06 347 SER A O 1
ATOM 2744 N N . ARG A 1 348 ? -3.865 -14.194 2.269 1.00 94.75 348 ARG A N 1
ATOM 2745 C CA . ARG A 1 348 ? -2.986 -13.23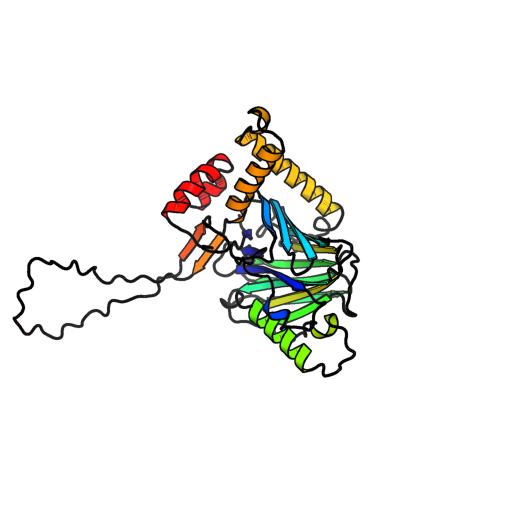9 1.570 1.00 94.75 348 ARG A CA 1
ATOM 2746 C C . ARG A 1 348 ? -1.664 -13.861 1.076 1.00 94.75 348 ARG A C 1
ATOM 2748 O O . ARG A 1 348 ? -1.309 -13.569 -0.062 1.00 94.75 348 ARG A O 1
ATOM 2755 N N . PRO A 1 349 ? -0.955 -14.704 1.858 1.00 92.44 349 PRO A N 1
ATOM 2756 C CA . PRO A 1 349 ? 0.302 -15.294 1.398 1.00 92.44 349 PRO A CA 1
ATOM 2757 C C . PRO A 1 349 ? 0.136 -16.529 0.502 1.00 92.44 349 PRO A C 1
ATOM 2759 O O . PRO A 1 349 ? 0.878 -16.685 -0.457 1.00 92.44 349 PRO A O 1
ATOM 2762 N N . PHE A 1 350 ? -0.835 -17.411 0.770 1.00 89.75 350 PHE A N 1
ATOM 2763 C CA . PHE A 1 350 ? -0.950 -18.678 0.025 1.00 89.75 350 PHE A CA 1
ATOM 2764 C C . PHE A 1 350 ? -1.929 -18.619 -1.145 1.00 89.75 350 PHE A C 1
ATOM 2766 O O . PHE A 1 350 ? -1.713 -19.219 -2.199 1.00 89.75 350 PHE A O 1
ATOM 2773 N N . PHE A 1 351 ? -3.039 -17.916 -0.948 1.00 91.44 351 PHE A N 1
ATOM 2774 C CA . PHE A 1 351 ? -4.197 -17.961 -1.828 1.00 91.44 351 PHE A CA 1
ATOM 2775 C C . PHE A 1 351 ? -4.750 -16.561 -2.087 1.00 91.44 351 PHE A C 1
ATOM 2777 O O . PHE A 1 351 ? -5.920 -16.326 -1.796 1.00 91.44 351 PHE A O 1
ATOM 2784 N N . PRO A 1 352 ? -3.965 -15.618 -2.643 1.00 92.81 352 PRO A N 1
ATOM 2785 C CA . PRO A 1 352 ? -4.432 -14.257 -2.892 1.00 92.81 352 PRO A CA 1
ATOM 2786 C C . PRO A 1 352 ? -5.340 -14.175 -4.134 1.00 92.81 352 PRO A C 1
ATOM 2788 O O . PRO A 1 352 ? -5.093 -13.398 -5.054 1.00 92.81 352 PRO A O 1
ATOM 2791 N N . ARG A 1 353 ? -6.375 -15.016 -4.189 1.00 93.69 353 ARG A N 1
ATOM 2792 C CA . ARG A 1 353 ? -7.344 -15.147 -5.283 1.00 93.69 353 ARG A CA 1
ATOM 2793 C C . ARG A 1 353 ? -8.689 -15.640 -4.746 1.00 93.69 353 ARG A C 1
ATOM 2795 O O . ARG A 1 353 ? -8.757 -16.158 -3.636 1.00 93.69 353 ARG A O 1
ATOM 2802 N N . GLY A 1 354 ? -9.742 -15.485 -5.544 1.00 93.50 354 GLY A N 1
ATOM 2803 C CA . GLY A 1 354 ? -11.084 -15.940 -5.182 1.00 93.50 354 GLY A CA 1
ATOM 2804 C C . GLY A 1 354 ? -11.212 -17.460 -5.164 1.00 93.50 354 GLY A C 1
ATOM 2805 O O . GLY A 1 354 ? -10.738 -18.131 -6.081 1.00 93.50 354 GLY A O 1
ATOM 2806 N N . PHE A 1 355 ? -11.899 -17.980 -4.150 1.00 94.94 355 PHE A N 1
ATOM 2807 C CA . PHE A 1 355 ? -12.329 -19.373 -4.071 1.00 94.94 355 PHE A CA 1
ATOM 2808 C C . PHE A 1 355 ? -13.843 -19.418 -3.887 1.00 94.94 355 PHE A C 1
ATOM 2810 O O . PHE A 1 355 ? -14.386 -18.762 -2.999 1.00 94.94 355 PHE A O 1
ATOM 2817 N N . LEU A 1 356 ? -14.533 -20.168 -4.748 1.00 91.81 356 LEU A N 1
ATOM 2818 C CA . LEU A 1 356 ? -15.992 -20.112 -4.848 1.00 91.81 356 LEU A CA 1
ATOM 2819 C C . LEU A 1 356 ? -16.692 -20.496 -3.536 1.00 91.81 356 LEU A C 1
ATOM 2821 O O . LEU A 1 356 ? -17.608 -19.799 -3.107 1.00 91.81 356 LEU A O 1
ATOM 2825 N N . TRP A 1 357 ? -16.263 -21.590 -2.903 1.00 91.88 357 TRP A N 1
ATOM 2826 C CA . TRP A 1 357 ? -16.909 -22.098 -1.694 1.00 91.88 357 TRP A CA 1
ATOM 2827 C C . TRP A 1 357 ? -16.525 -21.279 -0.449 1.00 91.88 357 TRP A C 1
ATOM 2829 O O . TRP A 1 357 ? -17.418 -20.916 0.316 1.00 91.88 357 TRP A O 1
ATOM 2839 N N . ASP A 1 358 ? -15.249 -20.891 -0.294 1.00 93.38 358 ASP A N 1
ATOM 2840 C CA . ASP A 1 358 ? -14.780 -19.996 0.778 1.00 93.38 358 ASP A CA 1
ATOM 2841 C C . ASP A 1 358 ? -15.527 -18.655 0.767 1.00 93.38 358 ASP A C 1
ATOM 2843 O O . ASP A 1 358 ? -15.958 -18.174 1.815 1.00 93.38 358 ASP A O 1
ATOM 2847 N N . SER A 1 359 ? -15.777 -18.097 -0.427 1.00 90.19 359 SER A N 1
ATOM 2848 C CA . SER A 1 359 ? -16.480 -16.815 -0.580 1.00 90.19 359 SER A CA 1
ATOM 2849 C C . SER A 1 359 ? -17.858 -16.825 0.087 1.00 90.19 359 SER A C 1
ATOM 2851 O O . SER A 1 359 ? -18.308 -15.795 0.580 1.00 90.19 359 SER A O 1
ATOM 2853 N N . GLY A 1 360 ? -18.538 -17.976 0.142 1.00 91.38 360 GLY A N 1
ATOM 2854 C CA . GLY A 1 360 ? -19.814 -18.106 0.845 1.00 91.38 360 GLY A CA 1
ATOM 2855 C C . GLY A 1 360 ? -19.689 -17.882 2.355 1.00 91.38 360 GLY A C 1
ATOM 2856 O O . GLY A 1 360 ? -20.542 -17.221 2.947 1.00 91.38 360 GLY A O 1
ATOM 2857 N N . PHE A 1 361 ? -18.615 -18.385 2.971 1.00 92.69 361 PHE A N 1
ATOM 2858 C CA . PHE A 1 361 ? -18.341 -18.211 4.399 1.00 92.69 361 PHE A CA 1
ATOM 2859 C C . PHE A 1 361 ? -17.889 -16.789 4.723 1.00 92.69 361 PHE A C 1
ATOM 2861 O O . PHE A 1 361 ? -18.389 -16.208 5.687 1.00 92.69 361 PHE A O 1
ATOM 2868 N N . ASP A 1 362 ? -17.026 -16.202 3.889 1.00 91.25 362 ASP A N 1
ATOM 2869 C CA . ASP A 1 362 ? -16.599 -14.805 4.031 1.00 91.25 362 ASP A CA 1
ATOM 2870 C C . ASP A 1 362 ? -17.814 -13.866 4.078 1.00 91.25 362 ASP A C 1
ATOM 2872 O O . ASP A 1 362 ? -17.915 -12.973 4.925 1.00 91.25 362 ASP A O 1
ATOM 2876 N N . GLN A 1 363 ? -18.793 -14.104 3.198 1.00 90.31 363 GLN A N 1
ATOM 2877 C CA . GLN A 1 363 ? -19.998 -13.282 3.108 1.00 90.31 363 GLN A CA 1
ATOM 2878 C C . GLN A 1 363 ? -20.883 -13.336 4.353 1.00 90.31 363 GLN A C 1
ATOM 2880 O O . GLN A 1 363 ? -21.565 -12.347 4.626 1.00 90.31 363 GLN A O 1
ATOM 2885 N N . LEU A 1 364 ? -20.864 -14.424 5.133 1.00 91.94 364 LEU A N 1
ATOM 2886 C CA . LEU A 1 364 ? -21.634 -14.491 6.378 1.00 91.94 364 LEU A CA 1
ATOM 2887 C C . LEU A 1 364 ? -21.200 -13.377 7.332 1.00 91.94 364 LEU A C 1
ATOM 2889 O O . LEU A 1 364 ? -22.042 -12.618 7.797 1.00 91.94 364 LEU A O 1
ATOM 2893 N N . LEU A 1 365 ? -19.893 -13.213 7.550 1.00 91.69 365 LEU A N 1
ATOM 2894 C CA . LEU A 1 365 ? -19.375 -12.192 8.459 1.00 91.69 365 LEU A CA 1
ATOM 2895 C C . LEU A 1 365 ? -19.370 -10.792 7.829 1.00 91.69 365 LEU A C 1
ATOM 2897 O O . LEU A 1 365 ? -19.718 -9.817 8.496 1.00 91.69 365 LEU A O 1
ATOM 2901 N N . ILE A 1 366 ? -19.011 -10.677 6.544 1.00 92.00 366 ILE A N 1
ATOM 2902 C CA . ILE A 1 366 ? -19.007 -9.385 5.836 1.00 92.00 366 ILE A CA 1
ATOM 2903 C C . ILE A 1 366 ? -20.408 -8.771 5.834 1.00 92.00 366 ILE A C 1
ATOM 2905 O O . ILE A 1 366 ? -20.538 -7.568 6.044 1.00 92.00 366 ILE A O 1
ATOM 2909 N N . SER A 1 367 ? -21.450 -9.579 5.622 1.00 91.00 367 SER A N 1
ATOM 2910 C CA . SER A 1 367 ? -22.822 -9.078 5.519 1.00 91.00 367 SER A CA 1
ATOM 2911 C C . SER A 1 367 ? -23.376 -8.500 6.820 1.00 91.00 367 SER A C 1
ATOM 2913 O O . SER A 1 367 ? -24.144 -7.541 6.755 1.00 91.00 367 SER A O 1
ATOM 2915 N N . GLU A 1 368 ? -22.956 -9.033 7.969 1.00 93.00 368 GLU A N 1
ATOM 2916 C CA . GLU A 1 368 ? -23.325 -8.507 9.287 1.00 93.00 368 GLU A CA 1
ATOM 2917 C C . GLU A 1 368 ? -22.667 -7.148 9.543 1.00 93.00 368 GLU A C 1
ATOM 2919 O O . GLU A 1 368 ? -23.296 -6.237 10.076 1.00 93.00 368 GLU A O 1
ATOM 2924 N N . PHE A 1 369 ? -21.408 -6.981 9.124 1.00 93.81 369 PHE A N 1
ATOM 2925 C CA . PHE A 1 369 ? -20.686 -5.726 9.324 1.00 93.81 369 PHE A CA 1
ATOM 2926 C C . PHE A 1 369 ? -21.062 -4.646 8.305 1.00 93.81 369 PHE A C 1
ATOM 2928 O O . PHE A 1 369 ? -21.231 -3.481 8.663 1.00 93.81 369 PHE A O 1
ATOM 2935 N N . ASN A 1 370 ? -21.172 -5.004 7.022 1.00 88.69 370 ASN A N 1
ATOM 2936 C CA . ASN A 1 370 ? -21.472 -4.055 5.959 1.00 88.69 370 ASN A CA 1
ATOM 2937 C C . ASN A 1 370 ? -22.187 -4.705 4.760 1.00 88.69 370 ASN A C 1
ATOM 2939 O O . ASN A 1 370 ? -21.579 -5.349 3.898 1.00 88.69 370 ASN A O 1
ATOM 2943 N N . ALA A 1 371 ? -23.491 -4.448 4.650 1.00 83.94 371 ALA A N 1
ATOM 2944 C CA . ALA A 1 371 ? -24.318 -4.977 3.569 1.00 83.94 371 ALA A CA 1
ATOM 2945 C C . ALA A 1 371 ? -23.949 -4.435 2.170 1.00 83.94 371 ALA A C 1
ATOM 2947 O O . ALA A 1 371 ? -24.154 -5.135 1.180 1.00 83.94 371 ALA A O 1
ATOM 2948 N N . GLU A 1 372 ? -23.384 -3.228 2.046 1.00 83.38 372 GLU A N 1
ATOM 2949 C CA . GLU A 1 372 ? -22.996 -2.675 0.737 1.00 83.38 372 GLU A CA 1
ATOM 2950 C C . GLU A 1 372 ? -21.809 -3.429 0.122 1.00 83.38 372 GLU A C 1
ATOM 2952 O O . GLU A 1 372 ? -21.768 -3.652 -1.092 1.00 83.38 372 GLU A O 1
ATOM 2957 N N . ILE A 1 373 ? -20.858 -3.870 0.955 1.00 82.00 373 ILE A N 1
ATOM 2958 C CA . ILE A 1 373 ? -19.746 -4.722 0.506 1.00 82.00 373 ILE A CA 1
ATOM 2959 C C . ILE A 1 373 ? -20.292 -6.041 -0.038 1.00 82.00 373 ILE A C 1
ATOM 2961 O O . ILE A 1 373 ? -19.883 -6.461 -1.121 1.00 82.00 373 ILE A O 1
ATOM 2965 N N . ARG A 1 374 ? -21.265 -6.651 0.647 1.00 77.81 374 ARG A N 1
ATOM 2966 C CA . ARG A 1 374 ? -21.906 -7.893 0.193 1.00 77.81 374 ARG A CA 1
ATOM 2967 C C . ARG A 1 374 ? -22.494 -7.766 -1.210 1.00 77.81 374 ARG A C 1
ATOM 2969 O O . ARG A 1 374 ? -22.220 -8.600 -2.066 1.00 77.81 374 ARG A O 1
ATOM 2976 N N . PHE A 1 375 ? -23.272 -6.717 -1.473 1.00 73.25 375 PHE A N 1
ATOM 2977 C CA . PHE A 1 375 ? -23.891 -6.513 -2.791 1.00 73.25 375 PHE A CA 1
ATOM 2978 C C . PHE A 1 375 ? -22.888 -6.225 -3.913 1.00 73.25 375 PHE A C 1
ATOM 2980 O O . PHE A 1 375 ? -23.275 -6.170 -5.071 1.00 73.25 375 PHE A O 1
ATOM 2987 N N . THR A 1 376 ? -21.613 -6.021 -3.582 1.00 76.56 376 THR A N 1
ATOM 2988 C CA . THR A 1 376 ? -20.547 -5.804 -4.561 1.00 76.56 376 THR A CA 1
ATOM 2989 C C . THR A 1 376 ? -19.859 -7.113 -4.986 1.00 76.56 376 THR A C 1
ATOM 2991 O O . THR A 1 376 ? -19.155 -7.117 -5.994 1.00 76.56 376 THR A O 1
ATOM 2994 N N . PHE A 1 377 ? -20.019 -8.200 -4.220 1.00 66.12 377 PHE A N 1
ATOM 2995 C CA . PHE A 1 377 ? -19.485 -9.532 -4.550 1.00 66.12 377 PHE A CA 1
ATOM 2996 C C . PHE A 1 377 ? -20.349 -10.298 -5.558 1.00 66.12 377 PHE A C 1
ATOM 2998 O O . PHE A 1 377 ? -19.815 -11.088 -6.335 1.00 66.12 377 PHE A O 1
ATOM 3005 N N . LEU A 1 378 ? -21.669 -10.106 -5.476 1.00 50.56 378 LEU A N 1
ATOM 3006 C CA . LEU A 1 378 ? -22.683 -10.689 -6.360 1.00 50.56 378 LEU A CA 1
ATOM 3007 C C . LEU A 1 378 ? -22.850 -9.822 -7.610 1.00 50.56 378 LEU A C 1
ATOM 3009 O O . LEU A 1 378 ? -23.102 -10.409 -8.685 1.00 50.56 378 LEU A O 1
#

Sequence (378 aa):
MFWVNRPNLYFGTRTRAPETLLNGLMWFGVNEIGERAWENVRHTCEQDETLSGYAWNKHNGLDYGSQIIKDNRYNVAIKTEFIKVAGAGGADWAVRITGEPLDAEKSSDISLIYYLGLDGNDGELRVASNDEDSVKILGDASYLKNFKFLVNDRANTHPSSAKINVARYKIDGGNVWQVKDLVVSNIVQVAQRINNLNTSPAELFKMDDPEAANPNLIVVQHMLTAPFVVEYALITQDNSGEIYFGESLSKLLEIYESKFDNEFENVFELAKKGYDESQVQFGKMLLGNMLGGLGYFYGSGIVDNSPEIEEDLENSDYFEGDVDDQEKEVYGPALTAPYKLFTGVPSRPFFPRGFLWDSGFDQLLISEFNAEIRFTFL

Secondary structure (DSSP, 8-state):
--EEE-TTBSS-EEESSSSEEEEEEEEEESS--TT-GGGG-B-B----TTEEEEEEEEE-SSSEEEEEEEETTTTEEEEEEEEEE--TTT-EEEEEEEEEESSTTS--EEEEEEEEEEESSS-EEEEEEEETTEEEEEEEETTTEEEEEEEEE-S-B-SSS-SEEEEEE---TT-GGGHHHHHHHHHHHHHHH---TTS-HHHHTPPPP---SS-SEEEEEEEEESSEEEEEEEE-SSS--GGGSHHHHHHHHHHHHHHHHHHHHHHH-TTTTT--HHHHHHHHHHHHHHHHT-EEEEE--EE---------TT-------------------EEPPPEEEEE--SBTTTB-S--HHHHHHHHHHHHHH-HHHHHHH-

Nearest PDB structures (foldseek):
  8ehp-assembly2_B  TM=8.692E-01  e=2.179E-29  Thermochaetoides thermophila DSM 1495
  4j5t-assembly1_A  TM=8.553E-01  e=1.739E-29  Saccharomyces cerevisiae S288C
  8e4i-assembly2_B  TM=8.661E-01  e=2.914E-28  Thermochaetoides thermophila DSM 1495
  8egv-assembly1_A  TM=8.552E-01  e=5.732E-28  Thermochaetoides thermophila DSM 1495
  8e4i-assembly1_A  TM=8.463E-01  e=9.520E-28  Thermochaetoides thermophila DSM 1495

Solvent-accessible surface area (backbone atoms only — not comparable to full-atom values): 20298 Å² total; per-residue (Å²): 123,45,60,39,36,38,28,40,29,75,44,29,38,30,43,76,48,83,59,25,49,39,40,37,45,34,36,32,45,32,78,53,80,61,90,55,39,67,78,64,53,43,34,61,36,66,94,49,91,52,44,82,45,68,45,27,52,37,29,73,65,67,44,40,36,36,29,46,36,34,33,61,81,43,27,31,32,40,35,44,40,36,42,49,46,87,52,66,70,56,38,26,35,28,38,42,39,36,34,37,44,71,46,87,92,51,84,24,39,30,38,43,32,42,37,46,24,46,29,30,94,60,56,39,47,42,81,76,45,80,54,80,49,35,38,34,33,38,35,39,25,90,92,56,42,60,34,40,38,42,38,42,46,65,83,57,48,49,81,37,94,63,43,61,39,64,28,34,35,64,67,63,52,81,50,59,85,52,49,64,62,54,52,39,52,42,22,51,56,40,36,70,67,60,84,55,93,85,59,54,47,41,64,38,61,40,64,69,56,74,68,37,76,75,10,25,30,42,40,39,37,34,37,36,32,49,62,35,47,40,34,37,31,41,37,40,52,101,68,91,60,68,62,51,41,71,72,47,29,52,54,50,50,53,51,48,50,51,48,50,56,52,53,51,42,73,65,66,36,42,63,84,72,67,49,51,71,69,57,46,50,48,51,40,24,55,50,2,39,53,36,47,24,30,26,69,47,68,49,59,52,77,49,62,81,49,77,80,78,75,75,64,86,83,68,81,75,81,83,87,73,94,74,76,94,63,81,72,74,85,64,50,80,37,75,45,78,67,50,76,48,48,40,50,31,93,30,42,56,86,37,61,48,75,47,80,70,60,49,58,60,53,44,61,60,43,39,69,74,37,57,71,64,45,68,62,58,111

Mean predicted aligned error: 7.13 Å

Radius of gyration: 23.96 Å; Cα contacts (8 Å, |Δi|>4): 785; chains: 1; bounding box: 60×76×69 Å

Organism: NCBI:txid261099